Protein AF-A0A3P7NK71-F1 (afdb_monomer)

Mean predicted aligned error: 13.18 Å

Radius of gyration: 23.97 Å; Cα contacts (8 Å, |Δi|>4): 527; chains: 1; bounding box: 57×60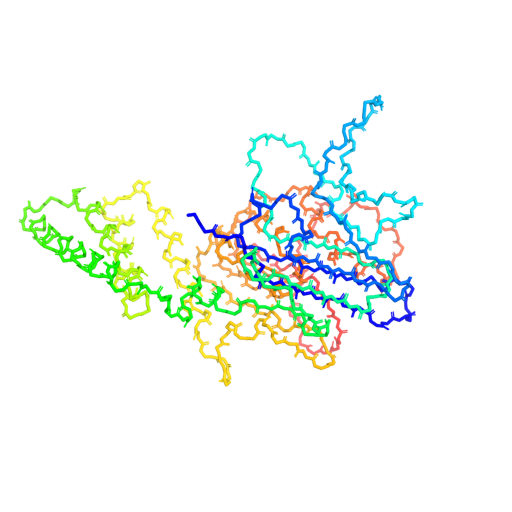×75 Å

Nearest PDB structures (foldseek):
  2omv-assembly1_A  TM=7.349E-01  e=2.962E-02  Listeria monocytogenes EGD-e
  2omy-assembly1_A  TM=7.334E-01  e=5.680E-02  Listeria monocytogenes EGD-e
  7k58-assembly1_Q  TM=9.149E-01  e=2.351E-01  Tetrahymena thermophila
  8j07-assembly1_q3  TM=9.063E-01  e=2.216E-01  Homo sapiens
  8bx8-assembly1_Q  TM=8.420E-01  e=8.647E-01  Tetrahymena thermophila

Organism: NCBI:txid637853

Solvent-accessible surface area (backbone atoms only — not comparable to full-atom values): 22372 Å² total; per-residue (Å²): 132,86,79,56,33,50,42,34,38,45,57,51,75,54,85,60,76,88,74,83,69,56,73,24,36,40,37,43,29,37,79,47,40,88,75,64,71,35,60,51,70,33,40,42,41,32,31,71,87,69,51,67,59,63,46,60,49,72,66,86,74,83,77,94,72,82,95,75,96,74,67,69,78,58,54,64,61,101,54,102,58,84,60,56,52,43,63,80,78,56,74,78,79,85,83,65,93,80,74,80,64,66,39,44,47,59,29,40,48,64,76,60,76,64,46,38,32,40,17,50,27,82,92,46,70,75,42,79,44,55,66,92,78,30,45,71,38,58,65,65,53,27,35,73,44,61,71,39,85,68,90,67,59,65,74,58,46,56,52,46,50,57,50,32,55,51,25,54,52,50,47,56,52,35,56,75,71,66,44,59,75,70,41,45,60,42,52,50,52,34,42,50,38,42,52,74,76,38,52,72,87,41,38,68,60,41,43,50,51,32,49,44,36,23,74,75,40,36,59,93,49,20,68,61,31,50,52,51,44,45,50,51,50,51,28,52,56,38,54,36,78,45,91,96,44,37,40,53,57,43,32,75,39,73,47,101,89,54,80,53,59,6,59,47,82,54,56,64,59,63,42,65,73,60,72,87,46,59,88,48,19,72,42,34,24,32,40,36,40,28,43,24,47,31,42,61,71,75,84,53,71,53,30,78,48,53,70,42,66,38,58,34,63,36,65,63,78,59,86,57,84,78,59,50,64,76,41,45,78,62,48,59,76,59,63,80,78,59,98,67,83,86,74,67,81,79,73,71,78,79,72,89,66,78,79,76,92,79,86,83,84,80,98,72,95,71,86,65,74,57,60,70,82,131

pLDDT: mean 70.55, std 25.57, range [23.16, 98.5]

Sequence (374 aa):
MSDVCVLGLVFDINHDESDGSSDSFLTVTFNSALKIANINDFLILTLKNGQRWTPTAVAVLISLTSNNFKFSRMAQLTTGVNPILQDEDLSWPDTKMGSRCDISYKFKIIGEIAECAVRPSISEPYRVVNLSEGYVNFDEIYHFYHIKRKPIAESRREIIEKFMDNCEKLLKELEFERKKETMKWPLYMYTLTLLELKPVEMHEEILHNLELLAKEIDAQRCGMYEDMARNLQINEKLRQKFGNGLLIDTLFKKTDDGPPVGELNLENMGLKSIEHLKYLSSFIVRLNLSGNRFTDVQHFKSFRRLTHLVLDRNPLSRFSFFHIGIFYGIITSLLLHLPFTLLPLQQLEQNWFLCRDYDNCEKHFYLILIFRSL

Structure (mmCIF, N/CA/C/O backbone):
data_AF-A0A3P7NK71-F1
#
_entry.id   AF-A0A3P7NK71-F1
#
loop_
_atom_site.group_PDB
_atom_site.id
_atom_site.type_symbol
_atom_site.label_atom_id
_atom_site.label_alt_id
_atom_site.label_comp_id
_atom_site.label_asym_id
_atom_site.label_entity_id
_atom_site.label_seq_id
_atom_site.pdbx_PDB_ins_code
_atom_site.Cartn_x
_atom_site.Cartn_y
_atom_site.Cartn_z
_atom_site.occupancy
_atom_site.B_iso_or_equiv
_atom_site.auth_seq_id
_atom_site.auth_comp_id
_atom_site.auth_asym_id
_atom_site.auth_atom_id
_atom_site.pdbx_PDB_model_num
ATOM 1 N N . MET A 1 1 ? 14.402 9.594 12.204 1.00 41.81 1 MET A N 1
ATOM 2 C CA . MET A 1 1 ? 13.640 9.966 10.989 1.00 41.81 1 MET A CA 1
ATOM 3 C C . MET A 1 1 ? 13.967 8.941 9.917 1.00 41.81 1 MET A C 1
ATOM 5 O O . MET A 1 1 ? 15.136 8.609 9.805 1.00 41.81 1 MET A O 1
ATOM 9 N N . SER A 1 2 ? 12.981 8.401 9.195 1.00 58.97 2 SER A N 1
ATOM 10 C CA . SER A 1 2 ? 13.245 7.477 8.081 1.00 58.97 2 SER A CA 1
ATOM 11 C C . SER A 1 2 ? 13.976 8.195 6.945 1.00 58.97 2 SER A C 1
ATOM 13 O O . SER A 1 2 ? 13.588 9.319 6.593 1.00 58.97 2 SER A O 1
ATOM 15 N N . ASP A 1 3 ? 15.022 7.553 6.424 1.00 77.62 3 ASP A N 1
ATOM 16 C CA . ASP A 1 3 ? 15.737 7.984 5.222 1.00 77.62 3 ASP A CA 1
ATOM 17 C C . ASP A 1 3 ? 14.809 7.898 3.997 1.00 77.62 3 ASP A C 1
ATOM 19 O O . ASP A 1 3 ? 13.817 7.153 3.995 1.00 77.62 3 ASP A O 1
ATOM 23 N N . VAL A 1 4 ? 15.082 8.713 2.982 1.00 82.19 4 VAL A N 1
ATOM 24 C CA . VAL A 1 4 ? 14.360 8.643 1.710 1.00 82.19 4 VAL A CA 1
ATOM 25 C C . VAL A 1 4 ? 14.903 7.465 0.917 1.00 82.19 4 VAL A C 1
ATOM 27 O O . VAL A 1 4 ? 16.111 7.351 0.728 1.00 82.19 4 VAL A O 1
ATOM 30 N N . CYS A 1 5 ? 14.001 6.621 0.422 1.00 88.00 5 CYS A N 1
ATOM 31 C CA . CYS A 1 5 ? 14.356 5.449 -0.363 1.00 88.00 5 CYS A CA 1
ATOM 32 C C . CYS A 1 5 ? 13.647 5.458 -1.715 1.00 88.00 5 CYS A C 1
ATOM 34 O O . CYS A 1 5 ? 12.448 5.754 -1.789 1.00 88.00 5 CYS A O 1
ATOM 36 N N . VAL A 1 6 ? 14.370 5.060 -2.763 1.00 87.31 6 VAL A N 1
ATOM 37 C CA . VAL A 1 6 ? 13.779 4.662 -4.043 1.00 87.31 6 VAL A CA 1
ATOM 38 C C . VAL A 1 6 ? 13.140 3.291 -3.855 1.00 87.31 6 VAL A C 1
ATOM 40 O O . VAL A 1 6 ? 13.806 2.319 -3.493 1.00 87.31 6 VAL A O 1
ATOM 43 N N . LEU A 1 7 ? 11.837 3.220 -4.101 1.00 89.62 7 LEU A N 1
ATOM 44 C CA . LEU A 1 7 ? 11.048 1.993 -4.043 1.00 89.62 7 LEU A CA 1
ATOM 45 C C . LEU A 1 7 ? 10.939 1.319 -5.406 1.00 89.62 7 LEU A C 1
ATOM 47 O O . LEU A 1 7 ? 10.902 0.093 -5.477 1.00 89.62 7 LEU A O 1
ATOM 51 N N . GLY A 1 8 ? 10.901 2.112 -6.478 1.00 88.31 8 GLY A N 1
ATOM 52 C CA . GLY A 1 8 ? 10.742 1.603 -7.832 1.00 88.31 8 GLY A CA 1
ATOM 53 C C . GLY A 1 8 ? 11.324 2.523 -8.895 1.00 88.31 8 GLY A C 1
ATOM 54 O O . GLY A 1 8 ? 11.146 3.738 -8.818 1.00 88.31 8 GLY A O 1
ATOM 55 N N . LEU A 1 9 ? 11.969 1.929 -9.898 1.00 86.31 9 LEU A N 1
ATOM 56 C CA . LEU A 1 9 ? 12.257 2.522 -11.202 1.00 86.31 9 LEU A CA 1
ATOM 57 C C . LEU A 1 9 ? 11.692 1.605 -12.277 1.00 86.31 9 LEU A C 1
ATOM 59 O O . LEU A 1 9 ? 12.112 0.452 -12.383 1.00 86.31 9 LEU A O 1
ATOM 63 N N . VAL A 1 10 ? 10.760 2.112 -13.076 1.00 83.81 10 VAL A N 1
ATOM 64 C CA . VAL A 1 10 ? 10.142 1.341 -14.154 1.00 83.81 10 VAL A CA 1
ATOM 65 C C . VAL A 1 10 ? 10.314 2.068 -15.473 1.00 83.81 10 VAL A C 1
ATOM 67 O O . VAL A 1 10 ? 9.935 3.231 -15.596 1.00 83.81 10 VAL A O 1
ATOM 70 N N . PHE A 1 11 ? 10.881 1.357 -16.442 1.00 80.44 11 PHE A N 1
ATOM 71 C CA . PHE A 1 11 ? 11.036 1.817 -17.812 1.00 80.44 11 PHE A CA 1
ATOM 72 C C . PHE A 1 11 ? 9.950 1.185 -18.682 1.00 80.44 11 PHE A C 1
ATOM 74 O O . PHE A 1 11 ? 9.840 -0.043 -18.731 1.00 80.44 11 PHE A O 1
ATOM 81 N N . ASP A 1 12 ? 9.180 2.032 -19.356 1.00 74.50 12 ASP A N 1
ATOM 82 C CA . ASP A 1 12 ? 8.270 1.658 -20.436 1.00 74.50 12 ASP A CA 1
ATOM 83 C C . ASP A 1 12 ? 8.920 2.136 -21.739 1.00 74.50 12 ASP A C 1
ATOM 85 O O . ASP A 1 12 ? 8.752 3.287 -22.146 1.00 74.50 12 ASP A O 1
ATOM 89 N N . ILE A 1 13 ? 9.769 1.285 -22.319 1.00 70.56 13 ILE A N 1
ATOM 90 C CA . ILE A 1 13 ? 10.514 1.578 -23.549 1.00 70.56 13 ILE A CA 1
ATOM 91 C C . ILE A 1 13 ? 9.737 0.955 -24.701 1.00 70.56 13 ILE A C 1
ATOM 93 O O . ILE A 1 13 ? 9.629 -0.266 -24.783 1.00 70.56 13 ILE A O 1
ATOM 97 N N . ASN A 1 14 ? 9.184 1.789 -25.576 1.00 63.38 14 ASN A N 1
ATOM 98 C CA . ASN A 1 14 ? 8.560 1.314 -26.803 1.00 63.38 14 ASN A CA 1
ATOM 99 C C . ASN A 1 14 ? 9.641 1.177 -27.882 1.00 63.38 14 ASN A C 1
ATOM 101 O O . ASN A 1 14 ? 10.360 2.136 -28.156 1.00 63.38 14 ASN A O 1
ATOM 105 N N . HIS A 1 15 ? 9.756 -0.012 -28.476 1.00 50.03 15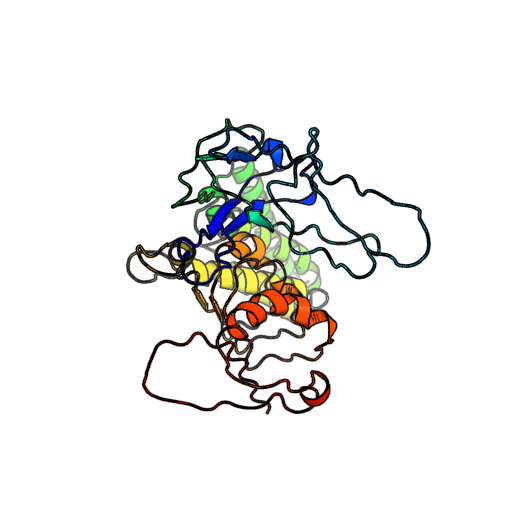 HIS A N 1
ATOM 106 C CA . HIS A 1 15 ? 10.733 -0.310 -29.531 1.00 50.03 15 HIS A CA 1
ATOM 107 C C . HIS A 1 15 ? 10.159 -0.201 -30.956 1.00 50.03 15 HIS A C 1
ATOM 109 O O . HIS A 1 15 ? 10.899 -0.387 -31.918 1.00 50.03 15 HIS A O 1
ATOM 115 N N . ASP A 1 16 ? 8.863 0.092 -31.106 1.00 45.38 16 ASP A N 1
ATOM 116 C CA . ASP A 1 16 ? 8.196 0.127 -32.411 1.00 45.38 16 ASP A CA 1
ATOM 117 C C . ASP A 1 16 ? 8.337 1.494 -33.099 1.00 45.38 16 ASP A C 1
ATOM 119 O O . ASP A 1 16 ? 7.584 2.431 -32.843 1.00 45.38 16 ASP A O 1
ATOM 123 N N . GLU A 1 17 ? 9.290 1.591 -34.030 1.00 42.66 17 GLU A N 1
ATOM 124 C CA . GLU A 1 17 ? 9.483 2.750 -34.920 1.00 42.66 17 GLU A CA 1
ATOM 125 C C . GLU A 1 17 ? 8.398 2.872 -36.011 1.00 42.66 17 GLU A C 1
ATOM 127 O O . GLU A 1 17 ? 8.384 3.837 -36.777 1.00 42.66 17 GLU A O 1
ATOM 132 N N . SER A 1 18 ? 7.490 1.897 -36.108 1.00 43.69 18 SER A N 1
ATOM 133 C CA . SER A 1 18 ? 6.575 1.731 -37.242 1.00 43.69 18 SER A CA 1
ATOM 134 C C . SER A 1 18 ? 5.443 2.765 -37.319 1.00 43.69 18 SER A C 1
ATOM 136 O O . SER A 1 18 ? 4.900 2.949 -38.407 1.00 43.69 18 SER A O 1
ATOM 138 N N . ASP A 1 19 ? 5.139 3.491 -36.232 1.00 40.59 19 ASP A N 1
ATOM 139 C CA . ASP A 1 19 ? 3.995 4.425 -36.177 1.00 40.59 19 ASP A CA 1
ATOM 140 C C . ASP A 1 19 ? 4.350 5.867 -35.748 1.00 40.59 19 ASP A C 1
ATOM 142 O O . ASP A 1 19 ? 3.497 6.668 -35.368 1.00 40.59 19 ASP A O 1
ATOM 146 N N . GLY A 1 20 ? 5.632 6.245 -35.822 1.00 41.72 20 GLY A N 1
ATOM 147 C CA . GLY A 1 20 ? 6.065 7.652 -35.787 1.00 41.72 20 GLY A CA 1
ATOM 148 C C . GLY A 1 20 ? 5.909 8.416 -34.459 1.00 41.72 20 GLY A C 1
ATOM 149 O O . GLY A 1 20 ? 6.228 9.604 -34.418 1.00 41.72 20 GLY A O 1
ATOM 150 N N . SER A 1 21 ? 5.461 7.782 -33.370 1.00 48.41 21 SER A N 1
ATOM 151 C CA . SER A 1 21 ? 5.360 8.409 -32.039 1.00 48.41 21 SER A CA 1
ATOM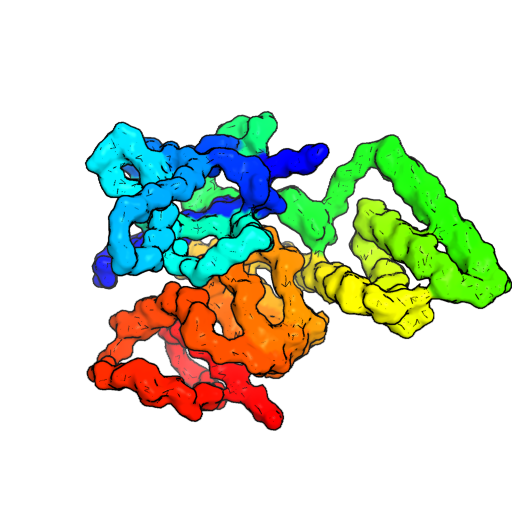 152 C C . SER A 1 21 ? 5.426 7.384 -30.894 1.00 48.41 21 SER A C 1
ATOM 154 O O . SER A 1 21 ? 4.543 7.323 -30.037 1.00 48.41 21 SER A O 1
ATOM 156 N N . SER A 1 22 ? 6.472 6.561 -30.846 1.00 57.00 22 SER A N 1
ATOM 157 C CA . SER A 1 22 ? 6.693 5.628 -29.736 1.00 57.00 22 SER A CA 1
ATOM 158 C C . SER A 1 22 ? 7.430 6.317 -28.580 1.00 57.00 22 SER A C 1
ATOM 160 O O . SER A 1 22 ? 8.649 6.215 -28.431 1.00 57.00 22 SER A O 1
ATOM 162 N N . ASP A 1 23 ? 6.692 7.053 -27.751 1.00 63.16 23 ASP A N 1
ATOM 163 C CA . ASP A 1 23 ? 7.268 7.696 -26.570 1.00 63.16 23 ASP A CA 1
ATOM 164 C C . ASP A 1 23 ? 7.744 6.649 -25.551 1.00 63.16 23 ASP A C 1
ATOM 166 O O . ASP A 1 23 ? 7.034 5.685 -25.252 1.00 63.16 23 ASP A O 1
ATOM 170 N N . SER A 1 24 ? 8.948 6.849 -25.011 1.00 72.12 24 SER A N 1
ATOM 171 C CA . SER A 1 24 ? 9.502 6.046 -23.916 1.00 72.12 24 SER A CA 1
ATOM 172 C C . SER A 1 24 ? 9.380 6.799 -22.595 1.00 72.12 24 SER A C 1
ATOM 174 O O . SER A 1 24 ? 9.575 8.014 -22.551 1.00 72.12 24 SER A O 1
ATOM 176 N N . PHE A 1 25 ? 9.098 6.093 -21.500 1.00 76.12 25 PHE A N 1
ATOM 177 C CA . PHE A 1 25 ? 8.876 6.710 -20.191 1.00 76.12 25 PHE A CA 1
ATOM 178 C C . PHE A 1 25 ? 9.681 6.061 -19.068 1.00 76.12 25 PHE A C 1
ATOM 180 O O . PHE A 1 25 ? 9.892 4.850 -19.039 1.00 76.12 25 PHE A O 1
ATOM 187 N N . LEU A 1 26 ? 10.075 6.886 -18.097 1.00 79.06 26 LEU A N 1
ATOM 188 C CA . LEU A 1 26 ? 10.634 6.466 -16.817 1.00 79.06 26 LEU A CA 1
ATOM 189 C C . LEU A 1 26 ? 9.685 6.871 -15.692 1.00 79.06 26 LEU A C 1
ATOM 191 O O . LEU A 1 26 ? 9.397 8.052 -15.512 1.00 79.06 26 LEU A O 1
ATOM 195 N N . THR A 1 27 ? 9.257 5.901 -14.891 1.00 81.31 27 THR A N 1
ATOM 196 C CA . THR A 1 27 ? 8.526 6.152 -13.649 1.00 81.31 27 THR A CA 1
ATOM 197 C C . THR A 1 27 ? 9.418 5.882 -12.439 1.00 81.31 27 THR A C 1
ATOM 199 O O . THR A 1 27 ? 10.010 4.808 -12.338 1.00 81.31 27 THR A O 1
ATOM 202 N N . VAL A 1 28 ? 9.494 6.834 -11.505 1.00 83.12 28 VAL A N 1
ATOM 203 C CA . VAL A 1 28 ? 10.282 6.736 -10.265 1.00 83.12 28 VAL A CA 1
ATOM 204 C C . VAL A 1 28 ? 9.375 6.884 -9.053 1.00 83.12 28 VAL A C 1
ATOM 206 O O . VAL A 1 28 ? 8.621 7.852 -8.978 1.00 83.12 28 VAL A O 1
ATOM 209 N N . THR A 1 29 ? 9.490 5.975 -8.082 1.00 85.81 29 THR A N 1
ATOM 210 C CA . THR A 1 29 ? 8.683 5.994 -6.853 1.00 85.81 29 THR A CA 1
ATOM 211 C C . THR A 1 29 ? 9.534 5.986 -5.601 1.00 85.81 29 THR A C 1
ATOM 213 O O . THR A 1 29 ? 10.466 5.194 -5.475 1.00 85.81 29 THR A O 1
ATOM 216 N N . PHE A 1 30 ? 9.169 6.844 -4.652 1.00 85.31 30 PHE A N 1
ATOM 217 C CA . PHE A 1 30 ? 9.859 7.044 -3.384 1.00 85.31 30 PHE A CA 1
ATOM 218 C C . PHE A 1 30 ? 8.973 6.704 -2.188 1.00 85.31 30 PHE A C 1
ATOM 220 O O . PHE A 1 30 ? 7.748 6.797 -2.244 1.00 85.31 30 PHE A O 1
ATOM 227 N N . ASN A 1 31 ? 9.592 6.392 -1.051 1.00 83.19 31 ASN A N 1
ATOM 228 C CA . ASN A 1 31 ? 8.859 6.223 0.205 1.00 83.19 31 ASN A CA 1
ATOM 229 C C . ASN A 1 31 ? 8.341 7.562 0.787 1.00 83.19 31 ASN A C 1
ATOM 231 O O . ASN A 1 31 ? 7.350 7.569 1.522 1.00 83.19 31 ASN A O 1
ATOM 235 N N . SER A 1 32 ? 8.983 8.693 0.452 1.00 74.31 32 SER A N 1
ATOM 236 C CA . SER A 1 32 ? 8.672 10.031 0.974 1.00 74.31 32 SER A CA 1
ATOM 237 C C . SER A 1 32 ? 9.165 11.161 0.051 1.00 74.31 32 SER A C 1
ATOM 239 O O . SER A 1 32 ? 10.294 11.631 0.188 1.00 74.31 32 SER A O 1
ATOM 241 N N . ALA A 1 33 ? 8.289 11.688 -0.809 1.00 62.41 33 ALA A N 1
ATOM 242 C CA . ALA A 1 33 ? 8.630 12.773 -1.740 1.00 62.41 33 ALA A CA 1
ATOM 243 C C . ALA A 1 33 ? 8.899 14.143 -1.090 1.00 62.41 33 ALA A C 1
ATOM 245 O O . ALA A 1 33 ? 9.704 14.914 -1.599 1.00 62.41 33 ALA A O 1
ATOM 246 N N . LEU A 1 34 ? 8.296 14.438 0.069 1.00 60.50 34 LEU A N 1
ATOM 247 C CA . LEU A 1 34 ? 8.448 15.729 0.771 1.00 60.50 34 LEU A CA 1
ATOM 248 C C . LEU A 1 34 ? 9.887 16.049 1.213 1.00 60.50 34 LEU A C 1
ATOM 250 O O . LEU A 1 34 ? 10.175 17.178 1.597 1.00 60.50 34 LEU A O 1
ATOM 254 N N . LYS A 1 35 ? 10.772 15.051 1.211 1.00 60.62 35 LYS A N 1
ATOM 255 C CA . LYS A 1 35 ? 12.158 15.162 1.677 1.00 60.62 35 LYS A CA 1
ATOM 256 C C . LYS A 1 35 ? 13.174 15.179 0.529 1.00 60.62 35 LYS A C 1
ATOM 258 O O . LYS A 1 35 ? 14.370 15.244 0.793 1.00 60.62 35 LYS A O 1
ATOM 263 N N . ILE A 1 36 ? 12.726 15.084 -0.725 1.00 63.34 36 ILE A N 1
ATOM 264 C CA . ILE A 1 36 ? 13.620 15.010 -1.884 1.00 63.34 36 ILE A CA 1
ATOM 265 C C . ILE A 1 36 ? 14.029 16.425 -2.281 1.00 63.34 36 ILE A C 1
ATOM 267 O O . ILE A 1 36 ? 13.238 17.176 -2.846 1.00 63.34 36 ILE A O 1
ATOM 271 N N . ALA A 1 37 ? 15.281 16.772 -1.989 1.00 61.72 37 ALA A N 1
ATOM 272 C CA . ALA A 1 37 ? 15.879 18.039 -2.396 1.00 61.72 37 ALA A CA 1
ATOM 273 C C . ALA A 1 37 ? 16.524 17.979 -3.788 1.00 61.72 37 ALA A C 1
ATOM 275 O O . ALA A 1 37 ? 16.723 19.019 -4.402 1.00 61.72 37 ALA A O 1
ATOM 276 N N . ASN A 1 38 ? 16.874 16.791 -4.289 1.00 68.38 38 ASN A N 1
ATOM 277 C CA . ASN A 1 38 ? 17.434 16.601 -5.622 1.00 68.38 38 ASN A CA 1
ATOM 278 C C . ASN A 1 38 ? 17.239 15.138 -6.051 1.00 68.38 38 ASN A C 1
ATOM 280 O O . ASN A 1 38 ? 17.664 14.223 -5.352 1.00 68.38 38 ASN A O 1
ATOM 284 N N . ILE A 1 39 ? 16.594 14.892 -7.194 1.00 71.12 39 ILE A N 1
ATOM 285 C CA . ILE A 1 39 ? 16.404 13.516 -7.684 1.00 71.12 39 ILE A CA 1
ATOM 286 C C . ILE A 1 39 ? 17.737 12.887 -8.134 1.00 71.12 39 ILE A C 1
ATOM 288 O O . ILE A 1 39 ? 17.877 11.667 -8.082 1.00 71.12 39 ILE A O 1
ATOM 292 N N . ASN A 1 40 ? 18.751 13.704 -8.462 1.00 71.31 40 ASN A N 1
ATOM 293 C CA . ASN A 1 40 ? 20.113 13.229 -8.738 1.00 71.31 40 ASN A CA 1
ATOM 294 C C . ASN A 1 40 ? 20.818 12.629 -7.549 1.00 71.31 40 ASN A C 1
ATOM 296 O O . ASN A 1 40 ? 21.838 11.993 -7.756 1.00 71.31 40 ASN A O 1
ATOM 300 N N . ASP A 1 41 ? 20.336 12.845 -6.327 1.00 77.62 41 ASP A N 1
ATOM 301 C CA . ASP A 1 41 ? 20.914 12.159 -5.175 1.00 77.62 41 ASP A CA 1
ATOM 302 C C . ASP A 1 41 ? 20.583 10.658 -5.214 1.00 77.62 41 ASP A C 1
ATOM 304 O O . ASP A 1 41 ? 21.196 9.877 -4.486 1.00 77.62 41 ASP A O 1
ATOM 308 N N . PHE A 1 42 ? 19.636 10.266 -6.079 1.00 83.75 42 PHE A N 1
ATOM 309 C CA . PHE A 1 42 ? 19.083 8.923 -6.187 1.00 83.75 42 PHE A CA 1
ATOM 310 C C . PHE A 1 42 ? 19.161 8.310 -7.585 1.00 83.75 42 PHE A C 1
ATOM 312 O O . PHE A 1 42 ? 19.046 7.092 -7.710 1.00 83.75 42 PHE A O 1
ATOM 319 N N . LEU A 1 43 ? 19.327 9.105 -8.641 1.00 82.69 43 LEU A N 1
ATOM 320 C CA . LEU A 1 43 ? 19.224 8.627 -10.016 1.00 82.69 43 LEU A CA 1
ATOM 321 C C . LEU A 1 43 ? 20.210 9.350 -10.932 1.00 82.69 43 LEU A C 1
ATOM 323 O O . LEU A 1 43 ? 20.214 10.573 -11.009 1.00 82.69 43 LEU A O 1
ATOM 327 N N . ILE A 1 44 ? 20.995 8.577 -11.677 1.00 82.94 44 ILE A N 1
ATOM 328 C CA . ILE A 1 44 ? 21.868 9.059 -12.746 1.00 82.94 44 ILE A CA 1
ATOM 329 C C . ILE A 1 44 ? 21.436 8.372 -14.039 1.00 82.94 44 ILE A C 1
ATOM 331 O O . ILE A 1 44 ? 21.335 7.147 -14.096 1.00 82.94 44 ILE A O 1
ATOM 335 N N . LEU A 1 45 ? 21.195 9.160 -15.085 1.00 79.75 45 LEU A N 1
ATOM 336 C CA . LEU A 1 45 ? 20.913 8.660 -16.431 1.00 79.75 45 LEU A CA 1
ATOM 337 C C . LEU A 1 45 ? 21.988 9.154 -17.391 1.00 79.75 45 LEU A C 1
ATOM 339 O O . LEU A 1 45 ? 22.286 10.350 -17.422 1.00 79.75 45 LEU A O 1
ATOM 343 N N . THR A 1 46 ? 22.531 8.237 -18.185 1.00 81.19 46 THR A N 1
ATOM 344 C CA . THR A 1 46 ? 23.487 8.527 -19.255 1.00 81.19 46 THR A CA 1
ATOM 345 C C . THR A 1 46 ? 22.879 8.099 -20.587 1.00 81.19 46 THR A C 1
ATOM 347 O O . THR A 1 46 ? 22.465 6.951 -20.747 1.00 81.19 46 THR A O 1
ATOM 350 N N . LEU A 1 47 ? 22.821 9.014 -21.552 1.00 74.25 47 LEU A N 1
ATOM 351 C CA . LEU A 1 47 ? 22.375 8.739 -22.919 1.00 74.25 47 LEU A CA 1
ATOM 352 C C . LEU A 1 47 ? 23.526 8.208 -23.786 1.00 74.25 47 LEU A C 1
ATOM 354 O O . LEU A 1 47 ? 24.698 8.454 -23.495 1.00 74.25 47 LEU A O 1
ATOM 358 N N . LYS A 1 48 ? 23.206 7.551 -24.909 1.00 76.81 48 LYS A N 1
ATOM 359 C CA . LYS A 1 48 ? 24.223 7.070 -25.871 1.00 76.81 48 LYS A CA 1
ATOM 360 C C . LYS A 1 48 ? 25.084 8.182 -26.476 1.00 76.81 48 LYS A C 1
ATOM 362 O O . LYS A 1 48 ? 26.220 7.931 -26.861 1.00 76.81 48 LYS A O 1
ATOM 367 N N . ASN A 1 49 ? 24.582 9.415 -26.517 1.00 72.62 49 ASN A N 1
ATOM 368 C CA . ASN A 1 49 ? 25.342 10.588 -26.960 1.00 72.62 49 ASN A CA 1
ATOM 369 C C . ASN A 1 49 ? 26.310 11.141 -25.883 1.00 72.62 49 ASN A C 1
ATOM 371 O O . ASN A 1 49 ? 26.917 12.190 -26.090 1.00 72.62 49 ASN A O 1
ATOM 375 N N . GLY A 1 50 ? 26.434 10.472 -24.730 1.00 68.12 50 GLY A N 1
ATOM 376 C CA . GLY A 1 50 ? 27.317 10.853 -23.625 1.00 68.12 50 GLY A CA 1
ATOM 377 C C . GLY A 1 50 ? 26.746 11.918 -22.683 1.00 68.12 50 GLY A C 1
ATOM 378 O O . GLY A 1 50 ? 27.385 12.247 -21.682 1.00 68.12 50 GLY A O 1
ATOM 379 N N . GLN A 1 51 ? 25.550 12.450 -22.956 1.00 66.56 51 GLN A N 1
ATOM 380 C CA . GLN A 1 51 ? 24.897 13.397 -22.056 1.00 66.56 51 GLN A CA 1
ATOM 381 C C . GLN A 1 51 ? 24.451 12.694 -20.774 1.00 66.56 51 GLN A C 1
ATOM 383 O O . GLN A 1 51 ? 23.850 11.619 -20.808 1.00 66.56 51 GLN A O 1
ATOM 388 N N . ARG A 1 52 ? 24.727 13.335 -19.636 1.00 67.81 52 ARG A N 1
ATOM 389 C CA . ARG A 1 52 ? 24.223 12.920 -18.328 1.00 67.81 52 ARG A CA 1
ATOM 390 C C . ARG A 1 52 ? 23.109 13.846 -17.884 1.00 67.81 52 ARG A C 1
ATOM 392 O O . ARG A 1 52 ? 23.219 15.065 -18.009 1.00 67.81 52 ARG A O 1
ATOM 399 N N . TRP A 1 53 ? 22.049 13.263 -17.351 1.00 67.19 53 TRP A N 1
ATOM 400 C CA . TRP A 1 53 ? 20.949 14.022 -16.779 1.00 67.19 53 TRP A CA 1
ATOM 401 C C . TRP A 1 53 ? 21.313 14.487 -15.365 1.00 67.19 53 TRP A C 1
ATOM 403 O O . TRP A 1 53 ? 21.691 13.670 -14.529 1.00 67.19 53 TRP A O 1
ATOM 413 N N . THR A 1 54 ? 21.198 15.798 -15.113 1.00 50.12 54 THR A N 1
ATOM 414 C CA . THR A 1 54 ? 21.352 16.415 -13.782 1.00 50.12 54 THR A CA 1
ATOM 415 C C . THR A 1 54 ? 20.157 17.315 -13.428 1.00 50.12 54 THR A C 1
ATOM 417 O O . THR A 1 54 ? 20.261 18.538 -13.434 1.00 50.12 54 THR A O 1
ATOM 420 N N . PRO A 1 55 ? 18.988 16.754 -13.108 1.00 49.53 55 PRO A N 1
ATOM 421 C CA . PRO A 1 55 ? 17.827 17.466 -12.575 1.00 49.53 55 PRO A CA 1
ATOM 422 C C . PRO A 1 55 ? 18.090 17.999 -11.168 1.00 49.53 55 PRO A C 1
ATOM 424 O O . PRO A 1 55 ? 17.901 17.288 -10.189 1.00 49.53 55 PRO A O 1
ATOM 427 N N . THR A 1 56 ? 18.497 19.251 -11.016 1.00 43.91 56 THR A N 1
ATOM 428 C CA . THR A 1 56 ? 18.301 19.939 -9.733 1.00 43.91 56 THR A CA 1
ATOM 429 C C . THR A 1 56 ? 16.809 19.929 -9.393 1.00 43.91 56 THR A C 1
ATOM 431 O O . THR A 1 56 ? 15.974 19.999 -10.302 1.00 43.91 56 THR A O 1
ATOM 434 N N . ALA A 1 57 ? 16.433 19.792 -8.112 1.00 38.56 57 ALA A N 1
ATOM 435 C CA . ALA A 1 57 ? 15.017 19.896 -7.775 1.00 38.56 57 ALA A CA 1
ATOM 436 C C . ALA A 1 57 ? 14.463 21.205 -8.324 1.00 38.56 57 ALA A C 1
ATOM 438 O O . ALA A 1 57 ? 15.060 22.270 -8.179 1.00 38.56 57 ALA A O 1
ATOM 439 N N . VAL A 1 58 ? 13.324 21.057 -8.986 1.00 38.84 58 VAL A N 1
ATOM 440 C CA . VAL A 1 58 ? 12.474 22.088 -9.561 1.00 38.84 58 VAL A CA 1
ATOM 441 C C . VAL A 1 58 ? 12.593 23.415 -8.800 1.00 38.84 58 VAL A C 1
ATOM 443 O O . VAL A 1 58 ? 11.987 23.595 -7.744 1.00 38.84 58 VAL A O 1
ATOM 446 N N . ALA A 1 59 ? 13.325 24.374 -9.369 1.00 30.67 59 ALA A N 1
ATOM 447 C CA . ALA A 1 59 ? 13.122 25.776 -9.046 1.00 30.67 59 ALA A CA 1
ATOM 448 C C . ALA A 1 59 ? 11.795 26.197 -9.688 1.00 30.67 59 ALA A C 1
ATOM 450 O O . ALA A 1 59 ? 11.611 26.083 -10.902 1.00 30.67 59 ALA A O 1
ATOM 451 N N . VAL A 1 60 ? 10.847 26.664 -8.876 1.00 32.06 60 VAL A N 1
ATOM 452 C CA . VAL A 1 60 ? 9.663 27.365 -9.378 1.00 32.06 60 VAL A CA 1
ATOM 453 C C . VAL A 1 60 ? 10.157 28.657 -10.029 1.00 32.06 60 VAL A C 1
ATOM 455 O O . VAL A 1 60 ? 10.538 29.597 -9.336 1.00 32.06 60 VAL A O 1
ATOM 458 N N . LEU A 1 61 ? 10.199 28.699 -11.359 1.00 28.05 61 LEU A N 1
ATOM 459 C CA . LEU A 1 61 ? 10.539 29.910 -12.098 1.00 28.05 61 LEU A CA 1
ATOM 460 C C . LEU A 1 61 ? 9.280 30.782 -12.189 1.00 28.05 61 LEU A C 1
ATOM 462 O O . LEU A 1 61 ? 8.357 30.485 -12.945 1.00 28.05 61 LEU A O 1
ATOM 466 N N . ILE A 1 62 ? 9.222 31.845 -11.386 1.00 26.14 62 ILE A N 1
ATOM 467 C CA . ILE A 1 62 ? 8.187 32.878 -11.498 1.00 26.14 62 ILE A CA 1
ATOM 468 C C . ILE A 1 62 ? 8.600 33.805 -12.648 1.00 26.14 62 ILE A C 1
ATOM 470 O O . ILE A 1 62 ? 9.443 34.682 -12.478 1.00 26.14 62 ILE A O 1
ATOM 474 N N . SER A 1 63 ? 8.027 33.603 -13.833 1.00 24.61 63 SER A N 1
ATOM 475 C CA . SER A 1 63 ? 8.123 34.563 -14.936 1.00 24.61 63 SER A CA 1
ATOM 476 C C . SER A 1 63 ? 7.033 35.627 -14.758 1.00 24.61 63 SER A C 1
ATOM 478 O O . SER A 1 63 ? 5.849 35.375 -14.977 1.00 24.61 63 SER A O 1
ATOM 480 N N . LEU A 1 64 ? 7.424 36.822 -14.307 1.00 26.98 64 LEU A N 1
ATOM 481 C CA . LEU A 1 64 ? 6.561 38.006 -14.270 1.00 26.98 64 LEU A CA 1
ATOM 482 C C . LEU A 1 64 ? 6.564 38.690 -15.642 1.00 26.98 64 LEU A C 1
ATOM 484 O O . LEU A 1 64 ? 7.235 39.700 -15.823 1.00 26.98 64 LEU A O 1
ATOM 488 N N . THR A 1 65 ? 5.790 38.177 -16.597 1.00 24.41 65 THR A N 1
ATOM 489 C CA . THR A 1 65 ? 5.372 38.972 -17.764 1.00 24.41 65 THR A CA 1
ATOM 490 C C . THR A 1 65 ? 3.922 38.660 -18.136 1.00 24.41 65 THR A C 1
ATOM 492 O O . THR A 1 65 ? 3.634 37.650 -18.765 1.00 24.41 65 THR A O 1
ATOM 495 N N . SER A 1 66 ? 3.030 39.552 -17.689 1.00 26.61 66 SER A N 1
ATOM 496 C CA . SER A 1 66 ? 1.679 39.864 -18.192 1.00 26.61 66 SER A CA 1
ATOM 497 C C . SER A 1 66 ? 0.741 38.715 -18.617 1.00 26.61 66 SER A C 1
ATOM 499 O O . SER A 1 66 ? 0.853 38.169 -19.708 1.00 26.61 66 SER A O 1
ATOM 501 N N . ASN A 1 67 ? -0.287 38.504 -17.784 1.00 29.33 67 ASN A N 1
ATOM 502 C CA . ASN A 1 67 ? -1.645 38.037 -18.106 1.00 29.33 67 ASN A CA 1
ATOM 503 C C . ASN A 1 67 ? -1.779 36.799 -19.008 1.00 29.33 67 ASN A C 1
ATOM 505 O O . ASN A 1 67 ? -2.256 36.890 -20.134 1.00 29.33 67 ASN A O 1
ATOM 509 N N . ASN A 1 68 ? -1.412 35.638 -18.460 1.00 26.33 68 ASN A N 1
ATOM 510 C CA . ASN A 1 68 ? -2.150 34.366 -18.516 1.00 26.33 68 ASN A CA 1
ATOM 511 C C . ASN A 1 68 ? -1.291 33.315 -17.799 1.00 26.33 68 ASN A C 1
ATOM 513 O O . ASN A 1 68 ? -0.226 32.936 -18.282 1.00 26.33 68 ASN A O 1
ATOM 517 N N . PHE A 1 69 ? -1.712 32.890 -16.607 1.00 23.53 69 PHE A N 1
ATOM 518 C CA . PHE A 1 69 ? -0.921 32.008 -15.749 1.00 23.53 69 PHE A CA 1
ATOM 519 C C . PHE A 1 69 ? -0.760 30.617 -16.384 1.00 23.53 69 PHE A C 1
ATOM 521 O O . PHE A 1 69 ? -1.716 29.850 -16.478 1.00 23.53 69 PHE A O 1
ATOM 528 N N . LYS A 1 70 ? 0.464 30.282 -16.805 1.00 24.83 70 LYS A N 1
ATOM 529 C CA . LYS A 1 70 ? 0.907 28.915 -17.112 1.00 24.83 70 LYS A CA 1
ATOM 530 C C . LYS A 1 70 ? 2.079 28.576 -16.195 1.00 24.83 70 LYS A C 1
ATOM 532 O O . LYS A 1 70 ? 3.101 29.255 -16.223 1.00 24.83 70 LYS A O 1
ATOM 537 N N . PHE A 1 71 ? 1.928 27.531 -15.386 1.00 28.92 71 PHE A N 1
ATOM 538 C CA . PHE A 1 71 ? 2.992 26.999 -14.538 1.00 28.92 71 PHE A CA 1
ATOM 539 C C . PHE A 1 71 ? 3.712 25.874 -15.286 1.00 28.92 71 PHE A C 1
ATOM 541 O O . PHE A 1 71 ? 3.170 24.784 -15.416 1.00 28.92 71 PHE A O 1
ATOM 548 N N . SER A 1 72 ? 4.933 26.112 -15.767 1.00 30.77 72 SER A N 1
ATOM 549 C CA . SER A 1 72 ? 5.779 25.061 -16.346 1.00 30.77 72 SER A CA 1
ATOM 550 C C . SER A 1 72 ? 6.926 24.711 -15.398 1.00 30.77 72 SER A C 1
ATOM 552 O O . SER A 1 72 ? 7.762 25.567 -15.102 1.00 30.77 72 SER A O 1
ATOM 554 N N . ARG A 1 73 ? 6.994 23.457 -14.934 1.00 39.88 73 ARG A N 1
ATOM 555 C CA . ARG A 1 73 ? 8.180 22.915 -14.251 1.00 39.88 73 ARG A CA 1
ATOM 556 C C . ARG A 1 73 ? 9.163 22.434 -15.316 1.00 39.88 73 ARG A C 1
ATOM 558 O O . ARG A 1 73 ? 8.863 21.494 -16.037 1.00 39.88 73 ARG A O 1
ATOM 565 N N . MET A 1 74 ? 10.321 23.081 -15.426 1.00 34.03 74 MET A N 1
ATOM 566 C CA . MET A 1 74 ? 11.398 22.643 -16.318 1.00 34.03 74 MET A CA 1
ATOM 567 C C . MET A 1 74 ? 12.579 22.116 -15.503 1.00 34.03 74 MET A C 1
ATOM 569 O O . MET A 1 74 ? 12.993 22.750 -14.533 1.00 34.03 74 MET A O 1
ATOM 573 N N . ALA A 1 75 ? 13.149 20.985 -15.923 1.00 38.03 75 ALA A N 1
ATOM 574 C CA . ALA A 1 75 ? 14.503 20.604 -15.538 1.00 38.03 75 ALA A CA 1
ATOM 575 C C . ALA A 1 75 ? 15.480 21.544 -16.267 1.00 38.03 75 ALA A C 1
ATOM 577 O O . ALA A 1 75 ? 15.508 21.566 -17.497 1.00 38.03 75 ALA A O 1
ATOM 578 N N . GLN A 1 76 ? 16.242 22.362 -15.537 1.00 33.25 76 GLN A N 1
ATOM 579 C CA . GLN A 1 76 ? 17.275 23.203 -16.146 1.00 33.25 76 GLN A CA 1
ATOM 580 C C . GLN A 1 76 ? 18.509 22.356 -16.480 1.00 33.25 76 GLN A C 1
ATOM 582 O O . GLN A 1 76 ? 19.093 21.730 -15.600 1.00 33.25 76 GLN A O 1
ATOM 587 N N . LEU A 1 77 ? 18.931 22.380 -17.745 1.00 31.58 77 LEU A N 1
ATOM 588 C CA . LEU A 1 77 ? 20.295 22.034 -18.139 1.00 31.58 77 LEU A CA 1
ATOM 589 C C . LEU A 1 77 ? 21.161 23.296 -18.038 1.00 31.58 77 LEU A C 1
ATOM 591 O O . LEU A 1 77 ? 20.755 24.376 -18.463 1.00 31.58 77 LEU A O 1
ATOM 595 N N . THR A 1 78 ? 22.371 23.164 -17.499 1.00 32.44 78 THR A N 1
ATOM 596 C CA . THR A 1 78 ? 23.388 24.232 -17.467 1.00 32.44 78 THR A CA 1
ATOM 597 C C . THR A 1 78 ? 24.017 24.504 -18.840 1.00 32.44 78 THR A C 1
ATOM 599 O O . THR A 1 78 ? 24.847 25.400 -18.974 1.00 32.44 78 THR A O 1
ATOM 602 N N . THR A 1 79 ? 23.608 23.777 -19.880 1.00 33.09 79 THR A N 1
ATOM 603 C CA . THR A 1 79 ? 24.035 23.960 -21.269 1.00 33.09 79 THR A CA 1
ATOM 604 C C . THR A 1 79 ? 22.795 23.930 -22.168 1.00 33.09 79 THR A C 1
ATOM 606 O O . THR A 1 79 ? 21.924 23.087 -21.987 1.00 33.09 79 THR A O 1
ATOM 609 N N . GLY A 1 80 ? 22.662 24.897 -23.084 1.00 30.77 80 GLY A N 1
ATOM 610 C CA . GLY A 1 80 ? 21.429 25.228 -23.823 1.00 30.77 80 GLY A CA 1
ATOM 611 C C . GLY A 1 80 ? 20.913 24.193 -24.836 1.00 30.77 80 GLY A C 1
ATOM 612 O O . GLY A 1 80 ? 20.696 24.534 -25.994 1.00 30.77 80 GLY A O 1
ATOM 613 N N . VAL A 1 81 ? 20.696 22.948 -24.416 1.00 37.78 81 VAL A N 1
ATOM 614 C CA . VAL A 1 81 ? 20.081 21.865 -25.197 1.00 37.78 81 VAL A CA 1
ATOM 615 C C . VAL A 1 81 ? 18.736 21.497 -24.555 1.00 37.78 81 VAL A C 1
ATOM 617 O O . VAL A 1 81 ? 18.582 21.613 -23.341 1.00 37.78 81 VAL A O 1
ATOM 620 N N . ASN A 1 82 ? 17.749 21.095 -25.366 1.00 42.75 82 ASN A N 1
ATOM 621 C CA . ASN A 1 82 ? 16.414 20.676 -24.911 1.00 42.75 82 ASN A CA 1
ATOM 622 C C . ASN A 1 82 ? 16.484 19.663 -23.743 1.00 42.75 82 ASN A C 1
ATOM 624 O O . ASN A 1 82 ? 17.366 18.801 -23.744 1.00 42.75 82 ASN A O 1
ATOM 628 N N . PRO A 1 83 ? 15.566 19.733 -22.758 1.00 49.16 83 PRO A N 1
ATOM 629 C CA . PRO A 1 83 ? 15.599 18.869 -21.580 1.00 49.16 83 PRO A CA 1
ATOM 630 C C . PRO A 1 83 ? 15.481 17.385 -21.959 1.00 49.16 83 PRO A C 1
ATOM 632 O O . PRO A 1 83 ? 14.585 17.006 -22.703 1.00 49.16 83 PRO A O 1
ATOM 635 N N . ILE A 1 84 ? 16.382 16.560 -21.411 1.00 53.12 84 ILE A N 1
ATOM 636 C CA . ILE A 1 84 ? 16.506 15.102 -21.646 1.00 53.12 84 ILE A CA 1
ATOM 637 C C . ILE A 1 84 ? 15.258 14.327 -21.188 1.00 53.12 84 ILE A C 1
ATOM 639 O O . ILE A 1 84 ? 14.894 13.304 -21.768 1.00 53.12 84 ILE A O 1
ATOM 643 N N . LEU A 1 85 ? 14.612 14.829 -20.134 1.00 49.47 85 LEU A N 1
ATOM 644 C CA . LEU A 1 85 ? 13.367 14.317 -19.584 1.00 49.47 85 LEU A CA 1
ATOM 645 C C . LEU A 1 85 ? 12.358 15.465 -19.475 1.00 49.47 85 LEU A C 1
ATOM 647 O O . LEU A 1 85 ? 12.690 16.513 -18.911 1.00 49.47 85 LEU A O 1
ATOM 651 N N . GLN A 1 86 ? 11.139 15.267 -19.977 1.00 55.56 86 GLN A N 1
ATOM 652 C CA . GLN A 1 86 ? 10.022 16.202 -19.786 1.00 55.56 86 GLN A CA 1
ATOM 653 C C . GLN A 1 86 ? 8.986 15.594 -18.835 1.00 55.56 86 GLN A C 1
ATOM 655 O O . GLN A 1 86 ? 8.605 14.434 -18.986 1.00 55.56 86 GLN A O 1
ATOM 660 N N . ASP A 1 87 ? 8.556 16.369 -17.838 1.00 53.53 87 ASP A N 1
ATOM 661 C CA . ASP A 1 87 ? 7.385 16.030 -17.023 1.00 53.53 87 ASP A CA 1
ATOM 662 C C . ASP A 1 87 ? 6.131 16.311 -17.864 1.00 53.53 87 ASP A C 1
ATOM 664 O O . ASP A 1 87 ? 5.973 17.420 -18.380 1.00 53.53 87 ASP A O 1
ATOM 668 N N . GLU A 1 88 ? 5.271 15.311 -18.056 1.00 48.44 88 GLU A N 1
ATOM 669 C CA . GLU A 1 88 ? 4.083 15.448 -18.911 1.00 48.44 88 GLU A CA 1
ATOM 670 C C . GLU A 1 88 ? 2.954 16.266 -18.251 1.00 48.44 88 GLU A C 1
ATOM 672 O O . GLU A 1 88 ? 2.090 16.792 -18.952 1.00 48.44 88 GLU A O 1
ATOM 677 N N . ASP A 1 89 ? 2.972 16.464 -16.927 1.00 46.03 89 ASP A N 1
ATOM 678 C CA . ASP A 1 89 ? 1.921 17.197 -16.207 1.00 46.03 89 ASP A CA 1
ATOM 679 C C . ASP A 1 89 ? 2.225 18.711 -16.099 1.00 46.03 89 ASP A C 1
ATOM 681 O O . ASP A 1 89 ? 2.450 19.263 -15.018 1.00 46.03 89 ASP A O 1
ATOM 685 N N . LEU A 1 90 ? 2.177 19.431 -17.228 1.00 39.19 90 LEU A N 1
ATOM 686 C CA . LEU A 1 90 ? 2.331 20.901 -17.286 1.00 39.19 90 LEU A CA 1
ATOM 687 C C . LEU A 1 90 ? 1.064 21.696 -16.896 1.00 39.19 90 LEU A C 1
ATOM 689 O O . LEU A 1 90 ? 1.034 22.920 -17.039 1.00 39.19 90 LEU A O 1
ATOM 693 N N . SER A 1 91 ? 0.004 21.043 -16.409 1.00 33.34 91 SER A N 1
ATOM 694 C CA . SER A 1 91 ? -1.218 21.728 -15.970 1.00 33.34 91 SER A CA 1
ATOM 695 C C . SER A 1 91 ? -1.602 21.349 -14.541 1.00 33.34 91 SER A C 1
ATOM 697 O O . SER A 1 91 ? -1.895 20.198 -14.225 1.00 33.34 91 SER A O 1
ATOM 699 N N . TRP A 1 92 ? -1.617 22.350 -13.662 1.00 34.38 92 TRP A N 1
ATOM 700 C CA . TRP A 1 92 ? -2.262 22.270 -12.356 1.00 34.38 92 TRP A CA 1
ATOM 701 C C . TRP A 1 92 ? -3.227 23.452 -12.195 1.00 34.38 92 TRP A C 1
ATOM 703 O O . TRP A 1 92 ? -2.863 24.570 -12.565 1.00 34.38 92 TRP A O 1
ATOM 713 N N . PRO A 1 93 ? -4.429 23.238 -11.627 1.00 31.36 93 PRO A N 1
ATOM 714 C CA . PRO A 1 93 ? -5.229 24.313 -11.056 1.00 31.36 93 PRO A CA 1
ATOM 715 C C . PRO A 1 93 ? -4.574 24.831 -9.764 1.00 31.36 93 PRO A C 1
ATOM 717 O O . PRO A 1 93 ? -3.928 24.074 -9.038 1.00 31.36 93 PRO A O 1
ATOM 720 N N . ASP A 1 94 ? -4.748 26.128 -9.512 1.00 28.52 94 ASP A N 1
ATOM 721 C CA . ASP A 1 94 ? -4.184 26.934 -8.424 1.00 28.52 94 ASP A CA 1
ATOM 722 C C . ASP A 1 94 ? -3.856 26.172 -7.128 1.00 28.52 94 ASP A C 1
ATOM 724 O O . ASP A 1 94 ? -4.727 25.699 -6.391 1.00 28.52 94 ASP A O 1
ATOM 728 N N . THR A 1 95 ? -2.566 26.101 -6.797 1.00 34.97 95 THR A N 1
ATOM 729 C CA . THR A 1 95 ? -2.090 25.545 -5.530 1.00 34.97 95 THR A CA 1
ATOM 730 C C . THR A 1 95 ? -2.459 26.465 -4.368 1.00 34.97 95 THR A C 1
ATOM 732 O O . THR A 1 95 ? -1.761 27.440 -4.089 1.00 34.97 95 THR A O 1
ATOM 735 N N . LYS A 1 96 ? -3.501 26.109 -3.610 1.00 28.44 96 LYS A N 1
ATOM 736 C CA . LYS A 1 96 ? -3.535 26.446 -2.182 1.00 28.44 96 LYS A CA 1
ATOM 737 C C . LYS A 1 96 ? -2.470 25.615 -1.458 1.00 28.44 96 LYS A C 1
ATOM 739 O O . LYS A 1 96 ? -2.365 24.408 -1.662 1.00 28.44 96 LYS A O 1
ATOM 744 N N . MET A 1 97 ? -1.684 26.292 -0.622 1.00 29.62 97 MET A N 1
ATOM 745 C CA . MET A 1 97 ? -0.728 25.733 0.341 1.00 29.62 97 MET A CA 1
ATOM 746 C C . MET A 1 97 ? -1.337 24.512 1.058 1.00 29.62 97 MET A C 1
ATOM 748 O O . MET A 1 97 ? -2.325 24.652 1.775 1.00 29.62 97 MET A O 1
ATOM 752 N N . GLY A 1 98 ? -0.775 23.321 0.829 1.00 31.20 98 GLY A N 1
ATOM 753 C CA . GLY A 1 98 ? -1.256 22.057 1.410 1.00 31.20 98 GLY A CA 1
ATOM 754 C C . GLY A 1 98 ? -1.214 20.834 0.484 1.00 31.20 98 GLY A C 1
ATOM 755 O O . GLY A 1 98 ? -1.624 19.752 0.901 1.00 31.20 98 GLY A O 1
ATOM 756 N N . SER A 1 99 ? -0.737 20.963 -0.759 1.00 39.34 99 SER A N 1
ATOM 757 C CA . SER A 1 99 ? -0.703 19.853 -1.718 1.00 39.34 99 SER A CA 1
ATOM 758 C C . SER A 1 99 ? 0.255 18.734 -1.280 1.00 39.34 99 SER A C 1
ATOM 760 O O . SER A 1 99 ? 1.456 18.937 -1.108 1.00 39.34 99 SER A O 1
ATOM 762 N N . ARG A 1 100 ? -0.293 17.523 -1.103 1.00 46.66 100 ARG A N 1
ATOM 763 C CA . ARG A 1 100 ? 0.473 16.279 -0.940 1.00 46.66 100 ARG A CA 1
ATOM 764 C C . ARG A 1 100 ? 1.427 16.136 -2.133 1.00 46.66 100 ARG A C 1
ATOM 766 O O . ARG A 1 100 ? 0.974 16.167 -3.273 1.00 46.66 100 ARG A O 1
ATOM 773 N N . CYS A 1 101 ? 2.731 16.001 -1.888 1.00 55.19 101 CYS A N 1
ATOM 774 C CA . CYS A 1 101 ? 3.680 15.691 -2.956 1.00 55.19 101 CYS A CA 1
ATOM 775 C C . CYS A 1 101 ? 3.426 14.271 -3.474 1.00 55.19 101 CYS A C 1
ATOM 777 O O . CYS A 1 101 ? 3.365 13.333 -2.674 1.00 55.19 101 CYS A O 1
ATOM 779 N N . ASP A 1 102 ? 3.308 14.123 -4.795 1.00 63.28 102 ASP A N 1
ATOM 780 C CA . ASP A 1 102 ? 3.259 12.815 -5.443 1.00 63.28 102 ASP A CA 1
ATOM 781 C C . ASP A 1 102 ? 4.517 12.030 -5.084 1.00 63.28 102 ASP A C 1
ATOM 783 O O . ASP A 1 102 ? 5.630 12.531 -5.199 1.00 63.28 102 ASP A O 1
ATOM 787 N N . ILE A 1 103 ? 4.344 10.791 -4.635 1.00 73.94 103 ILE A N 1
ATOM 788 C CA . ILE A 1 103 ? 5.480 9.913 -4.346 1.00 73.94 103 ILE A CA 1
ATOM 789 C C . ILE A 1 103 ? 5.998 9.184 -5.589 1.00 73.94 103 ILE A C 1
ATOM 791 O O . ILE A 1 103 ? 7.050 8.556 -5.515 1.00 73.94 103 ILE A O 1
ATOM 795 N N . SER A 1 104 ? 5.256 9.267 -6.698 1.00 74.19 104 SER A N 1
ATOM 796 C CA . SER A 1 104 ? 5.571 8.654 -7.983 1.00 74.19 104 SER A CA 1
ATOM 797 C C . SER A 1 104 ? 5.574 9.708 -9.087 1.00 74.19 104 SER A C 1
ATOM 799 O O . SER A 1 104 ? 4.601 10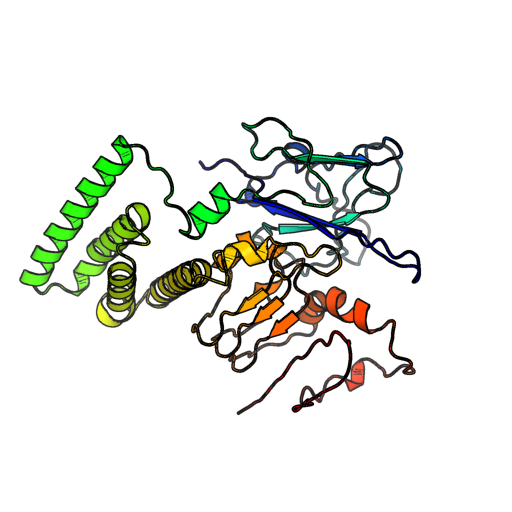.449 -9.249 1.00 74.19 104 SER A O 1
ATOM 801 N N . TYR A 1 105 ? 6.659 9.751 -9.852 1.00 75.81 105 TYR A N 1
ATOM 802 C CA . TYR A 1 105 ? 6.906 10.717 -10.920 1.00 75.81 105 TYR A CA 1
ATOM 803 C C . TYR A 1 105 ? 7.086 9.987 -12.247 1.00 75.81 105 TYR A C 1
ATOM 805 O O . TYR A 1 105 ? 7.751 8.955 -12.271 1.00 75.81 105 TYR A O 1
ATOM 813 N N . LYS A 1 106 ? 6.526 10.524 -13.336 1.00 74.19 106 LYS A N 1
ATOM 814 C CA . LYS A 1 106 ? 6.665 9.989 -14.698 1.00 74.19 106 LYS A CA 1
ATOM 815 C C . LYS A 1 106 ? 7.398 11.006 -15.564 1.00 74.19 106 LYS A C 1
ATOM 817 O O . LYS A 1 106 ? 7.026 12.172 -15.593 1.00 74.19 106 LYS A O 1
ATOM 822 N N . PHE A 1 107 ? 8.417 10.548 -16.274 1.00 74.25 107 PHE A N 1
ATOM 823 C CA . PHE A 1 107 ? 9.260 11.368 -17.129 1.00 74.25 107 PHE A CA 1
ATOM 824 C C . PHE A 1 107 ? 9.265 10.808 -18.547 1.00 74.25 107 PHE A C 1
ATOM 826 O O . PHE A 1 107 ? 9.528 9.620 -18.736 1.00 74.25 107 PHE A O 1
ATOM 833 N N . LYS A 1 108 ? 9.005 11.659 -19.540 1.00 69.75 108 LYS A N 1
ATOM 834 C CA . LYS A 1 108 ? 9.157 11.327 -20.960 1.00 69.75 108 LYS A CA 1
ATOM 835 C C . LYS A 1 108 ? 10.628 11.337 -21.344 1.00 69.75 108 LYS A C 1
ATOM 837 O O . LYS A 1 108 ? 11.291 12.352 -21.148 1.00 69.75 108 LYS A O 1
ATOM 842 N N . ILE A 1 109 ? 11.116 10.235 -21.900 1.00 71.38 109 ILE A N 1
ATOM 843 C CA . ILE A 1 109 ? 12.500 10.048 -22.330 1.00 71.38 109 ILE A CA 1
ATOM 844 C C . ILE A 1 109 ? 12.673 10.558 -23.756 1.00 71.38 109 ILE A C 1
ATOM 846 O O . ILE A 1 109 ? 12.033 10.065 -24.681 1.00 71.38 109 ILE A O 1
ATOM 850 N N . ILE A 1 110 ? 13.563 11.538 -23.928 1.00 70.56 110 ILE A N 1
ATOM 851 C CA . ILE A 1 110 ? 13.922 12.084 -25.238 1.00 70.56 110 ILE A CA 1
ATOM 852 C C . ILE A 1 110 ? 15.313 11.556 -25.608 1.00 70.56 110 ILE A C 1
ATOM 854 O O . ILE A 1 110 ? 16.334 12.099 -25.187 1.00 70.56 110 ILE A O 1
ATOM 858 N N . GLY A 1 111 ? 15.338 10.471 -26.387 1.00 68.56 111 GLY A N 1
ATOM 859 C CA . GLY A 1 111 ? 16.552 9.814 -26.882 1.00 68.56 111 GLY A CA 1
ATOM 860 C C . GLY A 1 111 ? 16.807 8.427 -26.285 1.00 68.56 111 GLY A C 1
ATOM 861 O O . GLY A 1 111 ? 16.007 7.896 -25.520 1.00 68.56 111 GLY A O 1
ATOM 862 N N . GLU A 1 112 ? 17.943 7.826 -26.646 1.00 75.38 112 GLU A N 1
ATOM 863 C CA . GLU A 1 112 ? 18.298 6.468 -26.219 1.00 75.38 112 GLU A CA 1
ATOM 864 C C . GLU A 1 112 ? 19.156 6.462 -24.949 1.00 75.38 112 GLU A C 1
ATOM 866 O O . GLU A 1 112 ? 20.265 7.014 -24.914 1.00 75.38 112 GLU A O 1
ATOM 871 N N . ILE A 1 113 ? 18.661 5.783 -23.911 1.00 78.81 113 ILE A N 1
ATOM 872 C CA . ILE A 1 113 ? 19.386 5.576 -22.655 1.00 78.81 113 ILE A CA 1
ATOM 873 C C . ILE A 1 113 ? 20.485 4.533 -22.881 1.00 78.81 113 ILE A C 1
ATOM 875 O O . ILE A 1 113 ? 20.220 3.428 -23.348 1.00 78.81 113 ILE A O 1
ATOM 879 N N . ALA A 1 114 ? 21.723 4.886 -22.536 1.00 81.75 114 ALA A N 1
ATOM 880 C CA . ALA A 1 114 ? 22.847 3.954 -22.518 1.00 81.75 114 ALA A CA 1
ATOM 881 C C . ALA A 1 114 ? 22.960 3.243 -21.168 1.00 81.75 114 ALA A C 1
ATOM 883 O O . ALA A 1 114 ? 23.180 2.039 -21.117 1.00 81.75 114 ALA A O 1
ATOM 884 N N . GLU A 1 115 ? 22.811 3.993 -20.076 1.00 87.12 115 GLU A N 1
ATOM 885 C CA . GLU A 1 115 ? 22.982 3.480 -18.721 1.00 87.12 115 GLU A CA 1
ATOM 886 C C . GLU A 1 115 ? 22.085 4.238 -17.738 1.00 87.12 115 GLU A C 1
ATOM 888 O O . GLU A 1 115 ? 21.919 5.458 -17.829 1.00 87.12 115 GLU A O 1
ATOM 893 N N . CYS A 1 116 ? 21.542 3.513 -16.763 1.00 87.19 116 CYS A N 1
ATOM 894 C CA . CYS A 1 116 ? 20.894 4.082 -15.590 1.00 87.19 116 CYS A CA 1
ATOM 895 C C . CYS A 1 116 ? 21.579 3.556 -14.332 1.00 87.19 116 CYS A C 1
ATOM 897 O O . CYS A 1 116 ? 21.761 2.349 -14.192 1.00 87.19 116 CYS A O 1
ATOM 899 N N . ALA A 1 117 ? 21.910 4.446 -13.398 1.00 89.81 117 ALA A N 1
ATOM 900 C CA . ALA A 1 117 ? 22.352 4.075 -12.064 1.00 89.81 117 ALA A CA 1
ATOM 901 C C . ALA A 1 117 ? 21.400 4.632 -11.004 1.00 89.81 117 ALA A C 1
ATOM 903 O O . ALA A 1 117 ? 21.031 5.805 -11.035 1.00 89.81 117 ALA A O 1
ATOM 904 N N . VAL A 1 118 ? 21.032 3.790 -10.041 1.00 90.81 118 VAL A N 1
ATOM 905 C CA . VAL A 1 118 ? 20.163 4.138 -8.915 1.00 90.81 118 VAL A CA 1
ATOM 906 C C . VAL A 1 118 ? 20.927 4.082 -7.606 1.00 90.81 118 VAL A C 1
ATOM 908 O O . VAL A 1 118 ? 21.725 3.174 -7.378 1.00 90.81 118 VAL A O 1
ATOM 911 N N . ARG A 1 119 ? 20.627 5.022 -6.720 1.00 90.38 119 ARG A N 1
ATOM 912 C CA . ARG A 1 119 ? 20.985 4.986 -5.309 1.00 90.38 119 ARG A CA 1
ATOM 913 C C . ARG A 1 119 ? 19.731 4.619 -4.511 1.00 90.38 119 ARG A C 1
ATOM 915 O O . ARG A 1 119 ? 18.783 5.404 -4.501 1.00 90.38 119 ARG A O 1
ATOM 922 N N . PRO A 1 120 ? 19.665 3.440 -3.874 1.00 89.94 120 PRO A N 1
ATOM 923 C CA . PRO A 1 120 ? 18.469 3.026 -3.138 1.00 89.94 120 PRO A CA 1
ATOM 924 C C . PRO A 1 120 ? 18.107 3.968 -1.989 1.00 89.94 120 PRO A C 1
ATOM 926 O O . PRO A 1 120 ? 16.927 4.242 -1.789 1.00 89.94 120 PRO A O 1
ATOM 929 N N . SER A 1 121 ? 19.115 4.483 -1.285 1.00 89.12 121 SER A N 1
ATOM 930 C CA . SER A 1 121 ? 19.019 5.485 -0.221 1.00 89.12 121 SER A CA 1
ATOM 931 C C . SER A 1 121 ? 20.271 6.371 -0.221 1.00 89.12 121 SER A C 1
ATOM 933 O O . SER A 1 121 ? 21.277 6.019 -0.840 1.00 89.12 121 SER A O 1
ATOM 935 N N . ILE A 1 122 ? 20.254 7.511 0.481 1.00 85.06 122 ILE A N 1
ATOM 936 C CA . ILE A 1 122 ? 21.426 8.409 0.552 1.00 85.06 122 ILE A CA 1
ATOM 937 C C . ILE A 1 122 ? 22.613 7.706 1.224 1.00 85.06 122 ILE A C 1
ATOM 939 O O . ILE A 1 122 ? 23.771 7.999 0.921 1.00 85.06 122 ILE A O 1
ATOM 943 N N . SER A 1 123 ? 22.341 6.758 2.120 1.00 87.12 123 SER A N 1
ATOM 944 C CA . SER A 1 123 ? 23.383 5.989 2.801 1.00 87.12 123 SER A CA 1
ATOM 945 C C . SER A 1 123 ? 24.030 4.898 1.935 1.00 87.12 123 SER A C 1
ATOM 947 O O . SER A 1 123 ? 25.130 4.445 2.244 1.00 87.12 123 SER A O 1
ATOM 949 N N . GLU A 1 124 ? 23.399 4.509 0.826 1.00 89.12 124 GLU A N 1
ATOM 950 C CA . GLU A 1 124 ? 23.854 3.412 -0.036 1.00 89.12 124 GLU A CA 1
ATOM 951 C C . GLU A 1 124 ? 24.625 3.911 -1.269 1.00 89.12 124 GLU A C 1
ATOM 953 O O . GLU A 1 124 ? 24.455 5.056 -1.679 1.00 89.12 124 GLU A O 1
ATOM 958 N N . PRO A 1 125 ? 25.504 3.104 -1.888 1.00 91.75 125 PRO A N 1
ATOM 959 C CA . PRO A 1 125 ? 26.169 3.488 -3.131 1.00 91.75 125 PRO A CA 1
ATOM 960 C C . PRO A 1 125 ? 25.227 3.400 -4.344 1.00 91.75 125 PRO A C 1
ATOM 962 O O . PRO A 1 125 ? 24.185 2.744 -4.309 1.00 91.75 125 PRO A O 1
ATOM 965 N N . TYR A 1 126 ? 25.625 4.037 -5.449 1.00 91.38 126 TYR A N 1
ATOM 966 C CA . TYR A 1 126 ? 24.971 3.835 -6.741 1.00 91.38 126 TYR A CA 1
ATOM 967 C C . TYR A 1 126 ? 25.197 2.417 -7.258 1.00 91.38 126 TYR A C 1
ATOM 969 O O . TYR A 1 126 ? 26.289 1.863 -7.129 1.00 91.38 126 TYR A O 1
ATOM 977 N N . ARG A 1 127 ? 24.182 1.873 -7.924 1.00 93.44 127 ARG A N 1
ATOM 978 C CA . ARG A 1 127 ? 24.261 0.628 -8.686 1.00 93.44 127 ARG A CA 1
ATOM 979 C C . ARG A 1 127 ? 23.638 0.803 -10.061 1.00 93.44 127 ARG A C 1
ATOM 981 O O . ARG A 1 127 ? 22.597 1.444 -10.186 1.00 93.44 127 ARG A O 1
ATOM 988 N N . VAL A 1 128 ? 24.273 0.227 -11.076 1.00 92.06 128 VAL A N 1
ATOM 989 C CA . VAL A 1 128 ? 23.737 0.208 -12.441 1.00 92.06 128 VAL A CA 1
ATOM 990 C C . VAL A 1 128 ? 22.512 -0.702 -12.488 1.00 92.06 128 VAL A C 1
ATOM 992 O O . VAL A 1 128 ? 22.494 -1.771 -11.877 1.00 92.06 128 VAL A O 1
ATOM 995 N N . VAL A 1 129 ? 21.478 -0.244 -13.182 1.00 90.38 129 VAL A N 1
ATOM 996 C CA . VAL A 1 129 ? 20.186 -0.909 -13.323 1.00 90.38 129 VAL A CA 1
ATOM 997 C C . VAL A 1 129 ? 20.060 -1.441 -14.742 1.00 90.38 129 VAL A C 1
ATOM 999 O O . VAL A 1 129 ? 20.308 -0.716 -15.706 1.00 90.38 129 VAL A O 1
ATOM 1002 N N . ASN A 1 130 ? 19.627 -2.693 -14.875 1.00 88.12 130 ASN A N 1
ATOM 1003 C CA . ASN A 1 130 ? 19.207 -3.218 -16.165 1.00 88.12 130 ASN A CA 1
ATOM 1004 C C . ASN A 1 130 ? 17.916 -2.502 -16.592 1.00 88.12 130 ASN A C 1
ATOM 1006 O O . ASN A 1 130 ? 16.893 -2.627 -15.926 1.00 88.12 130 ASN A O 1
ATOM 1010 N N . LEU A 1 131 ? 17.951 -1.753 -17.696 1.00 83.62 131 LEU A N 1
ATOM 1011 C CA . LEU A 1 131 ? 16.802 -0.981 -18.184 1.00 83.62 131 LEU A CA 1
ATOM 1012 C C . LEU A 1 131 ? 15.592 -1.870 -18.505 1.00 83.62 131 LEU A C 1
ATOM 1014 O O . LEU A 1 131 ? 14.455 -1.454 -18.279 1.00 83.62 131 LEU A O 1
ATOM 1018 N N . SER A 1 132 ? 15.824 -3.101 -18.981 1.00 80.25 132 SER A N 1
ATOM 1019 C CA . SER A 1 132 ? 14.739 -4.033 -19.304 1.00 80.25 132 SER A CA 1
ATOM 1020 C C . SER A 1 132 ? 14.046 -4.571 -18.056 1.00 80.25 132 SER A C 1
ATOM 1022 O O . SER A 1 132 ? 12.861 -4.877 -18.115 1.00 80.25 132 SER A O 1
ATOM 1024 N N . GLU A 1 133 ? 14.717 -4.609 -16.905 1.00 81.94 133 GLU A N 1
ATOM 1025 C CA . GLU A 1 133 ? 14.148 -5.068 -15.630 1.00 81.94 133 GLU A CA 1
ATOM 1026 C C . GLU A 1 133 ? 13.641 -3.894 -14.783 1.00 81.94 133 GLU A C 1
ATOM 1028 O O . GLU A 1 133 ? 12.558 -3.956 -14.201 1.00 81.94 133 GLU A O 1
ATOM 1033 N N . GLY A 1 134 ? 14.357 -2.771 -14.798 1.00 88.12 134 GLY A N 1
ATOM 1034 C CA . GLY A 1 134 ? 14.160 -1.667 -13.871 1.00 88.12 134 GLY A CA 1
ATOM 1035 C C . GLY A 1 134 ? 14.715 -1.988 -12.483 1.00 88.12 134 GLY A C 1
ATOM 1036 O O . GLY A 1 134 ? 15.600 -2.823 -12.312 1.00 88.12 134 GLY A O 1
ATOM 1037 N N . TYR A 1 135 ? 14.206 -1.294 -11.470 1.00 91.56 135 TYR A N 1
ATOM 1038 C CA . TYR A 1 135 ? 14.624 -1.471 -10.084 1.00 91.56 135 TYR A CA 1
ATOM 1039 C C . TYR A 1 135 ? 13.410 -1.543 -9.162 1.00 91.56 135 TYR A C 1
ATOM 1041 O O . TYR A 1 135 ? 12.490 -0.740 -9.291 1.00 91.56 135 TYR A O 1
ATOM 1049 N N . VAL A 1 136 ? 13.426 -2.466 -8.199 1.00 92.12 136 VAL A N 1
ATOM 1050 C CA . VAL A 1 136 ? 12.404 -2.577 -7.154 1.00 92.12 136 VAL A CA 1
ATOM 1051 C C . VAL A 1 136 ? 13.082 -2.830 -5.814 1.00 92.12 136 VAL A C 1
ATOM 1053 O O . VAL A 1 136 ? 13.896 -3.745 -5.680 1.00 92.12 136 VAL A O 1
ATOM 1056 N N . ASN A 1 137 ? 12.732 -2.040 -4.801 1.00 93.31 137 ASN A N 1
ATOM 1057 C CA . ASN A 1 137 ? 13.131 -2.310 -3.425 1.00 93.31 137 ASN A CA 1
ATOM 1058 C C . ASN A 1 137 ? 12.119 -3.261 -2.773 1.00 93.31 137 ASN A C 1
ATOM 1060 O O . ASN A 1 137 ? 11.207 -2.831 -2.060 1.00 93.31 137 ASN A O 1
ATOM 1064 N N . PHE A 1 138 ? 12.263 -4.558 -3.060 1.00 92.75 138 PHE A N 1
ATOM 1065 C CA . PHE A 1 138 ? 11.342 -5.583 -2.572 1.00 92.75 138 PHE A CA 1
ATOM 1066 C C . PHE A 1 138 ? 11.223 -5.591 -1.051 1.00 92.75 138 PHE A C 1
ATOM 1068 O O . PHE A 1 138 ? 10.116 -5.721 -0.546 1.00 92.75 138 PHE A O 1
ATOM 1075 N N . ASP A 1 139 ? 12.318 -5.419 -0.310 1.00 91.69 139 ASP A N 1
ATOM 1076 C CA . ASP A 1 139 ? 12.270 -5.504 1.149 1.00 91.69 139 ASP A CA 1
ATOM 1077 C C . ASP A 1 139 ? 11.455 -4.360 1.763 1.00 91.69 139 ASP A C 1
ATOM 1079 O O . ASP A 1 139 ? 10.569 -4.623 2.573 1.00 91.69 139 ASP A O 1
ATOM 1083 N N . GLU A 1 140 ? 11.658 -3.107 1.342 1.00 91.00 140 GLU A N 1
ATOM 1084 C CA . GLU A 1 140 ? 10.848 -1.979 1.834 1.00 91.00 140 GLU A CA 1
ATOM 1085 C C . GLU A 1 140 ? 9.356 -2.152 1.506 1.00 91.00 140 GLU A C 1
ATOM 1087 O O . GLU A 1 140 ? 8.500 -1.979 2.380 1.00 91.00 140 GLU A O 1
ATOM 1092 N N . ILE A 1 141 ? 9.034 -2.555 0.272 1.00 94.31 141 ILE A N 1
ATOM 1093 C CA . ILE A 1 141 ? 7.647 -2.801 -0.147 1.00 94.31 141 ILE A CA 1
ATOM 1094 C C . ILE A 1 141 ? 7.044 -3.962 0.658 1.00 94.31 141 ILE A C 1
ATOM 1096 O O . ILE A 1 141 ? 5.926 -3.858 1.165 1.00 94.31 141 ILE A O 1
ATOM 1100 N N . TYR A 1 142 ? 7.778 -5.063 0.827 1.00 95.62 142 TYR A N 1
ATOM 1101 C CA . TYR A 1 142 ? 7.264 -6.280 1.462 1.00 95.62 142 TYR A CA 1
ATOM 1102 C C . TYR A 1 142 ? 7.097 -6.087 2.965 1.00 95.62 142 TYR A C 1
ATOM 1104 O O . TYR A 1 142 ? 6.162 -6.643 3.541 1.00 95.62 142 TYR A O 1
ATOM 1112 N N . HIS A 1 143 ? 7.940 -5.272 3.600 1.00 93.44 143 HIS A N 1
ATOM 1113 C CA . HIS A 1 143 ? 7.735 -4.852 4.981 1.00 93.44 143 HIS A CA 1
ATOM 1114 C C . HIS A 1 143 ? 6.499 -3.957 5.124 1.00 93.44 143 HIS A C 1
ATOM 1116 O O . HIS A 1 143 ? 5.715 -4.166 6.047 1.00 93.44 143 HIS A O 1
ATOM 1122 N N . PHE A 1 144 ? 6.287 -2.996 4.216 1.00 93.12 144 PHE A N 1
ATOM 1123 C CA . PHE A 1 144 ? 5.133 -2.092 4.282 1.00 93.12 144 PHE A CA 1
ATOM 1124 C C . PHE A 1 144 ? 3.792 -2.831 4.148 1.00 93.12 144 PHE A C 1
ATOM 1126 O O . PHE A 1 144 ? 2.867 -2.589 4.923 1.00 93.12 144 PHE A O 1
ATOM 1133 N N . TYR A 1 145 ? 3.690 -3.767 3.201 1.00 95.88 145 TYR A N 1
ATOM 1134 C CA . TYR A 1 145 ? 2.467 -4.547 2.969 1.00 95.88 145 TYR A CA 1
ATOM 1135 C C . TYR A 1 145 ? 2.362 -5.806 3.847 1.00 95.88 145 TYR A C 1
ATOM 1137 O O . TYR A 1 145 ? 1.508 -6.658 3.610 1.00 95.88 145 TYR A O 1
ATOM 1145 N N . HIS A 1 146 ? 3.210 -5.944 4.875 1.00 95.31 146 HIS A N 1
ATOM 1146 C CA . HIS A 1 146 ? 3.252 -7.113 5.764 1.00 95.31 146 HIS A CA 1
ATOM 1147 C C . HIS A 1 146 ? 3.337 -8.447 5.001 1.00 95.31 146 HIS A C 1
ATOM 1149 O O . HIS A 1 146 ? 2.699 -9.425 5.381 1.00 95.31 146 HIS A O 1
ATOM 1155 N N . ILE A 1 147 ? 4.085 -8.476 3.898 1.00 95.31 147 ILE A N 1
ATOM 1156 C CA . ILE A 1 147 ? 4.441 -9.699 3.168 1.00 95.31 147 ILE A CA 1
ATOM 1157 C C . ILE A 1 147 ? 5.595 -10.399 3.890 1.00 95.31 147 ILE A C 1
ATOM 1159 O O . ILE A 1 147 ? 5.577 -11.611 4.082 1.00 95.31 147 ILE A O 1
ATOM 1163 N N . LYS A 1 148 ? 6.580 -9.608 4.335 1.00 92.25 148 LYS A N 1
ATOM 1164 C CA . LYS A 1 148 ? 7.669 -10.023 5.224 1.00 92.25 148 LYS A CA 1
ATOM 1165 C C . LYS A 1 148 ? 7.564 -9.261 6.540 1.00 92.25 148 LYS A C 1
ATOM 1167 O O . LYS A 1 148 ? 7.174 -8.093 6.564 1.00 92.25 148 LYS A O 1
ATOM 1172 N N . ARG A 1 149 ? 7.958 -9.903 7.641 1.00 87.62 149 ARG A N 1
ATOM 1173 C CA . ARG A 1 149 ? 8.028 -9.245 8.948 1.00 87.62 149 ARG A CA 1
ATOM 1174 C C . ARG A 1 149 ? 9.178 -8.245 8.955 1.00 87.62 149 ARG A C 1
ATOM 1176 O O . ARG A 1 149 ? 10.317 -8.616 8.685 1.00 87.62 149 ARG A O 1
ATOM 1183 N N . LYS A 1 150 ? 8.883 -6.992 9.302 1.00 87.62 150 LYS A N 1
ATOM 1184 C CA . LYS A 1 150 ? 9.914 -5.968 9.465 1.00 87.62 150 LYS A CA 1
ATOM 1185 C C . LYS A 1 150 ? 10.834 -6.342 10.634 1.00 87.62 150 LYS A C 1
ATOM 1187 O O . LYS A 1 150 ? 10.325 -6.647 11.716 1.00 87.62 150 LYS A O 1
ATOM 1192 N N . PRO A 1 151 ? 12.165 -6.312 10.464 1.00 89.00 151 PRO A N 1
ATOM 1193 C CA . PRO A 1 151 ? 13.071 -6.543 11.576 1.00 89.00 151 PRO A CA 1
ATOM 1194 C C . PRO A 1 151 ? 12.927 -5.418 12.606 1.00 89.00 151 PRO A C 1
ATOM 1196 O O . PRO A 1 151 ? 12.930 -4.231 12.277 1.00 89.00 151 PRO A O 1
ATOM 1199 N N . ILE A 1 152 ? 12.803 -5.807 13.872 1.00 90.12 152 ILE A N 1
ATOM 1200 C CA . ILE A 1 152 ? 12.733 -4.901 15.019 1.00 90.12 152 ILE A CA 1
ATOM 1201 C C . ILE A 1 152 ? 13.897 -5.266 15.934 1.00 90.12 152 ILE A C 1
ATOM 1203 O O . ILE A 1 152 ? 14.084 -6.444 16.237 1.00 90.12 152 ILE A O 1
ATOM 1207 N N . ALA A 1 153 ? 14.676 -4.264 16.348 1.00 94.06 153 ALA A N 1
ATOM 1208 C CA . ALA A 1 153 ? 15.758 -4.449 17.310 1.00 94.06 153 ALA A CA 1
ATOM 1209 C C . ALA A 1 153 ? 15.222 -5.060 18.612 1.00 94.06 153 ALA A C 1
ATOM 1211 O O . ALA A 1 153 ? 14.156 -4.655 19.075 1.00 94.06 153 ALA A O 1
ATOM 1212 N N . GLU A 1 154 ? 15.967 -5.989 19.213 1.00 95.62 154 GLU A N 1
ATOM 1213 C CA . GLU A 1 154 ? 15.486 -6.759 20.370 1.00 95.62 154 GLU A CA 1
ATOM 1214 C C . GLU A 1 154 ? 15.057 -5.859 21.533 1.00 95.62 154 GLU A C 1
ATOM 1216 O O . GLU A 1 154 ? 13.944 -5.976 22.031 1.00 95.62 154 GLU A O 1
ATOM 1221 N N . SER A 1 155 ? 15.859 -4.841 21.854 1.00 95.75 155 SER A N 1
ATOM 1222 C CA . SER A 1 155 ? 15.525 -3.858 22.892 1.00 95.75 155 SER A CA 1
ATOM 1223 C C . SER A 1 155 ? 14.210 -3.119 22.625 1.00 95.75 155 SER A C 1
ATOM 1225 O O . SER A 1 155 ? 13.466 -2.804 23.550 1.00 95.75 155 SER A O 1
ATOM 1227 N N . ARG A 1 156 ? 13.887 -2.844 21.355 1.00 95.38 156 ARG A N 1
ATOM 1228 C CA . ARG A 1 156 ? 12.610 -2.228 20.975 1.00 95.38 156 ARG A CA 1
ATOM 1229 C C . ARG A 1 156 ? 11.468 -3.235 21.080 1.00 95.38 156 ARG A C 1
ATOM 1231 O O . ARG A 1 156 ? 10.388 -2.845 21.510 1.00 95.38 156 ARG A O 1
ATOM 1238 N N . ARG A 1 157 ? 11.696 -4.501 20.713 1.00 96.06 157 ARG A N 1
ATOM 1239 C CA . ARG A 1 157 ? 10.704 -5.573 20.861 1.00 96.06 157 ARG A CA 1
ATOM 1240 C C . ARG A 1 157 ? 10.305 -5.747 22.325 1.00 96.06 157 ARG A C 1
ATOM 1242 O O . ARG A 1 157 ? 9.118 -5.658 22.609 1.00 96.06 157 ARG A O 1
ATOM 1249 N N . GLU A 1 158 ? 11.271 -5.880 23.231 1.00 96.94 158 GLU A N 1
ATOM 1250 C CA . GLU A 1 158 ? 11.029 -6.047 24.673 1.00 96.94 158 GLU A CA 1
ATOM 1251 C C . GLU A 1 158 ? 10.174 -4.909 25.257 1.00 96.94 158 GLU A C 1
ATOM 1253 O O . GLU A 1 158 ? 9.260 -5.136 26.050 1.00 96.94 158 GLU A O 1
ATOM 1258 N N . ILE A 1 159 ? 10.432 -3.664 24.835 1.00 97.25 159 ILE A N 1
ATOM 1259 C CA . ILE A 1 159 ? 9.645 -2.497 25.260 1.00 97.25 159 ILE A CA 1
ATOM 1260 C C . ILE A 1 159 ? 8.199 -2.598 24.764 1.00 97.25 159 ILE A C 1
ATOM 1262 O O . ILE A 1 159 ? 7.272 -2.323 25.527 1.00 97.25 159 ILE A O 1
ATOM 1266 N N . ILE A 1 160 ? 8.001 -2.969 23.495 1.00 96.69 160 ILE A N 1
ATOM 1267 C CA . ILE A 1 160 ? 6.664 -3.085 22.901 1.00 96.69 160 ILE A CA 1
ATOM 1268 C C . ILE A 1 160 ? 5.896 -4.244 23.545 1.00 96.69 160 ILE A C 1
ATOM 1270 O O . ILE A 1 160 ? 4.723 -4.072 23.855 1.00 96.69 160 ILE A O 1
ATOM 1274 N N . GLU A 1 161 ? 6.543 -5.380 23.806 1.00 97.19 161 GLU A N 1
ATOM 1275 C CA . GLU A 1 161 ? 5.933 -6.536 24.477 1.00 97.19 161 GLU A CA 1
ATOM 1276 C C . GLU A 1 161 ? 5.511 -6.195 25.909 1.00 97.19 161 GLU A C 1
ATOM 1278 O O . GLU A 1 161 ? 4.358 -6.399 26.277 1.00 97.19 161 GLU A O 1
ATOM 1283 N N . LYS A 1 162 ? 6.378 -5.543 26.692 1.00 97.44 162 LYS A N 1
ATOM 1284 C CA . LYS A 1 162 ? 6.008 -5.074 28.035 1.00 97.44 162 LYS A CA 1
ATOM 1285 C C . LYS A 1 162 ? 4.844 -4.078 28.004 1.00 97.44 162 LYS A C 1
ATOM 1287 O O . LYS A 1 162 ? 4.006 -4.064 28.905 1.00 97.44 162 LYS A O 1
ATOM 1292 N N . PHE A 1 163 ? 4.806 -3.203 27.001 1.00 97.31 163 PHE A N 1
ATOM 1293 C CA . PHE A 1 163 ? 3.710 -2.254 26.831 1.00 97.31 163 PHE A CA 1
ATOM 1294 C C . PHE A 1 163 ? 2.404 -2.960 26.430 1.00 97.31 163 PHE A C 1
ATOM 1296 O O . PHE A 1 163 ? 1.357 -2.646 26.993 1.00 97.31 163 PHE A O 1
ATOM 1303 N N . MET A 1 164 ? 2.478 -3.957 25.547 1.00 97.12 164 MET A N 1
ATOM 1304 C CA . MET A 1 164 ? 1.363 -4.823 25.160 1.00 97.12 164 MET A CA 1
ATOM 1305 C C . MET A 1 164 ? 0.769 -5.553 26.375 1.00 97.12 164 MET A C 1
ATOM 1307 O O . MET A 1 164 ? -0.441 -5.474 26.585 1.00 97.12 164 MET A O 1
ATOM 1311 N N . ASP A 1 165 ? 1.605 -6.150 27.233 1.00 97.44 165 ASP A N 1
ATOM 1312 C CA . ASP A 1 165 ? 1.175 -6.818 28.474 1.00 97.44 165 ASP A CA 1
ATOM 1313 C C . ASP A 1 165 ? 0.447 -5.860 29.429 1.00 97.44 165 ASP A C 1
ATOM 1315 O O . ASP A 1 165 ? -0.533 -6.221 30.085 1.00 97.44 165 ASP A O 1
ATOM 1319 N N . ASN A 1 166 ? 0.930 -4.617 29.533 1.00 97.38 166 ASN A N 1
ATOM 1320 C CA . ASN A 1 166 ? 0.286 -3.595 30.355 1.00 97.38 166 ASN A CA 1
ATOM 1321 C C . ASN A 1 166 ? -1.081 -3.195 29.787 1.00 97.38 166 ASN A C 1
ATOM 1323 O O . ASN A 1 166 ? -2.028 -3.028 30.556 1.00 97.38 166 ASN A O 1
ATOM 1327 N N . CYS A 1 167 ? -1.202 -3.055 28.461 1.00 97.44 167 CYS A N 1
ATOM 1328 C CA . CYS A 1 167 ? -2.487 -2.793 27.818 1.00 97.44 167 CYS A CA 1
ATOM 1329 C C . CYS A 1 167 ? -3.473 -3.944 28.047 1.00 97.44 167 CYS A C 1
ATOM 1331 O O . CYS A 1 167 ? -4.625 -3.682 28.377 1.00 97.44 167 CYS A O 1
ATOM 1333 N N . GLU A 1 168 ? -3.026 -5.198 27.942 1.00 96.12 168 GLU A N 1
ATOM 1334 C CA . GLU A 1 168 ? -3.875 -6.372 28.169 1.00 96.12 168 GLU A CA 1
ATOM 1335 C C . GLU A 1 168 ? -4.400 -6.431 29.614 1.00 96.12 168 GLU A C 1
ATOM 1337 O O . GLU A 1 168 ? -5.592 -6.649 29.839 1.00 96.12 168 GLU A O 1
ATOM 1342 N N . LYS A 1 169 ? -3.537 -6.182 30.610 1.00 96.75 169 LYS A N 1
ATOM 1343 C CA . LYS A 1 169 ? -3.945 -6.117 32.026 1.00 96.75 169 LYS A CA 1
ATOM 1344 C C . LYS A 1 169 ? -4.965 -5.010 32.271 1.00 96.75 169 LYS A C 1
ATOM 1346 O O . LYS A 1 169 ? -5.997 -5.261 32.887 1.00 96.75 169 LYS A O 1
ATOM 1351 N N . LEU A 1 170 ? -4.707 -3.814 31.741 1.00 96.25 170 LEU A N 1
ATOM 1352 C CA . LEU A 1 170 ? -5.614 -2.679 31.885 1.00 96.25 170 LEU A CA 1
ATOM 1353 C C . LEU A 1 170 ? -6.970 -2.947 31.218 1.00 96.25 170 LEU A C 1
ATOM 1355 O O . LEU A 1 170 ? -8.003 -2.591 31.773 1.00 96.25 170 LEU A O 1
ATOM 1359 N N . LEU A 1 171 ? -6.994 -3.599 30.054 1.00 95.88 171 LEU A N 1
ATOM 1360 C CA . LEU A 1 171 ? -8.243 -3.978 29.390 1.00 95.88 171 LEU A CA 1
ATOM 1361 C C . LEU A 1 171 ? -9.083 -4.924 30.255 1.00 95.88 171 LEU A C 1
ATOM 1363 O O . LEU A 1 171 ? -10.276 -4.676 30.421 1.00 95.88 171 LEU A O 1
ATOM 1367 N N . LYS A 1 172 ? -8.456 -5.935 30.871 1.00 94.88 172 LYS A N 1
ATOM 1368 C CA . LYS A 1 172 ? -9.129 -6.863 31.798 1.00 94.88 172 LYS A CA 1
ATOM 1369 C C . LYS A 1 172 ? -9.710 -6.143 33.019 1.00 94.88 172 LYS A C 1
ATOM 1371 O O . LYS A 1 172 ? -10.836 -6.426 33.423 1.00 94.88 172 LYS A O 1
ATOM 1376 N N . GLU A 1 173 ? -8.972 -5.194 33.594 1.00 94.81 173 GLU A N 1
ATOM 1377 C CA . GLU A 1 173 ? -9.453 -4.374 34.717 1.00 94.81 173 GLU A CA 1
ATOM 1378 C C . GLU A 1 173 ? -10.655 -3.505 34.314 1.00 94.81 173 GLU A C 1
ATOM 1380 O O . GLU A 1 173 ? -11.680 -3.500 34.996 1.00 94.81 173 GLU A O 1
ATOM 1385 N N . LEU A 1 174 ? -10.574 -2.816 33.172 1.00 92.88 174 LEU A N 1
ATOM 1386 C CA . LEU A 1 174 ? -11.655 -1.955 32.681 1.00 92.88 174 LEU A CA 1
ATOM 1387 C C . LEU A 1 174 ? -12.916 -2.740 32.301 1.00 92.88 174 LEU A C 1
ATOM 1389 O O . LEU A 1 174 ? -14.030 -2.229 32.451 1.00 92.88 174 LEU A O 1
ATOM 1393 N N . GLU A 1 175 ? -12.753 -3.972 31.819 1.00 91.62 175 GLU A N 1
ATOM 1394 C CA . GLU A 1 175 ? -13.860 -4.880 31.517 1.00 91.62 175 GLU A CA 1
ATOM 1395 C C . GLU A 1 175 ? -14.595 -5.287 32.789 1.00 91.62 175 GLU A C 1
ATOM 1397 O O . GLU A 1 175 ? -15.823 -5.178 32.857 1.00 91.62 175 GLU A O 1
ATOM 1402 N N . PHE A 1 176 ? -13.845 -5.648 33.832 1.00 91.00 176 PHE A N 1
ATOM 1403 C CA . PHE A 1 176 ? -14.404 -5.945 35.146 1.00 91.00 176 PHE A CA 1
ATOM 1404 C C . PHE A 1 176 ? -15.161 -4.745 35.739 1.00 91.00 176 PHE A C 1
ATOM 1406 O O . PHE A 1 176 ? -16.268 -4.898 36.258 1.00 91.00 176 PHE A O 1
ATOM 1413 N N . GLU A 1 177 ? -14.611 -3.536 35.604 1.00 91.00 177 GLU A N 1
ATOM 1414 C CA . GLU A 1 177 ? -15.239 -2.295 36.072 1.00 91.00 177 GLU A CA 1
ATOM 1415 C C . GLU A 1 177 ? -16.415 -1.815 35.201 1.00 91.00 177 GLU A C 1
ATOM 1417 O O . GLU A 1 177 ? -17.090 -0.851 35.567 1.00 91.00 177 GLU A O 1
ATOM 1422 N N . ARG A 1 178 ? -16.683 -2.474 34.063 1.00 87.31 178 ARG A N 1
ATOM 1423 C CA . ARG A 1 178 ? -17.725 -2.113 33.082 1.00 87.31 178 ARG A CA 1
ATOM 1424 C C . ARG A 1 178 ? -17.587 -0.690 32.522 1.00 87.31 178 ARG A C 1
ATOM 1426 O O . ARG A 1 178 ? -18.585 -0.077 32.144 1.00 87.31 178 ARG A O 1
ATOM 1433 N N . LYS A 1 179 ? -16.359 -0.173 32.427 1.00 86.69 179 LYS A N 1
ATOM 1434 C CA . LYS A 1 179 ? -16.052 1.170 31.896 1.00 86.69 179 LYS A CA 1
ATOM 1435 C C . LYS A 1 179 ? -15.692 1.101 30.415 1.00 86.69 179 LYS A C 1
ATOM 1437 O O . LYS A 1 179 ? -14.558 1.348 30.012 1.00 86.69 179 LYS A O 1
ATOM 1442 N N . LYS A 1 180 ? -16.650 0.706 29.579 1.00 82.50 180 LYS A N 1
ATOM 1443 C CA . LYS A 1 180 ? -16.398 0.430 28.154 1.00 82.50 180 LYS A CA 1
ATOM 1444 C C . LYS A 1 180 ? -15.891 1.661 27.391 1.00 82.50 180 LYS A C 1
ATOM 1446 O O . LYS A 1 180 ? -15.024 1.551 26.531 1.00 82.50 180 LYS A O 1
ATOM 1451 N N . GLU A 1 181 ? -16.368 2.848 27.743 1.00 81.94 181 GLU A N 1
ATOM 1452 C CA . GLU A 1 181 ? -15.974 4.119 27.134 1.00 81.94 181 GLU A CA 1
ATOM 1453 C C . GLU A 1 181 ? -14.502 4.500 27.379 1.00 81.94 181 GLU A C 1
ATOM 1455 O O . GLU A 1 181 ? -13.909 5.232 26.581 1.00 81.94 181 GLU A O 1
ATOM 1460 N N . THR A 1 182 ? -13.873 3.990 28.445 1.00 90.62 182 THR A N 1
ATOM 1461 C CA . THR A 1 182 ? -12.457 4.264 28.750 1.00 90.62 182 THR A CA 1
ATOM 1462 C C . THR A 1 182 ? -11.504 3.284 28.059 1.00 90.62 182 THR A C 1
ATOM 1464 O O . THR A 1 182 ? -10.313 3.579 27.933 1.00 90.62 182 THR A O 1
ATOM 1467 N N . MET A 1 183 ? -12.019 2.169 27.523 1.00 93.38 183 MET A N 1
ATOM 1468 C CA . MET A 1 183 ? -11.233 1.137 26.831 1.00 93.38 183 MET A CA 1
ATOM 1469 C C . MET A 1 183 ? -10.641 1.593 25.499 1.00 93.38 183 MET A C 1
ATOM 1471 O O . MET A 1 183 ? -9.729 0.941 24.993 1.00 93.38 183 MET A O 1
ATOM 1475 N N . LYS A 1 184 ? -11.113 2.710 24.932 1.00 94.94 184 LYS A N 1
ATOM 1476 C CA . LYS A 1 184 ? -10.683 3.196 23.614 1.00 94.94 184 LYS A CA 1
ATOM 1477 C C . LYS A 1 184 ? -9.165 3.205 23.448 1.00 94.94 184 LYS A C 1
ATOM 1479 O O . LYS A 1 184 ? -8.645 2.643 22.488 1.00 94.94 184 LYS A O 1
ATOM 1484 N N . TRP A 1 185 ? -8.458 3.902 24.338 1.00 95.31 185 TRP A N 1
ATOM 1485 C CA . TRP A 1 185 ? -7.014 4.075 24.192 1.00 95.31 185 TRP A CA 1
ATOM 1486 C C . TRP A 1 185 ? -6.246 2.792 24.506 1.00 95.31 185 TRP A C 1
ATOM 1488 O O . TRP A 1 185 ? -5.402 2.437 23.690 1.00 95.31 185 TRP A O 1
ATOM 1498 N N . PRO A 1 186 ? -6.542 2.057 25.595 1.00 97.06 186 PRO A N 1
ATOM 1499 C CA . PRO A 1 186 ? -5.909 0.764 25.839 1.00 97.06 186 PRO A CA 1
ATOM 1500 C C . PRO A 1 186 ? -6.089 -0.225 24.682 1.00 97.06 186 PRO A C 1
ATOM 1502 O O . PRO A 1 186 ? -5.100 -0.798 24.232 1.00 97.06 186 PRO A O 1
ATOM 1505 N N . LEU A 1 187 ? -7.305 -0.362 24.138 1.00 97.81 187 LEU A N 1
ATOM 1506 C CA . LEU A 1 187 ? -7.588 -1.293 23.041 1.00 97.81 187 LEU A CA 1
ATOM 1507 C C . LEU A 1 187 ? -6.912 -0.860 21.743 1.00 97.81 187 LEU A C 1
ATOM 1509 O O . LEU A 1 187 ? -6.312 -1.679 21.048 1.00 97.81 187 LEU A O 1
ATOM 1513 N N . TYR A 1 188 ? -6.957 0.434 21.422 1.00 97.88 188 TYR A N 1
ATOM 1514 C CA . TYR A 1 188 ? -6.269 0.954 20.246 1.00 97.88 188 TYR A CA 1
ATOM 1515 C C . TYR A 1 188 ? -4.754 0.760 20.347 1.00 97.88 188 TYR A C 1
ATOM 1517 O O . TYR A 1 188 ? -4.133 0.273 19.407 1.00 97.88 188 TYR A O 1
ATOM 1525 N N . MET A 1 189 ? -4.156 1.072 21.497 1.00 98.00 189 MET A N 1
ATOM 1526 C CA . MET A 1 189 ? -2.721 0.896 21.711 1.00 98.00 189 MET A CA 1
ATOM 1527 C C . MET A 1 189 ? -2.316 -0.579 21.671 1.00 98.00 189 MET A C 1
ATOM 1529 O O . MET A 1 189 ? -1.329 -0.906 21.018 1.00 98.00 189 MET A O 1
ATOM 1533 N N . TYR A 1 190 ? -3.110 -1.471 22.267 1.00 98.31 190 TYR A N 1
ATOM 1534 C CA . TYR A 1 190 ? -2.924 -2.917 22.153 1.00 98.31 190 TYR A CA 1
ATOM 1535 C C . TYR A 1 190 ? -2.964 -3.381 20.687 1.00 98.31 190 TYR A C 1
ATOM 1537 O O . TYR A 1 190 ? -2.060 -4.064 20.208 1.00 98.31 190 TYR A O 1
ATOM 1545 N N . THR A 1 191 ? -3.941 -2.901 19.919 1.00 98.25 191 THR A N 1
ATOM 1546 C CA . THR A 1 191 ? -4.060 -3.185 18.480 1.00 98.25 191 THR A CA 1
ATOM 1547 C C . THR A 1 191 ? -2.821 -2.728 17.704 1.00 98.25 191 THR A C 1
ATOM 1549 O O . THR A 1 191 ? -2.305 -3.464 16.863 1.00 98.25 191 THR A O 1
ATOM 1552 N N . LEU A 1 192 ? -2.285 -1.542 18.015 1.00 97.75 192 LEU A N 1
ATOM 1553 C CA . LEU A 1 192 ? -1.042 -1.048 17.415 1.00 97.75 192 LEU A CA 1
ATOM 1554 C C . LEU A 1 192 ? 0.176 -1.897 17.803 1.00 97.75 192 LEU A C 1
ATOM 1556 O O . LEU A 1 192 ? 1.048 -2.114 16.963 1.00 97.75 192 LEU A O 1
ATOM 1560 N N . THR A 1 193 ? 0.244 -2.408 19.037 1.00 97.50 193 THR A N 1
ATOM 1561 C CA . THR A 1 193 ? 1.330 -3.319 19.432 1.00 97.50 193 THR A CA 1
ATOM 1562 C C . THR A 1 193 ? 1.277 -4.644 18.683 1.00 97.50 193 THR A C 1
ATOM 1564 O O . THR A 1 193 ? 2.318 -5.113 18.221 1.00 97.50 193 THR A O 1
ATOM 1567 N N . LEU A 1 194 ? 0.080 -5.209 18.481 1.00 96.69 194 LEU A N 1
ATOM 1568 C CA . LEU A 1 194 ? -0.100 -6.422 17.682 1.00 96.69 194 LEU A CA 1
ATOM 1569 C C . LEU A 1 194 ? 0.343 -6.191 16.235 1.00 96.69 194 LEU A C 1
ATOM 1571 O O . LEU A 1 194 ? 1.042 -7.024 15.665 1.00 96.69 194 LEU A O 1
ATOM 1575 N N . LEU A 1 195 ? 0.000 -5.038 15.661 1.00 95.50 195 LEU A N 1
ATOM 1576 C CA . LEU A 1 195 ? 0.408 -4.666 14.308 1.00 95.50 195 LEU A CA 1
ATOM 1577 C C . LEU A 1 195 ? 1.915 -4.484 14.143 1.00 95.50 195 LEU A C 1
ATOM 1579 O O . LEU A 1 195 ? 2.463 -4.876 13.117 1.00 95.50 195 LEU A O 1
ATOM 1583 N N . GLU A 1 196 ? 2.590 -3.898 15.128 1.00 94.12 196 GLU A N 1
ATOM 1584 C CA . GLU A 1 196 ? 4.042 -3.723 15.071 1.00 94.12 196 GLU A CA 1
ATOM 1585 C C . GLU A 1 196 ? 4.763 -5.067 15.267 1.00 94.12 196 GLU A C 1
ATOM 1587 O O . GLU A 1 196 ? 5.756 -5.346 14.597 1.00 94.12 196 GLU A O 1
ATOM 1592 N N . LEU A 1 197 ? 4.274 -5.926 16.168 1.00 93.88 197 LEU A N 1
ATOM 1593 C CA . LEU A 1 197 ? 4.959 -7.168 16.520 1.00 93.88 197 LEU A CA 1
ATOM 1594 C C . LEU A 1 197 ? 4.610 -8.340 15.603 1.00 93.88 197 LEU A C 1
ATOM 1596 O O . LEU A 1 197 ? 5.526 -9.052 15.184 1.00 93.88 197 LEU A O 1
ATOM 1600 N N . LYS A 1 198 ? 3.322 -8.589 15.359 1.00 93.44 198 LYS A N 1
ATOM 1601 C CA . LYS A 1 198 ? 2.776 -9.827 14.771 1.00 93.44 198 LYS A CA 1
ATOM 1602 C C . LYS A 1 198 ? 1.550 -9.547 13.872 1.00 93.44 198 LYS A C 1
ATOM 1604 O O . LYS A 1 198 ? 0.469 -10.091 14.111 1.00 93.44 198 LYS A O 1
ATOM 1609 N N . PRO A 1 199 ? 1.675 -8.694 12.836 1.00 94.12 199 PRO A N 1
ATOM 1610 C CA . PRO A 1 199 ? 0.530 -8.239 12.040 1.00 94.12 199 PRO A CA 1
ATOM 1611 C C . PRO A 1 199 ? -0.139 -9.336 11.203 1.00 94.12 199 PRO A C 1
ATOM 1613 O O . PRO A 1 199 ? -1.266 -9.145 10.745 1.00 94.12 199 PRO A O 1
ATOM 1616 N N . VAL A 1 200 ? 0.568 -10.439 10.939 1.00 94.31 200 VAL A N 1
ATOM 1617 C CA . VAL A 1 200 ? 0.060 -11.558 10.134 1.00 94.31 200 VAL A CA 1
ATOM 1618 C C . VAL A 1 200 ? -0.531 -12.632 11.040 1.00 94.31 200 VAL A C 1
ATOM 1620 O O . VAL A 1 200 ? -1.627 -13.109 10.777 1.00 94.31 200 VAL A O 1
ATOM 1623 N N . GLU A 1 201 ? 0.162 -12.987 12.121 1.00 95.19 201 GLU A N 1
ATOM 1624 C CA . GLU A 1 201 ? -0.277 -14.030 13.049 1.00 95.19 201 GLU A CA 1
ATOM 1625 C C . GLU A 1 201 ? -1.512 -13.605 13.850 1.00 95.19 201 GLU A C 1
ATOM 1627 O O . GLU A 1 201 ? -2.379 -14.428 14.122 1.00 95.19 201 GLU A O 1
ATOM 1632 N N . MET A 1 202 ? -1.611 -12.317 14.187 1.00 96.75 202 MET A N 1
ATOM 1633 C CA . MET A 1 202 ? -2.704 -11.751 14.987 1.00 96.75 202 MET A CA 1
ATOM 1634 C C . MET A 1 202 ? -3.740 -11.024 14.119 1.00 96.75 202 MET A C 1
ATOM 1636 O O . MET A 1 202 ? -4.472 -10.173 14.615 1.00 96.75 202 MET A O 1
ATOM 1640 N N . HIS A 1 203 ? -3.781 -11.313 12.813 1.00 96.00 203 HIS A N 1
ATOM 1641 C CA . HIS A 1 203 ? -4.584 -10.570 11.837 1.00 96.00 203 HIS A CA 1
ATOM 1642 C C . HIS A 1 203 ? -6.069 -10.490 12.216 1.00 96.00 203 HIS A C 1
ATOM 1644 O O . HIS A 1 203 ? -6.626 -9.395 12.269 1.00 96.00 203 HIS A O 1
ATOM 1650 N N . GLU A 1 204 ? -6.679 -11.629 12.546 1.00 97.69 204 GLU A N 1
ATOM 1651 C CA . GLU A 1 204 ? -8.093 -11.706 12.931 1.00 97.69 204 GLU A CA 1
ATOM 1652 C C . GLU A 1 204 ? -8.389 -10.911 14.205 1.00 97.69 204 GLU A C 1
ATOM 1654 O O . GLU A 1 204 ? -9.369 -10.175 14.271 1.00 97.69 204 GLU A O 1
ATOM 1659 N N . GLU A 1 205 ? -7.509 -10.996 15.204 1.00 98.19 205 GLU A N 1
ATOM 1660 C CA . GLU A 1 205 ? -7.669 -10.254 16.455 1.00 98.19 205 GLU A CA 1
ATOM 1661 C C . GLU A 1 205 ? -7.527 -8.744 16.239 1.00 98.19 205 GLU A C 1
ATOM 1663 O O . GLU A 1 205 ? -8.295 -7.952 16.783 1.00 98.19 205 GLU A O 1
ATOM 1668 N N . ILE A 1 206 ? -6.591 -8.327 15.385 1.00 98.50 206 ILE A N 1
ATOM 1669 C CA . ILE A 1 206 ? -6.440 -6.923 14.999 1.00 98.50 206 ILE A CA 1
ATOM 1670 C C . ILE A 1 206 ? -7.713 -6.421 14.309 1.00 98.50 206 ILE A C 1
ATOM 1672 O O . ILE A 1 206 ? -8.209 -5.349 14.660 1.00 98.50 206 ILE A O 1
ATOM 1676 N N . LEU A 1 207 ? -8.253 -7.172 13.342 1.00 98.19 207 LEU A N 1
ATOM 1677 C CA . LEU A 1 207 ? -9.490 -6.796 12.653 1.00 98.19 207 LEU A CA 1
ATOM 1678 C C . LEU A 1 207 ? -10.673 -6.725 13.622 1.00 98.19 207 LEU A C 1
ATOM 1680 O O . LEU A 1 207 ? -11.430 -5.754 13.577 1.00 98.19 207 LEU A O 1
ATOM 1684 N N . HIS A 1 208 ? -10.784 -7.693 14.531 1.00 98.25 208 HIS A N 1
ATOM 1685 C CA . HIS A 1 208 ? -11.804 -7.704 15.572 1.00 98.25 208 HIS A CA 1
ATOM 1686 C C . HIS A 1 208 ? -11.712 -6.468 16.477 1.00 98.25 208 HIS A C 1
ATOM 1688 O O . HIS A 1 208 ? -12.709 -5.779 16.694 1.00 98.25 208 HIS A O 1
ATOM 1694 N N . ASN A 1 209 ? -10.511 -6.123 16.946 1.00 98.06 209 ASN A N 1
ATOM 1695 C CA . ASN A 1 209 ? -10.306 -4.951 17.795 1.00 98.06 209 ASN A CA 1
ATOM 1696 C C . ASN A 1 209 ? -10.659 -3.648 17.065 1.00 98.06 209 ASN A C 1
ATOM 1698 O O . ASN A 1 209 ? -11.297 -2.769 17.646 1.00 98.06 209 ASN A O 1
ATOM 1702 N N . LEU A 1 210 ? -10.284 -3.516 15.786 1.00 98.38 210 LEU A N 1
ATOM 1703 C CA . LEU A 1 210 ? -10.647 -2.358 14.961 1.00 98.38 210 LEU A CA 1
ATOM 1704 C C . LEU A 1 210 ? -12.162 -2.260 14.749 1.00 98.38 210 LEU A C 1
ATOM 1706 O O . LEU A 1 210 ? -12.715 -1.161 14.793 1.00 98.38 210 LEU A O 1
ATOM 1710 N N . GLU A 1 211 ? -12.843 -3.387 14.554 1.00 97.56 211 GLU A N 1
ATOM 1711 C CA . GLU A 1 211 ? -14.299 -3.432 14.434 1.00 97.56 211 GLU A CA 1
ATOM 1712 C C . GLU A 1 211 ? -14.989 -3.023 15.741 1.00 97.56 211 GLU A C 1
ATOM 1714 O O . GLU A 1 211 ? -15.896 -2.187 15.719 1.00 97.56 211 GLU A O 1
ATOM 1719 N N . LEU A 1 212 ? -14.523 -3.542 16.880 1.00 96.44 212 LEU A N 1
ATOM 1720 C CA . LEU A 1 212 ? -15.041 -3.194 18.201 1.00 96.44 212 LEU A CA 1
ATOM 1721 C C . LEU A 1 212 ? -14.840 -1.700 18.504 1.00 96.44 212 LEU A C 1
ATOM 1723 O O . LEU A 1 212 ? -15.761 -1.020 18.970 1.00 96.44 212 LEU A O 1
ATOM 1727 N N . LEU A 1 213 ? -13.663 -1.161 18.168 1.00 97.38 213 LEU A N 1
ATOM 1728 C CA . LEU A 1 213 ? -13.372 0.272 18.238 1.00 97.38 213 LEU A CA 1
ATOM 1729 C C . LEU A 1 213 ? -14.329 1.086 17.364 1.00 97.38 213 LEU A C 1
ATOM 1731 O O . LEU A 1 213 ? -14.896 2.068 17.839 1.00 97.38 213 LEU A O 1
ATOM 1735 N N . ALA A 1 214 ? -14.550 0.669 16.118 1.00 96.69 214 ALA A N 1
ATOM 1736 C CA . ALA A 1 214 ? -15.392 1.395 15.176 1.00 96.69 214 ALA A CA 1
ATOM 1737 C C . ALA A 1 214 ? -16.875 1.399 15.562 1.00 96.69 214 ALA A C 1
ATOM 1739 O O . ALA A 1 214 ? -17.542 2.424 15.413 1.00 96.69 214 ALA A O 1
ATOM 1740 N N . LYS A 1 215 ? -17.397 0.257 16.021 1.00 95.62 215 LYS A N 1
ATOM 1741 C CA . LYS A 1 215 ? -18.837 0.052 16.215 1.00 95.62 215 LYS A CA 1
ATOM 1742 C C . LYS A 1 215 ? -19.310 0.343 17.631 1.00 95.62 215 LYS A C 1
ATOM 1744 O O . LYS A 1 215 ? -20.434 0.808 17.799 1.00 95.62 215 LYS A O 1
ATOM 1749 N N . GLU A 1 216 ? -18.486 0.061 18.637 1.00 94.00 216 GLU A N 1
ATOM 1750 C CA . GLU A 1 216 ? -18.975 -0.039 20.015 1.00 94.00 216 GLU A CA 1
ATOM 1751 C C . GLU A 1 216 ? -18.243 0.849 21.022 1.00 94.00 216 GLU A C 1
ATOM 1753 O O . GLU A 1 216 ? -18.842 1.209 22.034 1.00 94.00 216 GLU A O 1
ATOM 1758 N N . ILE A 1 217 ? -16.970 1.185 20.787 1.00 94.69 217 ILE A N 1
ATOM 1759 C CA . ILE A 1 217 ? -16.139 1.890 21.781 1.00 94.69 217 ILE A CA 1
ATOM 1760 C C . ILE A 1 217 ? -15.850 3.344 21.382 1.00 94.69 217 ILE A C 1
ATOM 1762 O O . ILE A 1 217 ? -15.931 4.235 22.225 1.00 94.69 217 ILE A O 1
ATOM 1766 N N . ASP A 1 218 ? -15.522 3.617 20.116 1.00 95.38 218 ASP A N 1
ATOM 1767 C CA . ASP A 1 218 ? -15.155 4.956 19.636 1.00 95.38 218 ASP A CA 1
ATOM 1768 C C . ASP A 1 218 ? -15.736 5.265 18.253 1.00 95.38 218 ASP A C 1
ATOM 1770 O O . ASP A 1 218 ? -15.029 5.505 17.268 1.00 95.38 218 ASP A O 1
ATOM 1774 N N . ALA A 1 219 ? -17.066 5.344 18.203 1.00 92.94 219 ALA A N 1
ATOM 1775 C CA . ALA A 1 219 ? -17.810 5.677 16.991 1.00 92.94 219 ALA A CA 1
ATOM 1776 C C . ALA A 1 219 ? -17.379 7.014 16.352 1.00 92.94 219 ALA A C 1
ATOM 1778 O O . ALA A 1 219 ? -17.524 7.194 15.146 1.00 92.94 219 ALA A O 1
ATOM 1779 N N . GLN A 1 220 ? -16.799 7.946 17.122 1.00 94.81 220 GLN A N 1
ATOM 1780 C CA . GLN A 1 220 ? -16.303 9.223 16.592 1.00 94.81 220 GLN A CA 1
ATOM 1781 C C . GLN A 1 220 ? -15.154 9.056 15.587 1.00 94.81 220 GLN A C 1
ATOM 1783 O O . GLN A 1 220 ? -14.971 9.922 14.733 1.00 94.81 220 GLN A O 1
ATOM 1788 N N . ARG A 1 221 ? -14.367 7.974 15.683 1.00 95.69 221 ARG A N 1
ATOM 1789 C CA . ARG A 1 221 ? -13.239 7.684 14.778 1.00 95.69 221 ARG A CA 1
ATOM 1790 C C . ARG A 1 221 ? -13.465 6.421 13.953 1.00 95.69 221 ARG A C 1
ATOM 1792 O O . ARG A 1 221 ? -12.506 5.891 13.398 1.00 95.69 221 ARG A O 1
ATOM 1799 N N . CYS A 1 222 ? -14.712 5.964 13.821 1.00 95.44 222 CYS A N 1
ATOM 1800 C CA . CYS A 1 222 ? -15.048 4.738 13.096 1.00 95.44 222 CYS A CA 1
ATOM 1801 C C . CYS A 1 222 ? -14.419 4.684 11.697 1.00 95.44 222 CYS A C 1
ATOM 1803 O O . CYS A 1 222 ? -13.824 3.673 11.347 1.00 95.44 222 CYS A O 1
ATOM 1805 N N . GLY A 1 223 ? -14.431 5.796 10.951 1.00 94.19 223 GLY A N 1
ATOM 1806 C CA . GLY A 1 223 ? -13.814 5.875 9.626 1.00 94.19 223 GLY A CA 1
ATOM 1807 C C . GLY A 1 223 ? -12.318 5.546 9.622 1.00 94.19 223 GLY A C 1
ATOM 1808 O O . GLY A 1 223 ? -11.868 4.810 8.754 1.00 94.19 223 GLY A O 1
ATOM 1809 N N . MET A 1 224 ? -11.560 6.004 10.626 1.00 95.69 224 MET A N 1
ATOM 1810 C CA . MET A 1 224 ? -10.127 5.704 10.746 1.00 95.69 224 MET A CA 1
ATOM 1811 C C . MET A 1 224 ? -9.886 4.206 10.974 1.00 95.69 224 MET A C 1
ATOM 1813 O O . MET A 1 224 ? -9.008 3.623 10.343 1.00 95.69 224 MET A O 1
ATOM 1817 N N . TYR A 1 225 ? -10.660 3.584 11.869 1.00 97.50 225 TYR A N 1
ATOM 1818 C CA . TYR A 1 225 ? -10.541 2.154 12.167 1.00 97.50 225 TYR A CA 1
ATOM 1819 C C . TYR A 1 225 ? -10.989 1.285 10.989 1.00 97.50 225 TYR A C 1
ATOM 1821 O O . TYR A 1 225 ? -10.318 0.310 10.658 1.00 97.50 225 TYR A O 1
ATOM 1829 N N . GLU A 1 226 ? -12.084 1.667 10.324 1.00 96.25 226 GLU A N 1
ATOM 1830 C CA . GLU A 1 226 ? -12.548 1.028 9.093 1.00 96.25 226 GLU A CA 1
ATOM 1831 C C . GLU A 1 226 ? -11.465 1.084 8.014 1.00 96.25 226 GLU A C 1
ATOM 1833 O O . GLU A 1 226 ? -11.105 0.044 7.473 1.00 96.25 226 GLU A O 1
ATOM 1838 N N . ASP A 1 227 ? -10.902 2.260 7.730 1.00 94.62 227 ASP A N 1
ATOM 1839 C CA . ASP A 1 227 ? -9.862 2.420 6.707 1.00 94.62 227 ASP A CA 1
ATOM 1840 C C . ASP A 1 227 ? -8.614 1.591 7.044 1.00 94.62 227 ASP A C 1
ATOM 1842 O O . ASP A 1 227 ? -8.032 0.937 6.177 1.00 94.62 227 ASP A O 1
ATOM 1846 N N . MET A 1 228 ? -8.232 1.546 8.321 1.00 96.69 228 MET A N 1
ATOM 1847 C CA . MET A 1 228 ? -7.130 0.716 8.796 1.00 96.69 228 MET A CA 1
ATOM 1848 C C . MET A 1 228 ? -7.399 -0.779 8.580 1.00 96.69 228 MET A C 1
ATOM 1850 O O . MET A 1 228 ? -6.535 -1.483 8.059 1.00 96.69 228 MET A O 1
ATOM 1854 N N . ALA A 1 229 ? -8.603 -1.256 8.900 1.00 97.38 229 ALA A N 1
ATOM 1855 C CA . ALA A 1 229 ? -9.010 -2.638 8.655 1.00 97.38 229 ALA A CA 1
ATOM 1856 C C . ALA A 1 229 ? -8.988 -2.976 7.155 1.00 97.38 229 ALA A C 1
ATOM 1858 O O . ALA A 1 229 ? -8.466 -4.015 6.755 1.00 97.38 229 ALA A O 1
ATOM 1859 N N . ARG A 1 230 ? -9.471 -2.067 6.300 1.00 96.69 230 ARG A N 1
ATOM 1860 C CA . ARG A 1 230 ? -9.456 -2.234 4.837 1.00 96.69 230 ARG A CA 1
ATOM 1861 C C . ARG A 1 230 ? -8.033 -2.315 4.281 1.00 96.69 230 ARG A C 1
ATOM 1863 O O . ARG A 1 230 ? -7.757 -3.155 3.429 1.00 96.69 230 ARG A O 1
ATOM 1870 N N . ASN A 1 231 ? -7.108 -1.511 4.803 1.00 96.19 231 ASN A N 1
ATOM 1871 C CA . ASN A 1 231 ? -5.691 -1.581 4.433 1.00 96.19 231 ASN A CA 1
ATOM 1872 C C . ASN A 1 231 ? -5.064 -2.932 4.810 1.00 96.19 231 ASN A C 1
ATOM 1874 O O . ASN A 1 231 ? -4.278 -3.493 4.045 1.00 96.19 231 ASN A O 1
ATOM 1878 N N . LEU A 1 232 ? -5.438 -3.491 5.962 1.00 96.69 232 LEU A N 1
ATOM 1879 C CA . LEU A 1 232 ? -4.981 -4.817 6.379 1.00 96.69 232 LEU A CA 1
ATOM 1880 C C . LEU A 1 232 ? -5.551 -5.928 5.493 1.00 96.69 232 LEU A C 1
ATOM 1882 O O . LEU A 1 232 ? -4.819 -6.859 5.161 1.00 96.69 232 LEU A O 1
ATOM 1886 N N . GLN A 1 233 ? -6.799 -5.800 5.048 1.00 96.38 233 GLN A N 1
ATOM 1887 C CA . GLN A 1 233 ? -7.400 -6.716 4.075 1.00 96.38 233 GLN A CA 1
ATOM 1888 C C . GLN A 1 233 ? -6.719 -6.627 2.702 1.00 96.38 233 GLN A C 1
ATOM 1890 O O . GLN A 1 233 ? -6.524 -7.645 2.044 1.00 96.38 233 GLN A O 1
ATOM 1895 N N . ILE A 1 234 ? -6.286 -5.436 2.268 1.00 97.50 234 ILE A N 1
ATOM 1896 C CA . ILE A 1 234 ? -5.441 -5.296 1.068 1.00 97.50 234 ILE A CA 1
ATOM 1897 C C . ILE A 1 234 ? -4.127 -6.065 1.256 1.00 97.50 234 ILE A C 1
ATOM 1899 O O . ILE A 1 234 ? -3.734 -6.821 0.371 1.00 97.50 234 ILE A O 1
ATOM 1903 N N . ASN A 1 235 ? -3.462 -5.923 2.408 1.00 97.06 235 ASN A N 1
ATOM 1904 C CA . ASN A 1 235 ? -2.229 -6.664 2.701 1.00 97.06 235 ASN A CA 1
ATOM 1905 C C . ASN A 1 235 ? -2.455 -8.180 2.650 1.00 97.06 235 ASN A C 1
ATOM 1907 O O . ASN A 1 235 ? -1.649 -8.912 2.083 1.00 97.06 235 ASN A O 1
ATOM 1911 N N . GLU A 1 236 ? -3.559 -8.654 3.224 1.00 96.38 236 GLU A N 1
ATOM 1912 C CA . GLU A 1 236 ? -3.953 -10.058 3.151 1.00 96.38 236 GLU A CA 1
ATOM 1913 C C . GLU A 1 236 ? -4.161 -10.513 1.704 1.00 96.38 236 GLU A C 1
ATOM 1915 O O . GLU A 1 236 ? -3.596 -11.528 1.297 1.00 96.38 236 GLU A O 1
ATOM 1920 N N . LYS A 1 237 ? -4.882 -9.726 0.897 1.00 96.38 237 LYS A N 1
ATOM 1921 C CA . LYS A 1 237 ? -5.094 -10.004 -0.526 1.00 96.38 237 LYS A CA 1
ATOM 1922 C C . LYS A 1 237 ? -3.772 -10.133 -1.281 1.00 96.38 237 LYS A C 1
ATOM 1924 O O . LYS A 1 237 ? -3.586 -11.089 -2.028 1.00 96.38 237 LYS A O 1
ATOM 1929 N N . LEU A 1 238 ? -2.835 -9.217 -1.043 1.00 96.62 238 LEU A N 1
ATOM 1930 C CA . LEU A 1 238 ? -1.497 -9.218 -1.644 1.00 96.62 238 LEU A CA 1
ATOM 1931 C C . LEU A 1 238 ? -0.649 -10.438 -1.235 1.00 96.62 238 LEU A C 1
ATOM 1933 O O . LEU A 1 238 ? 0.202 -10.873 -2.013 1.00 96.62 238 LEU A O 1
ATOM 1937 N N . ARG A 1 239 ? -0.902 -11.020 -0.053 1.00 95.56 239 ARG A N 1
ATOM 1938 C CA . ARG A 1 239 ? -0.280 -12.273 0.416 1.00 95.56 239 ARG A CA 1
ATOM 1939 C C . ARG A 1 239 ? -0.928 -13.542 -0.139 1.00 95.56 239 ARG A C 1
ATOM 1941 O O . ARG A 1 239 ? -0.380 -14.624 0.070 1.00 95.56 239 ARG A O 1
ATOM 1948 N N . GLN A 1 240 ? -2.087 -13.469 -0.791 1.00 94.56 240 GLN A N 1
ATOM 1949 C CA . GLN A 1 240 ? -2.735 -14.676 -1.308 1.00 94.56 240 GLN A CA 1
ATOM 1950 C C . GLN A 1 240 ? -1.841 -15.361 -2.344 1.00 94.56 240 GLN A C 1
ATOM 1952 O O . GLN A 1 240 ? -1.171 -14.703 -3.142 1.00 94.56 240 GLN A O 1
ATOM 1957 N N . LYS A 1 241 ? -1.831 -16.697 -2.333 1.00 91.88 241 LYS A N 1
ATOM 1958 C CA . LYS A 1 241 ? -1.103 -17.476 -3.337 1.00 91.88 241 LYS A CA 1
ATOM 1959 C C . LYS A 1 241 ? -1.758 -17.303 -4.703 1.00 91.88 241 LYS A C 1
ATOM 1961 O O . LYS A 1 241 ? -2.972 -17.437 -4.832 1.00 91.88 241 LYS A O 1
ATOM 1966 N N . PHE A 1 242 ? -0.937 -17.072 -5.718 1.00 83.50 242 PHE A N 1
ATOM 1967 C CA . PHE A 1 242 ? -1.346 -16.994 -7.111 1.00 83.50 242 PHE A CA 1
ATOM 1968 C C . PHE A 1 242 ? -0.354 -17.787 -7.971 1.00 83.50 242 PHE A C 1
ATOM 1970 O O . PHE A 1 242 ? 0.793 -17.381 -8.183 1.00 83.50 242 PHE A O 1
ATOM 1977 N N . GLY A 1 243 ? -0.775 -18.971 -8.423 1.00 83.75 243 GLY A N 1
ATOM 1978 C CA . GLY A 1 243 ? 0.124 -19.941 -9.049 1.00 83.75 243 GLY A CA 1
ATOM 1979 C C . GLY A 1 243 ? 1.251 -20.359 -8.096 1.00 83.75 243 GLY A C 1
ATOM 1980 O O . GLY A 1 243 ? 0.990 -20.837 -6.994 1.00 83.75 243 GLY A O 1
ATOM 1981 N N . ASN A 1 244 ? 2.502 -20.146 -8.518 1.00 83.19 244 ASN A N 1
ATOM 1982 C CA . ASN A 1 244 ? 3.704 -20.537 -7.767 1.00 83.19 244 ASN A CA 1
ATOM 1983 C C . ASN A 1 244 ? 4.245 -19.450 -6.815 1.00 83.19 244 ASN A C 1
ATOM 1985 O O . ASN A 1 244 ? 5.261 -19.679 -6.165 1.00 83.19 244 ASN A O 1
ATOM 1989 N N . GLY A 1 245 ? 3.614 -18.274 -6.749 1.00 88.38 245 GLY A N 1
ATOM 1990 C CA . GLY A 1 245 ? 4.067 -17.146 -5.926 1.00 88.38 245 GLY A CA 1
ATOM 1991 C C . GLY A 1 245 ? 2.929 -16.480 -5.161 1.00 88.38 245 GLY A C 1
ATOM 1992 O O . GLY A 1 245 ? 1.825 -17.020 -5.062 1.00 88.38 245 GLY A O 1
ATOM 1993 N N . LEU A 1 246 ? 3.204 -15.303 -4.612 1.00 93.06 246 LEU A N 1
ATOM 1994 C CA . LEU A 1 246 ? 2.206 -14.428 -4.004 1.00 93.06 246 LEU A CA 1
ATOM 1995 C C . LEU A 1 246 ? 1.590 -13.518 -5.071 1.00 93.06 246 LEU A C 1
ATOM 1997 O O . LEU A 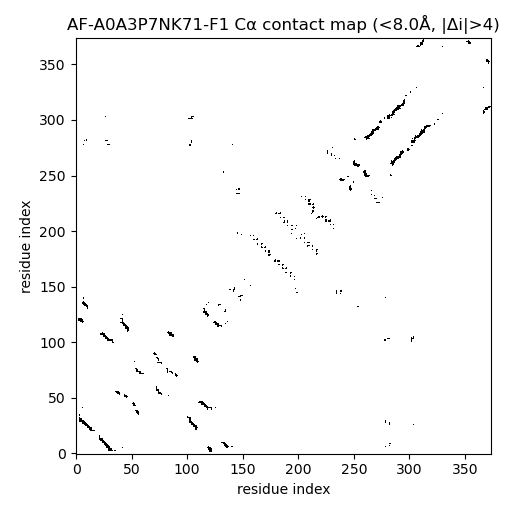1 246 ? 2.222 -13.218 -6.084 1.00 93.06 246 LEU A O 1
ATOM 2001 N N . LEU A 1 247 ? 0.373 -13.032 -4.830 1.00 93.25 247 LEU A N 1
ATOM 2002 C CA . LEU A 1 247 ? -0.285 -12.073 -5.718 1.00 93.25 247 LEU A CA 1
ATOM 2003 C C . LEU A 1 247 ? 0.571 -10.816 -5.919 1.00 93.25 247 LEU A C 1
ATOM 2005 O O . LEU A 1 247 ? 0.703 -10.339 -7.036 1.00 93.25 247 LEU A O 1
ATOM 2009 N N . ILE A 1 248 ? 1.202 -10.291 -4.864 1.00 94.38 248 ILE A N 1
ATOM 2010 C CA . ILE A 1 248 ? 2.063 -9.108 -5.002 1.00 94.38 248 ILE A CA 1
ATOM 2011 C C . ILE A 1 248 ? 3.230 -9.336 -5.975 1.00 94.38 248 ILE A C 1
ATOM 2013 O O . ILE A 1 248 ? 3.602 -8.413 -6.695 1.00 94.38 248 ILE A O 1
ATOM 2017 N N . ASP A 1 249 ? 3.767 -10.560 -6.058 1.00 92.06 249 ASP A N 1
ATOM 2018 C CA . ASP A 1 249 ? 4.891 -10.878 -6.943 1.00 92.06 249 ASP A CA 1
ATOM 2019 C C . ASP A 1 249 ? 4.499 -10.703 -8.418 1.00 92.06 249 ASP A C 1
ATOM 2021 O O . ASP A 1 249 ? 5.344 -10.379 -9.252 1.00 92.06 249 ASP A O 1
ATOM 2025 N N . THR A 1 250 ? 3.220 -10.903 -8.762 1.00 89.44 250 THR A N 1
ATOM 2026 C CA . THR A 1 250 ? 2.745 -10.768 -10.145 1.00 89.44 250 THR A CA 1
ATOM 2027 C C . THR A 1 250 ? 2.759 -9.324 -10.624 1.00 89.44 250 THR A C 1
ATOM 2029 O O . THR A 1 250 ? 2.898 -9.102 -11.822 1.00 89.44 250 THR A O 1
ATOM 2032 N N . LEU A 1 251 ? 2.701 -8.349 -9.711 1.00 90.75 251 LEU A N 1
ATOM 2033 C CA . LEU A 1 251 ? 2.735 -6.924 -10.051 1.00 90.75 251 LEU A CA 1
ATOM 2034 C C . LEU A 1 251 ? 4.086 -6.486 -10.629 1.00 90.75 251 LEU A C 1
ATOM 2036 O O . LEU A 1 251 ? 4.154 -5.504 -11.364 1.00 90.75 251 LEU A O 1
ATOM 2040 N N . PHE A 1 252 ? 5.157 -7.214 -10.312 1.00 87.50 252 PHE A N 1
ATOM 2041 C CA . PHE A 1 252 ? 6.513 -6.903 -10.769 1.00 87.50 252 PHE A CA 1
ATOM 2042 C C . PHE A 1 252 ? 6.939 -7.727 -11.987 1.00 87.50 252 PHE A C 1
ATOM 2044 O O . PHE A 1 252 ? 8.002 -7.470 -12.553 1.00 87.50 252 PHE A O 1
ATOM 2051 N N . LYS A 1 253 ? 6.140 -8.721 -12.399 1.00 79.44 253 LYS A N 1
ATOM 2052 C CA . LYS A 1 253 ? 6.478 -9.583 -13.535 1.00 79.44 253 LYS A CA 1
ATOM 2053 C C . LYS A 1 253 ? 6.370 -8.809 -14.844 1.00 79.44 253 LYS A C 1
ATOM 2055 O O . LYS A 1 253 ? 5.346 -8.194 -15.143 1.00 79.44 253 LYS A O 1
ATOM 2060 N N . LYS A 1 254 ? 7.421 -8.912 -15.651 1.00 69.25 254 LYS A N 1
ATOM 2061 C CA . LYS A 1 254 ? 7.396 -8.544 -17.066 1.00 69.25 254 LYS A CA 1
ATOM 2062 C C . LYS A 1 254 ? 7.162 -9.804 -17.896 1.00 69.25 254 LYS A C 1
ATOM 2064 O O . LYS A 1 254 ? 7.550 -10.895 -17.486 1.00 69.25 254 LYS A O 1
ATOM 2069 N N . THR A 1 255 ? 6.478 -9.653 -19.019 1.00 59.47 255 THR A N 1
ATOM 2070 C CA . THR A 1 255 ? 6.359 -10.699 -20.041 1.00 59.47 255 THR A CA 1
ATOM 2071 C C . THR A 1 255 ? 7.384 -10.432 -21.129 1.00 59.47 255 THR A C 1
ATOM 2073 O O . THR A 1 255 ? 7.553 -9.271 -21.497 1.00 59.47 255 THR A O 1
ATOM 2076 N N . ASP A 1 256 ? 8.023 -11.485 -21.643 1.00 53.44 256 ASP A N 1
ATOM 2077 C CA . ASP A 1 256 ? 9.100 -11.375 -22.639 1.00 53.44 256 ASP A CA 1
ATOM 2078 C C . ASP A 1 256 ? 8.650 -10.663 -23.934 1.00 53.44 256 ASP A C 1
AT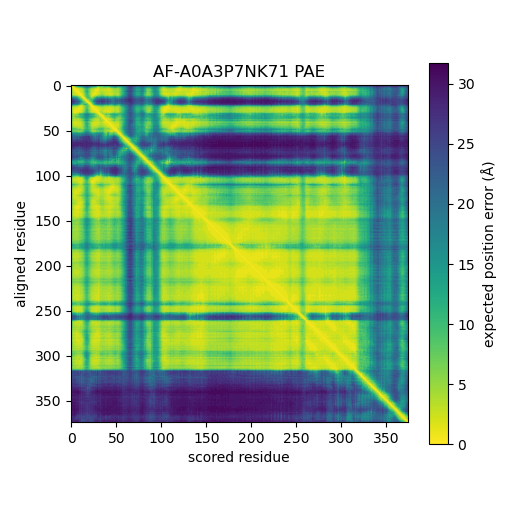OM 2080 O O . ASP A 1 256 ? 9.456 -9.974 -24.544 1.00 53.44 256 ASP A O 1
ATOM 2084 N N . ASP A 1 257 ? 7.351 -10.720 -24.276 1.00 49.78 257 ASP A N 1
ATOM 2085 C CA . ASP A 1 257 ? 6.769 -10.120 -25.493 1.00 49.78 257 ASP A CA 1
ATOM 2086 C C . ASP A 1 257 ? 5.443 -9.354 -25.242 1.00 49.78 257 ASP A C 1
ATOM 2088 O O . ASP A 1 257 ? 4.562 -9.304 -26.103 1.00 49.78 257 ASP A O 1
ATOM 2092 N N . GLY A 1 258 ? 5.220 -8.789 -24.046 1.00 49.69 258 GLY A N 1
ATOM 2093 C CA . GLY A 1 258 ? 3.929 -8.150 -23.731 1.00 49.69 258 GLY A CA 1
ATOM 2094 C C . GLY A 1 258 ? 3.959 -7.057 -22.659 1.00 49.69 258 GLY A C 1
ATOM 2095 O O . GLY A 1 258 ? 4.947 -6.926 -21.931 1.00 49.69 258 GLY A O 1
ATOM 2096 N N . PRO A 1 259 ? 2.872 -6.267 -22.532 1.00 47.66 259 PRO A N 1
ATOM 2097 C CA . PRO A 1 259 ? 2.756 -5.278 -21.472 1.00 47.66 259 PRO A CA 1
ATOM 2098 C C . PRO A 1 259 ? 2.752 -5.975 -20.099 1.00 47.66 259 PRO A C 1
ATOM 2100 O O . PRO A 1 259 ? 2.149 -7.041 -19.953 1.00 47.66 259 PRO A O 1
ATOM 2103 N N . PRO A 1 260 ? 3.390 -5.383 -19.074 1.00 55.94 260 PRO A N 1
ATOM 2104 C CA . PRO A 1 260 ? 3.469 -5.975 -17.745 1.00 55.94 260 PRO A CA 1
ATOM 2105 C C . PRO A 1 260 ? 2.084 -6.308 -17.195 1.00 55.94 260 PRO A C 1
ATOM 2107 O O . PRO A 1 260 ? 1.152 -5.503 -17.271 1.00 55.94 260 PRO A O 1
ATOM 2110 N N . VAL A 1 261 ? 1.968 -7.487 -16.584 1.00 66.75 261 VAL A N 1
ATOM 2111 C CA . VAL A 1 261 ? 0.706 -8.041 -16.063 1.00 66.75 261 VAL A CA 1
ATOM 2112 C C . VAL A 1 261 ? 0.405 -7.467 -14.678 1.00 66.75 261 VAL A C 1
ATOM 2114 O O . VAL A 1 261 ? 0.008 -8.193 -13.774 1.00 66.75 261 VAL A O 1
ATOM 2117 N N . GLY A 1 262 ? 0.644 -6.164 -14.489 1.00 83.31 262 GLY A N 1
ATOM 2118 C CA . GLY A 1 262 ? 0.452 -5.427 -13.240 1.00 83.31 262 GLY A CA 1
ATOM 2119 C C . GLY A 1 262 ? -1.019 -5.333 -12.845 1.00 83.31 262 GLY A C 1
ATOM 2120 O O . GLY A 1 262 ? -1.585 -4.245 -12.807 1.00 83.31 262 GLY A O 1
ATOM 2121 N N . GLU A 1 263 ? -1.660 -6.473 -12.634 1.00 87.38 263 GLU A N 1
ATOM 2122 C CA . GLU A 1 263 ? -3.086 -6.622 -12.447 1.00 87.38 263 GLU A CA 1
ATOM 2123 C C . GLU A 1 263 ? -3.404 -6.863 -10.981 1.00 87.38 263 GLU A C 1
ATOM 2125 O O . GLU A 1 263 ? -2.854 -7.756 -10.335 1.00 87.38 263 GLU A O 1
ATOM 2130 N N . LEU A 1 264 ? -4.320 -6.053 -10.463 1.00 93.25 264 LEU A N 1
ATOM 2131 C CA . LEU A 1 264 ? -4.779 -6.150 -9.094 1.00 93.25 264 LEU A CA 1
ATOM 2132 C C . LEU A 1 264 ? -6.307 -6.077 -9.052 1.00 93.25 264 LEU A C 1
ATOM 2134 O O . LEU A 1 264 ? -6.909 -5.094 -9.483 1.00 93.25 264 LEU A O 1
ATOM 2138 N N . ASN A 1 265 ? -6.932 -7.119 -8.503 1.00 91.81 265 ASN A N 1
ATOM 2139 C CA . ASN A 1 265 ? -8.371 -7.161 -8.256 1.00 91.81 265 ASN A CA 1
ATOM 2140 C C . ASN A 1 265 ? -8.666 -6.974 -6.760 1.00 91.81 265 ASN A C 1
ATOM 2142 O O . ASN A 1 265 ? -8.262 -7.798 -5.934 1.00 91.81 265 ASN A O 1
ATOM 2146 N N . LEU A 1 266 ? -9.387 -5.898 -6.443 1.00 95.38 266 LEU A N 1
ATOM 2147 C CA . LEU A 1 266 ? -9.831 -5.495 -5.106 1.00 95.38 266 LEU A CA 1
ATOM 2148 C C . LEU A 1 266 ? -11.351 -5.260 -5.073 1.00 95.38 266 LEU A C 1
ATOM 2150 O O . LEU A 1 266 ? -11.842 -4.323 -4.435 1.00 95.38 266 LEU A O 1
ATOM 2154 N N . GLU A 1 267 ? -12.110 -6.067 -5.812 1.00 91.31 267 GLU 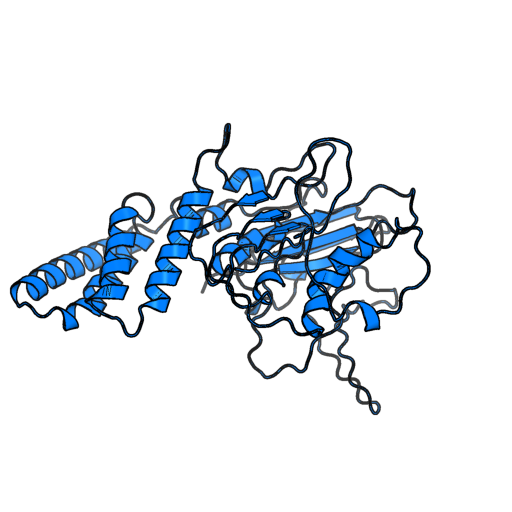A N 1
ATOM 2155 C CA . GLU A 1 267 ? -13.565 -5.952 -5.859 1.00 91.31 267 GLU A CA 1
ATOM 2156 C C . GLU A 1 267 ? -14.243 -6.247 -4.511 1.00 91.31 267 GLU A C 1
ATOM 2158 O O . GLU A 1 267 ? -13.790 -7.082 -3.730 1.00 91.31 267 GLU A O 1
ATOM 2163 N N . ASN A 1 268 ? -15.374 -5.584 -4.259 1.00 93.62 268 ASN A N 1
ATOM 2164 C CA . ASN A 1 268 ? -16.256 -5.812 -3.108 1.00 93.62 268 ASN A CA 1
ATOM 2165 C C . ASN A 1 268 ? -15.559 -5.718 -1.737 1.00 93.62 268 ASN A C 1
ATOM 2167 O O . ASN A 1 268 ? -16.004 -6.311 -0.755 1.00 93.62 268 ASN A O 1
ATOM 2171 N N . MET A 1 269 ? -14.480 -4.941 -1.646 1.00 94.88 269 MET A N 1
ATOM 2172 C CA . MET A 1 269 ? -13.712 -4.768 -0.415 1.00 94.88 269 MET A CA 1
ATOM 2173 C C . MET A 1 269 ? -14.183 -3.576 0.421 1.00 94.88 269 MET A C 1
ATOM 2175 O O . MET A 1 269 ? -13.616 -3.337 1.478 1.00 94.88 269 MET A O 1
ATOM 2179 N N . GLY A 1 270 ? -15.206 -2.824 -0.001 1.00 93.06 270 GLY A N 1
ATOM 2180 C CA . GLY A 1 270 ? -15.728 -1.665 0.734 1.00 93.06 270 GLY A CA 1
ATOM 2181 C C . GLY A 1 270 ? -14.767 -0.470 0.815 1.00 93.06 270 GLY A C 1
ATOM 2182 O O . GLY A 1 270 ? -14.910 0.360 1.714 1.00 93.06 270 GLY A O 1
ATOM 2183 N N . LEU A 1 271 ? -13.793 -0.385 -0.093 1.00 93.69 271 LEU A N 1
ATOM 2184 C CA . LEU A 1 271 ? -12.756 0.647 -0.115 1.00 93.69 271 LEU A CA 1
ATOM 2185 C C . LEU A 1 271 ? -13.341 2.029 -0.424 1.00 93.69 271 LEU A C 1
ATOM 2187 O O . LEU A 1 271 ? -14.121 2.181 -1.359 1.00 93.69 271 LEU A O 1
ATOM 2191 N N . LYS A 1 272 ? -12.933 3.045 0.338 1.00 90.62 272 LYS A N 1
ATOM 2192 C CA . LYS A 1 272 ? -13.232 4.465 0.056 1.00 90.62 272 LYS A CA 1
ATOM 2193 C C . LYS A 1 272 ? -12.026 5.202 -0.537 1.00 90.62 272 LYS A C 1
ATOM 2195 O O . LYS A 1 272 ? -12.182 6.250 -1.150 1.00 90.62 272 LYS A O 1
ATOM 2200 N N . SER A 1 273 ? -10.829 4.652 -0.334 1.00 88.31 273 SER A N 1
ATOM 2201 C CA . SER A 1 273 ? -9.543 5.192 -0.768 1.00 88.31 273 SER A CA 1
ATOM 2202 C C . SER A 1 273 ? -8.605 4.048 -1.156 1.00 88.31 273 SER A C 1
ATOM 2204 O O . SER A 1 273 ? -8.730 2.928 -0.661 1.00 88.31 273 SER A O 1
ATOM 2206 N N . ILE A 1 274 ? -7.650 4.352 -2.031 1.00 88.25 274 ILE A N 1
ATOM 2207 C CA . ILE A 1 274 ? -6.537 3.476 -2.419 1.00 88.25 274 ILE A CA 1
ATOM 2208 C C . ILE A 1 274 ? -5.174 4.064 -2.024 1.00 88.25 274 ILE A C 1
ATOM 2210 O O . ILE A 1 274 ? -4.141 3.638 -2.534 1.00 88.25 274 ILE A O 1
ATOM 2214 N N . GLU A 1 275 ? -5.131 5.042 -1.113 1.00 87.56 275 GLU A N 1
ATOM 2215 C CA . GLU A 1 275 ? -3.869 5.664 -0.679 1.00 87.56 275 GLU A CA 1
ATOM 2216 C C . GLU A 1 275 ? -2.859 4.629 -0.152 1.00 87.56 275 GLU A C 1
ATOM 2218 O O . GLU A 1 275 ? -1.653 4.787 -0.329 1.00 87.56 275 GLU A O 1
ATOM 2223 N N . HIS A 1 276 ? -3.340 3.531 0.431 1.00 92.88 276 HIS A N 1
ATOM 2224 C CA . HIS A 1 276 ? -2.497 2.430 0.898 1.00 92.88 276 HIS A CA 1
ATOM 2225 C C . HIS A 1 276 ? -1.714 1.738 -0.225 1.00 92.88 276 HIS A C 1
ATOM 2227 O O . HIS A 1 276 ? -0.624 1.229 0.008 1.00 92.88 276 HIS A O 1
ATOM 2233 N N . LEU A 1 277 ? -2.199 1.781 -1.469 1.00 93.12 277 LEU A N 1
ATOM 2234 C CA . LEU A 1 277 ? -1.524 1.229 -2.650 1.00 93.12 277 LEU A CA 1
ATOM 2235 C C . LEU A 1 277 ? -0.499 2.185 -3.271 1.00 93.12 277 LEU A C 1
ATOM 2237 O O . LEU A 1 277 ? 0.090 1.858 -4.298 1.00 93.12 277 LEU A O 1
ATOM 2241 N N . LYS A 1 278 ? -0.261 3.364 -2.683 1.00 86.56 278 LYS A N 1
ATOM 2242 C CA . LYS A 1 278 ? 0.608 4.390 -3.278 1.00 86.56 278 LYS A CA 1
ATOM 2243 C C . LYS A 1 278 ? 2.013 3.881 -3.624 1.00 86.56 278 LYS A C 1
ATOM 2245 O O . LYS A 1 278 ? 2.566 4.294 -4.633 1.00 86.56 278 LYS A O 1
ATOM 2250 N N . TYR A 1 279 ? 2.581 2.968 -2.835 1.00 90.62 279 TYR A N 1
ATOM 2251 C CA . TYR A 1 279 ? 3.911 2.405 -3.103 1.00 90.62 279 TYR A CA 1
ATOM 2252 C C . TYR A 1 279 ? 3.914 1.342 -4.209 1.00 90.62 279 TYR A C 1
ATOM 2254 O O . TYR A 1 279 ? 4.976 0.999 -4.721 1.00 90.62 279 TYR A O 1
ATOM 2262 N N . LEU A 1 280 ? 2.733 0.865 -4.611 1.00 92.75 280 LEU A N 1
ATOM 2263 C CA . LEU A 1 280 ? 2.530 -0.036 -5.743 1.00 92.75 280 LEU A CA 1
ATOM 2264 C C . LEU A 1 280 ? 2.047 0.689 -7.009 1.00 92.75 280 LEU A C 1
ATOM 2266 O O . LEU A 1 280 ? 1.907 0.053 -8.052 1.00 92.75 280 LEU A O 1
ATOM 2270 N N . SER A 1 281 ? 1.807 2.004 -6.953 1.00 86.25 281 SER A N 1
ATOM 2271 C CA . SER A 1 281 ? 1.102 2.738 -8.015 1.00 86.25 281 SER A CA 1
ATOM 2272 C C . SER A 1 281 ? 1.809 2.704 -9.373 1.00 86.25 281 SER A C 1
ATOM 2274 O O . SER A 1 281 ? 1.154 2.748 -10.410 1.00 86.25 281 SER A O 1
ATOM 2276 N N . SER A 1 282 ? 3.140 2.588 -9.389 1.00 84.44 282 SER A N 1
ATOM 2277 C CA . SER A 1 282 ? 3.922 2.442 -10.625 1.00 84.44 282 SER A CA 1
ATOM 2278 C C . SER A 1 282 ? 3.917 1.031 -11.188 1.00 84.44 282 SER A C 1
ATOM 2280 O O . SER A 1 282 ? 4.272 0.842 -12.339 1.00 84.44 282 SER A O 1
ATOM 2282 N N . PHE A 1 283 ? 3.567 0.019 -10.408 1.00 88.75 283 PHE A N 1
ATOM 2283 C CA . PHE A 1 283 ? 3.592 -1.368 -10.873 1.00 88.75 283 PHE A CA 1
ATOM 2284 C C . PHE A 1 283 ? 2.219 -1.820 -11.372 1.00 88.75 283 PHE A C 1
ATOM 2286 O O . PHE A 1 283 ? 2.128 -2.755 -12.158 1.00 88.75 283 PHE A O 1
ATOM 2293 N N . ILE A 1 284 ? 1.159 -1.120 -10.964 1.00 88.50 284 ILE A N 1
ATOM 2294 C CA . ILE A 1 284 ? -0.219 -1.442 -11.320 1.00 88.50 284 ILE A CA 1
ATOM 2295 C C . ILE A 1 284 ? -0.570 -0.835 -12.686 1.00 88.50 284 ILE A C 1
ATOM 2297 O O . ILE A 1 284 ? -0.589 0.381 -12.867 1.00 88.50 284 ILE A O 1
ATOM 2301 N N . VAL A 1 285 ? -0.879 -1.718 -13.632 1.00 83.19 285 VAL A N 1
ATOM 2302 C CA . VAL A 1 285 ? -1.293 -1.433 -15.012 1.00 83.19 285 VAL A CA 1
ATOM 2303 C C . VAL A 1 285 ? -2.798 -1.646 -15.188 1.00 83.19 285 VAL A C 1
ATOM 2305 O O . VAL A 1 285 ? -3.448 -0.902 -15.926 1.00 83.19 285 VAL A O 1
ATOM 2308 N N . ARG A 1 286 ? -3.365 -2.641 -14.494 1.00 83.00 286 ARG A N 1
ATOM 2309 C CA . ARG A 1 286 ? -4.791 -2.985 -14.514 1.00 83.00 286 ARG A CA 1
ATOM 2310 C C . ARG A 1 286 ? -5.320 -3.053 -13.084 1.00 83.00 286 ARG A C 1
ATOM 2312 O O . ARG A 1 286 ? -4.768 -3.774 -12.257 1.00 83.00 286 ARG A O 1
ATOM 2319 N N . LEU A 1 287 ? -6.383 -2.317 -12.782 1.00 86.38 287 LEU A N 1
ATOM 2320 C CA . LEU A 1 287 ? -6.944 -2.247 -11.433 1.00 86.38 287 LEU A CA 1
ATOM 2321 C C . LEU A 1 287 ? -8.461 -2.427 -11.470 1.00 86.38 287 LEU A C 1
ATOM 2323 O O . LEU A 1 287 ? -9.173 -1.611 -12.054 1.00 86.38 287 LEU A O 1
ATOM 2327 N N . ASN A 1 288 ? -8.961 -3.476 -10.820 1.00 85.81 288 ASN A N 1
ATOM 2328 C CA . ASN A 1 288 ? -10.394 -3.675 -10.619 1.00 85.81 288 ASN A CA 1
ATOM 2329 C C . ASN A 1 288 ? -10.788 -3.276 -9.193 1.00 85.81 288 ASN A C 1
ATOM 2331 O O . ASN A 1 288 ? -10.313 -3.857 -8.219 1.00 85.81 288 ASN A O 1
ATOM 2335 N N . LEU A 1 289 ? -11.671 -2.284 -9.086 1.00 87.50 289 LEU A N 1
ATOM 2336 C CA . LEU A 1 289 ? -12.213 -1.738 -7.843 1.00 87.50 289 LEU A CA 1
ATOM 2337 C C . LEU A 1 289 ? -13.746 -1.771 -7.833 1.00 87.50 289 LEU A C 1
ATOM 2339 O O . LEU A 1 289 ? -14.383 -0.964 -7.148 1.00 87.50 289 LEU A O 1
ATOM 2343 N N . SER A 1 290 ? -14.352 -2.707 -8.557 1.00 83.44 290 SER A N 1
ATOM 2344 C CA . SER A 1 290 ? -15.807 -2.838 -8.620 1.00 83.44 290 SER A CA 1
ATOM 2345 C C . SER A 1 290 ? -16.431 -3.120 -7.246 1.00 83.44 290 SER A C 1
ATOM 2347 O O . SER A 1 290 ? -15.863 -3.854 -6.445 1.00 83.44 290 SER A O 1
ATOM 2349 N N . GLY A 1 291 ? -17.620 -2.591 -6.958 1.00 83.31 291 GLY A N 1
ATOM 2350 C CA . GLY A 1 291 ? -18.354 -2.884 -5.718 1.00 83.31 291 GLY A CA 1
ATOM 2351 C C . GLY A 1 291 ? -17.741 -2.272 -4.456 1.00 83.31 291 GLY A C 1
ATOM 2352 O O . GLY A 1 291 ? -17.873 -2.827 -3.366 1.00 83.31 291 GLY A O 1
ATOM 2353 N N . ASN A 1 292 ? -17.028 -1.156 -4.592 1.00 91.81 292 ASN A N 1
ATOM 2354 C CA . ASN A 1 292 ? -16.427 -0.432 -3.474 1.00 91.81 292 ASN A CA 1
ATOM 2355 C C . ASN A 1 292 ? -17.255 0.826 -3.122 1.00 91.81 292 ASN A C 1
ATOM 2357 O O . ASN A 1 292 ? -18.452 0.907 -3.401 1.00 91.81 292 ASN A O 1
ATOM 2361 N N . ARG A 1 293 ? -16.652 1.794 -2.426 1.00 90.50 293 ARG A N 1
ATOM 2362 C CA . ARG A 1 293 ? -17.301 3.011 -1.912 1.00 90.50 293 ARG A CA 1
ATOM 2363 C C . ARG A 1 293 ? -16.614 4.295 -2.393 1.00 90.50 293 ARG A C 1
ATOM 2365 O O . ARG A 1 293 ? -16.664 5.307 -1.697 1.00 90.50 293 ARG A O 1
ATOM 2372 N N . PHE A 1 294 ? -15.969 4.269 -3.559 1.00 82.62 294 PHE A N 1
ATOM 2373 C CA . PHE A 1 294 ? -15.346 5.461 -4.140 1.00 82.62 294 PHE A CA 1
ATOM 2374 C C . PHE A 1 294 ? -16.406 6.482 -4.563 1.00 82.62 294 PHE A C 1
ATOM 2376 O O . PHE A 1 294 ? -17.394 6.133 -5.208 1.00 82.62 294 PHE A O 1
ATOM 2383 N N . THR A 1 295 ? -16.180 7.751 -4.222 1.00 80.69 295 THR A N 1
ATOM 2384 C CA . THR A 1 295 ? -17.068 8.874 -4.579 1.00 80.69 295 THR A CA 1
ATOM 2385 C C . THR A 1 295 ? -16.484 9.797 -5.648 1.00 80.69 295 THR A C 1
ATOM 2387 O O . THR A 1 295 ? -17.229 10.572 -6.252 1.00 80.69 295 THR A O 1
ATOM 2390 N N . ASP A 1 296 ? -15.174 9.706 -5.890 1.00 73.88 296 ASP A N 1
ATOM 2391 C CA . ASP A 1 296 ? -14.426 10.455 -6.900 1.00 73.88 296 ASP A CA 1
ATOM 2392 C C . ASP A 1 296 ? -13.238 9.637 -7.445 1.00 73.88 296 ASP A C 1
ATOM 2394 O O . ASP A 1 296 ? -12.873 8.596 -6.896 1.00 73.88 296 ASP A O 1
ATOM 2398 N N . VAL A 1 297 ? -12.626 10.138 -8.523 1.00 73.50 297 VAL A N 1
ATOM 2399 C CA . VAL A 1 297 ? -11.511 9.489 -9.237 1.00 73.50 297 VAL A CA 1
ATOM 2400 C C . VAL A 1 297 ? -10.154 10.186 -9.046 1.00 73.50 297 VAL A C 1
ATOM 2402 O O . VAL A 1 297 ? -9.169 9.801 -9.670 1.00 73.50 297 VAL A O 1
ATOM 2405 N N . GLN A 1 298 ? -10.053 11.206 -8.186 1.00 72.44 298 GLN A N 1
ATOM 2406 C CA . GLN A 1 298 ? -8.794 11.948 -7.981 1.00 72.44 298 GLN A CA 1
ATOM 2407 C C . GLN A 1 298 ? -7.695 11.072 -7.362 1.00 72.44 298 GLN A C 1
ATOM 2409 O O . GLN A 1 298 ? -6.503 11.291 -7.582 1.00 72.44 298 GLN A O 1
ATOM 2414 N N . HIS A 1 299 ? -8.104 10.031 -6.640 1.00 69.50 299 HIS A N 1
ATOM 2415 C CA . HIS A 1 299 ? -7.242 9.060 -5.975 1.00 69.50 299 HIS A CA 1
ATOM 2416 C C . HIS A 1 299 ? -6.279 8.317 -6.920 1.00 69.50 299 HIS A C 1
ATOM 2418 O O . HIS A 1 299 ? -5.266 7.794 -6.459 1.00 69.50 299 HIS A O 1
ATOM 2424 N N . PHE A 1 300 ? -6.557 8.289 -8.229 1.00 75.19 300 PHE A N 1
ATOM 2425 C CA . PHE A 1 300 ? -5.790 7.517 -9.212 1.00 75.19 300 PHE A CA 1
ATOM 2426 C C . PHE A 1 300 ? -4.660 8.304 -9.890 1.00 75.19 300 PHE A C 1
ATOM 2428 O O . PHE A 1 300 ? -3.884 7.720 -10.641 1.00 75.19 300 PHE A O 1
ATOM 2435 N N . LYS A 1 301 ? -4.499 9.605 -9.604 1.00 71.88 301 LYS A N 1
ATOM 2436 C CA . LYS A 1 301 ? -3.481 10.456 -10.255 1.00 71.88 301 LYS A CA 1
ATOM 2437 C C . LYS A 1 301 ? -2.040 9.939 -10.093 1.00 71.88 301 LYS A C 1
ATOM 2439 O O . LYS A 1 301 ? -1.215 10.113 -10.985 1.00 71.88 301 LYS A O 1
ATOM 2444 N N . SER A 1 302 ? -1.733 9.281 -8.975 1.00 71.94 302 SER A N 1
ATOM 2445 C CA . SER A 1 302 ? -0.402 8.723 -8.697 1.00 71.94 302 SER A CA 1
ATOM 2446 C C . SER A 1 302 ? -0.102 7.412 -9.439 1.00 71.94 302 SER A C 1
ATOM 2448 O O . SER A 1 302 ? 1.034 6.931 -9.391 1.00 71.94 302 SER A O 1
ATOM 2450 N N . PHE A 1 303 ? -1.082 6.822 -10.131 1.00 77.50 303 PHE A N 1
ATOM 2451 C CA . PHE A 1 303 ? -0.955 5.552 -10.849 1.00 77.50 303 PHE A CA 1
ATOM 2452 C C . PHE A 1 303 ? -0.513 5.798 -12.287 1.00 77.50 303 PHE A C 1
ATOM 2454 O O . PHE A 1 303 ? -1.261 5.629 -13.245 1.00 77.50 303 PHE A O 1
ATOM 2461 N N . ARG A 1 304 ? 0.745 6.219 -12.428 1.00 75.50 304 ARG A N 1
ATOM 2462 C CA . ARG A 1 304 ? 1.330 6.715 -13.683 1.00 75.50 304 ARG A CA 1
ATOM 2463 C C . ARG A 1 304 ? 1.353 5.701 -14.839 1.00 75.50 304 ARG A C 1
ATOM 2465 O O . ARG A 1 304 ? 1.577 6.107 -15.976 1.00 75.50 304 ARG A O 1
ATOM 2472 N N . ARG A 1 305 ? 1.137 4.412 -14.548 1.00 77.62 305 ARG A N 1
ATOM 2473 C CA . ARG A 1 305 ? 1.165 3.292 -15.507 1.00 77.62 305 ARG A CA 1
ATOM 2474 C C . ARG A 1 305 ? -0.190 2.593 -15.682 1.00 77.62 305 ARG A C 1
ATOM 2476 O O . ARG A 1 305 ? -0.278 1.599 -16.398 1.00 77.62 305 ARG A O 1
ATOM 2483 N N . LEU A 1 306 ? -1.246 3.107 -15.049 1.00 78.56 306 LEU A N 1
ATOM 2484 C CA . LEU A 1 306 ? -2.587 2.536 -15.132 1.00 78.56 306 LEU A CA 1
ATOM 2485 C C . LEU A 1 306 ? -3.180 2.754 -16.526 1.00 78.56 306 LEU A C 1
ATOM 2487 O O . LEU A 1 306 ? -3.364 3.886 -16.962 1.00 78.56 306 LEU A O 1
ATOM 2491 N N . THR A 1 307 ? -3.502 1.658 -17.207 1.00 76.81 307 THR A N 1
ATOM 2492 C CA . THR A 1 307 ? -4.133 1.661 -18.538 1.00 76.81 307 THR A CA 1
ATOM 2493 C C . THR A 1 307 ? -5.567 1.144 -18.493 1.00 76.81 307 THR A C 1
ATOM 2495 O O . THR A 1 307 ? -6.377 1.521 -19.333 1.00 76.81 307 THR A O 1
ATOM 2498 N N . HIS A 1 308 ? -5.901 0.304 -17.504 1.00 75.56 308 HIS A N 1
ATOM 2499 C CA . HIS A 1 308 ? -7.246 -0.244 -17.324 1.00 75.56 308 HIS A CA 1
ATOM 2500 C C . HIS A 1 308 ? -7.702 -0.064 -15.875 1.00 75.56 308 HIS A C 1
ATOM 2502 O O . HIS A 1 308 ? -7.037 -0.525 -14.947 1.00 75.56 308 HIS A O 1
ATOM 2508 N N . LEU A 1 309 ? -8.858 0.569 -15.686 1.00 79.88 309 LEU A N 1
ATOM 2509 C CA . LEU A 1 309 ? -9.459 0.820 -14.380 1.00 79.88 309 LEU A CA 1
ATOM 2510 C C . LEU A 1 309 ? -10.947 0.470 -14.426 1.00 79.88 309 LEU A C 1
ATOM 2512 O O . LEU A 1 309 ? -11.680 1.041 -15.227 1.00 79.88 309 LEU A O 1
ATOM 2516 N N . VAL A 1 310 ? -11.387 -0.430 -13.547 1.00 79.75 310 VAL A N 1
ATOM 2517 C CA . VAL A 1 310 ? -12.799 -0.818 -13.415 1.00 79.75 310 VAL A CA 1
ATOM 2518 C C . VAL A 1 310 ? -13.347 -0.284 -12.094 1.00 79.75 310 VAL A C 1
ATOM 2520 O O . VAL A 1 310 ? -12.781 -0.556 -11.034 1.00 79.75 310 VAL A O 1
ATOM 2523 N N . LEU A 1 311 ? -14.438 0.483 -12.150 1.00 77.56 311 LEU A N 1
ATOM 2524 C CA . LEU A 1 311 ? -15.046 1.167 -10.996 1.00 77.56 311 LEU A CA 1
ATOM 2525 C C . LEU A 1 311 ? -16.547 0.886 -10.845 1.00 77.56 311 LEU A C 1
ATOM 2527 O O . LEU A 1 311 ? -17.233 1.586 -10.099 1.00 77.56 311 LEU A O 1
ATOM 2531 N N . ASP A 1 312 ? -17.072 -0.133 -11.518 1.00 77.25 312 ASP A N 1
ATOM 2532 C CA . ASP A 1 312 ? -18.488 -0.494 -11.492 1.00 77.25 312 ASP A CA 1
ATOM 2533 C C . ASP A 1 312 ? -19.014 -0.625 -10.056 1.00 77.25 312 ASP A C 1
ATOM 2535 O O . ASP A 1 312 ? -18.292 -1.032 -9.148 1.00 77.25 312 ASP A O 1
ATOM 2539 N N . ARG A 1 313 ? -20.294 -0.322 -9.820 1.00 78.00 313 ARG A N 1
ATOM 2540 C CA . ARG A 1 313 ? -20.917 -0.448 -8.485 1.00 78.00 313 ARG A CA 1
ATOM 2541 C C . ARG A 1 313 ? -20.178 0.353 -7.388 1.00 78.00 313 ARG A C 1
ATOM 2543 O O . ARG A 1 313 ? -19.992 -0.144 -6.282 1.00 78.00 313 ARG A O 1
ATOM 2550 N N . ASN A 1 314 ? -19.777 1.590 -7.692 1.00 79.38 314 ASN A N 1
ATOM 2551 C CA . ASN A 1 314 ? -19.281 2.580 -6.727 1.00 79.38 314 ASN A CA 1
ATOM 2552 C C . ASN A 1 314 ? -20.187 3.830 -6.703 1.00 79.38 314 ASN A C 1
ATOM 2554 O O . ASN A 1 314 ? -20.709 4.212 -7.752 1.00 79.38 314 ASN A O 1
ATOM 2558 N N . PRO A 1 315 ? -20.357 4.508 -5.551 1.00 81.62 315 PRO A N 1
ATOM 2559 C CA . PRO A 1 315 ? -21.186 5.709 -5.406 1.00 81.62 315 PRO A CA 1
ATOM 2560 C C . PRO A 1 315 ? -20.493 6.988 -5.925 1.00 81.62 315 PRO A C 1
ATOM 2562 O O . PRO A 1 315 ? -20.368 7.986 -5.209 1.00 81.62 315 PRO A O 1
ATOM 2565 N N . LEU A 1 316 ? -20.029 6.976 -7.176 1.00 74.69 316 LEU A N 1
ATOM 2566 C CA . LEU A 1 316 ? -19.364 8.117 -7.806 1.00 74.69 316 LEU A CA 1
ATOM 2567 C C . LEU A 1 316 ? -20.363 9.268 -7.985 1.00 74.69 316 LEU A C 1
ATOM 2569 O O . LEU A 1 316 ? -21.342 9.144 -8.715 1.00 74.69 316 LEU A O 1
ATOM 2573 N N . SER A 1 317 ? -20.126 10.391 -7.307 1.00 56.72 317 SER A N 1
ATOM 2574 C CA . SER A 1 317 ? -21.072 11.520 -7.258 1.00 56.72 317 SER A CA 1
ATOM 2575 C C . SER A 1 317 ? -20.550 12.789 -7.936 1.00 56.72 317 SER A C 1
ATOM 2577 O O . SER A 1 317 ? -21.275 13.779 -8.034 1.00 56.72 317 SER A O 1
ATOM 2579 N N . ARG A 1 318 ? -19.301 12.785 -8.424 1.00 47.97 318 ARG A N 1
ATOM 2580 C CA . ARG A 1 318 ? -18.674 13.936 -9.087 1.00 47.97 318 ARG A CA 1
ATOM 2581 C C . ARG A 1 318 ? -17.761 13.507 -10.234 1.00 47.97 318 ARG A C 1
ATOM 2583 O O . ARG A 1 318 ? -16.661 13.016 -10.003 1.00 47.97 318 ARG A O 1
ATOM 2590 N N . PHE A 1 319 ? -18.179 13.809 -11.460 1.00 46.56 319 PHE A N 1
ATOM 2591 C CA . PHE A 1 319 ? -17.279 13.973 -12.600 1.00 46.56 319 PHE A CA 1
ATOM 2592 C C . PHE A 1 319 ? -17.213 15.468 -12.910 1.00 46.56 319 PHE A C 1
ATOM 2594 O O . PHE A 1 319 ? -18.219 16.065 -13.280 1.00 46.56 319 PHE A O 1
ATOM 2601 N N . SER A 1 320 ? -16.056 16.106 -12.717 1.00 38.25 320 SER A N 1
ATOM 2602 C CA . SER A 1 320 ? -15.826 17.434 -13.302 1.00 38.25 320 SER A CA 1
ATOM 2603 C C . SER A 1 320 ? -14.980 17.274 -14.560 1.00 38.25 320 SER A C 1
ATOM 2605 O O . SER A 1 320 ? -14.068 16.450 -14.579 1.00 38.25 320 SER A O 1
ATOM 2607 N N . PHE A 1 321 ? -15.249 18.077 -15.588 1.00 37.31 321 PHE A N 1
ATOM 2608 C CA . PHE A 1 321 ? -14.545 18.072 -16.879 1.00 37.31 321 PHE A CA 1
ATOM 2609 C C . PHE A 1 321 ? -13.005 18.153 -16.737 1.00 37.31 321 PHE A C 1
ATOM 2611 O O . PHE A 1 321 ? -12.265 17.619 -17.554 1.00 37.31 321 PHE A O 1
ATOM 2618 N N . PHE A 1 322 ? -12.504 18.722 -15.634 1.00 38.66 322 PHE A N 1
ATOM 2619 C CA . PHE A 1 322 ? -11.075 18.773 -15.290 1.00 38.66 322 PHE A CA 1
ATOM 2620 C C . PHE A 1 322 ? -10.441 17.406 -14.962 1.00 38.66 322 PHE A C 1
ATOM 2622 O O . PHE A 1 322 ? -9.222 17.271 -15.013 1.00 38.66 322 PHE A O 1
ATOM 2629 N N . HIS A 1 323 ? -11.236 16.377 -14.652 1.00 42.28 323 HIS A N 1
ATOM 2630 C CA . HIS A 1 323 ? -10.754 15.017 -14.367 1.00 42.28 323 HIS A CA 1
ATOM 2631 C C . HIS A 1 323 ? -10.369 14.253 -15.645 1.00 42.28 323 HIS A C 1
ATOM 2633 O O . HIS A 1 323 ? -9.681 13.240 -15.560 1.00 42.28 323 HIS A O 1
ATOM 2639 N N . ILE A 1 324 ? -10.755 14.758 -16.825 1.00 41.66 324 ILE A N 1
ATOM 2640 C CA . ILE A 1 324 ? -10.422 14.178 -18.135 1.00 41.66 324 ILE A CA 1
ATOM 2641 C C . ILE A 1 324 ? -8.908 14.244 -18.400 1.00 41.66 324 ILE A C 1
ATOM 2643 O O . ILE A 1 324 ? -8.387 13.405 -19.121 1.00 41.66 324 ILE A O 1
ATOM 2647 N N . GLY A 1 325 ? -8.166 15.156 -17.757 1.00 39.44 325 GLY A N 1
ATOM 2648 C CA . GLY A 1 325 ? -6.700 15.220 -17.853 1.00 39.44 325 GLY A CA 1
ATOM 2649 C C . GLY A 1 325 ? -5.987 13.944 -17.381 1.00 39.44 325 GLY A C 1
ATOM 2650 O O . GLY A 1 325 ? -5.022 13.529 -18.011 1.00 39.44 325 GLY A O 1
ATOM 2651 N N . ILE A 1 326 ? -6.515 13.261 -16.352 1.00 42.16 326 ILE A N 1
ATOM 2652 C CA . ILE A 1 326 ? -6.007 11.946 -15.900 1.00 42.16 326 ILE A CA 1
ATOM 2653 C C . ILE A 1 326 ? -6.190 10.892 -17.006 1.00 42.16 326 ILE A C 1
ATOM 2655 O O . ILE A 1 326 ? -5.382 9.980 -17.147 1.00 42.16 326 ILE A O 1
ATOM 2659 N N . PHE A 1 327 ? -7.230 11.053 -17.825 1.00 44.53 327 PHE A N 1
ATOM 2660 C CA . PHE A 1 327 ? -7.552 10.168 -18.936 1.00 44.53 327 PHE A CA 1
ATOM 2661 C C . PHE A 1 327 ? -6.952 10.620 -20.272 1.00 44.53 327 PHE A C 1
ATOM 2663 O O . PHE A 1 327 ? -6.970 9.825 -21.199 1.00 44.53 327 PHE A O 1
ATOM 2670 N N . TYR A 1 328 ? -6.381 11.824 -20.417 1.00 39.44 328 TYR A N 1
ATOM 2671 C CA . TYR A 1 328 ? -5.849 12.283 -21.711 1.00 39.44 328 TYR A CA 1
ATOM 2672 C C . TYR A 1 328 ? -4.694 11.400 -22.205 1.00 39.44 328 TYR A C 1
ATOM 2674 O O . TYR A 1 328 ? -4.664 11.081 -23.386 1.00 39.44 328 TYR A O 1
ATOM 2682 N N . GLY A 1 329 ? -3.825 10.907 -21.312 1.00 39.78 329 GLY A N 1
ATOM 2683 C CA . GLY A 1 329 ? -2.800 9.909 -21.663 1.00 39.78 329 GLY A CA 1
ATOM 2684 C C . GLY A 1 329 ? -3.352 8.504 -21.955 1.00 39.78 329 GLY A C 1
ATOM 2685 O O . GLY A 1 329 ? -2.701 7.719 -22.635 1.00 39.78 329 GLY A O 1
ATOM 2686 N N . ILE A 1 330 ? -4.562 8.193 -21.474 1.00 41.09 330 ILE A N 1
ATOM 2687 C CA . ILE A 1 330 ? -5.282 6.931 -21.733 1.00 41.09 330 ILE A CA 1
ATOM 2688 C C . ILE A 1 330 ? -6.087 7.026 -23.050 1.00 41.09 330 ILE A C 1
ATOM 2690 O O . ILE A 1 330 ? -6.237 6.041 -23.765 1.00 41.09 330 ILE A O 1
ATOM 2694 N N . ILE A 1 331 ? -6.575 8.222 -23.399 1.00 38.12 331 ILE A N 1
ATOM 2695 C CA . ILE A 1 331 ? -7.424 8.512 -24.564 1.00 38.12 331 ILE A CA 1
ATOM 2696 C C . ILE A 1 331 ? -6.590 8.741 -25.838 1.00 38.12 331 ILE A C 1
ATOM 2698 O O . ILE A 1 331 ? -7.018 8.340 -26.920 1.00 38.12 331 ILE A O 1
ATOM 2702 N N . THR A 1 332 ? -5.393 9.336 -25.753 1.00 35.41 332 THR A N 1
ATOM 2703 C CA . THR A 1 332 ? -4.566 9.619 -26.946 1.00 35.41 332 THR A CA 1
ATOM 2704 C C . THR A 1 332 ? -4.035 8.365 -27.641 1.00 35.41 332 THR A C 1
ATOM 2706 O O . THR A 1 332 ? -3.901 8.387 -28.860 1.00 35.41 332 THR A O 1
ATOM 2709 N N . SER A 1 333 ? -3.836 7.250 -26.927 1.00 34.62 333 SER A N 1
ATOM 2710 C CA . SER A 1 333 ? -3.481 5.960 -27.554 1.00 34.62 333 SER A CA 1
ATOM 2711 C C . SER A 1 333 ? -4.644 5.291 -28.306 1.00 34.62 333 SER A C 1
ATOM 2713 O O . SER A 1 333 ? -4.407 4.395 -29.107 1.00 34.62 333 SER A O 1
ATOM 2715 N N . LEU A 1 334 ? -5.898 5.719 -28.097 1.00 32.72 334 LEU A N 1
ATOM 2716 C CA . LEU A 1 334 ? -7.075 5.169 -28.792 1.00 32.72 334 LEU A CA 1
ATOM 2717 C C . LEU A 1 334 ? -7.506 5.993 -30.019 1.00 32.72 334 LEU A C 1
ATOM 2719 O O . LEU A 1 334 ? -8.155 5.465 -30.920 1.00 32.72 334 LEU A O 1
ATOM 2723 N N . LEU A 1 335 ? -7.156 7.282 -30.073 1.00 33.50 335 LEU A N 1
ATOM 2724 C CA . LEU A 1 335 ? -7.574 8.189 -31.152 1.00 33.50 335 LEU A CA 1
ATOM 2725 C C . LEU A 1 335 ? -6.767 8.042 -32.453 1.00 33.50 335 LEU A C 1
ATOM 2727 O O . LEU A 1 335 ? -7.190 8.575 -33.475 1.00 33.50 335 LEU A O 1
ATOM 2731 N N . LEU A 1 336 ? -5.652 7.306 -32.449 1.00 32.50 336 LEU A N 1
ATOM 2732 C CA . LEU A 1 336 ? -4.807 7.108 -33.637 1.00 32.50 336 LEU A CA 1
ATOM 2733 C C . LEU A 1 336 ? -5.271 5.969 -34.568 1.00 32.50 336 LEU A C 1
ATOM 2735 O O . LEU A 1 336 ? -4.733 5.827 -35.663 1.00 32.50 336 LEU A O 1
ATOM 2739 N N . HIS A 1 337 ? -6.302 5.196 -34.200 1.00 32.31 337 HIS A N 1
ATOM 2740 C CA . HIS A 1 337 ? -6.772 4.054 -35.007 1.00 32.31 337 HIS A CA 1
ATOM 2741 C C . HIS A 1 337 ? -8.269 4.059 -35.356 1.00 32.31 337 HIS A C 1
ATOM 2743 O O . HIS A 1 337 ? -8.789 3.063 -35.857 1.00 32.31 337 HIS A O 1
ATOM 2749 N N . LEU A 1 338 ? -8.981 5.173 -35.154 1.00 28.86 338 LEU A N 1
ATOM 2750 C CA . LEU A 1 338 ? -10.378 5.305 -35.586 1.00 28.86 338 LEU A CA 1
ATOM 2751 C C . LEU A 1 338 ? -10.478 6.175 -36.848 1.00 28.86 338 LEU A C 1
ATOM 2753 O O . LEU A 1 338 ? -10.133 7.357 -36.795 1.00 28.86 338 LEU A O 1
ATOM 2757 N N . PRO A 1 339 ? -11.009 5.661 -37.974 1.00 28.75 339 PRO A N 1
ATOM 2758 C CA . PRO A 1 339 ? -11.305 6.476 -39.138 1.00 28.75 339 PRO A CA 1
ATOM 2759 C C . PRO A 1 339 ? -12.665 7.142 -38.912 1.00 28.75 339 PRO A C 1
ATOM 2761 O O . PRO A 1 339 ? -13.662 6.736 -39.499 1.00 28.75 339 PRO A O 1
ATOM 2764 N N . PHE A 1 340 ? -12.748 8.136 -38.027 1.00 33.09 340 PHE A N 1
ATOM 2765 C CA . PHE A 1 340 ? -13.978 8.910 -37.876 1.00 33.09 340 PHE A CA 1
ATOM 2766 C C . PHE A 1 340 ? -13.699 10.406 -37.877 1.00 33.09 340 PHE A C 1
ATOM 2768 O O . PHE A 1 340 ? -13.030 10.976 -37.020 1.00 33.09 340 PHE A O 1
ATOM 2775 N N . THR A 1 341 ? -14.258 11.022 -38.910 1.00 30.88 341 THR A N 1
ATOM 2776 C CA . THR A 1 341 ? -14.441 12.449 -39.116 1.00 30.88 341 THR A CA 1
ATOM 2777 C C . THR A 1 341 ? -14.979 13.128 -37.856 1.00 30.88 341 THR A C 1
ATOM 2779 O O . THR A 1 341 ? -16.065 12.789 -37.391 1.00 30.88 341 THR A O 1
ATOM 2782 N N . LEU A 1 342 ? -14.203 14.093 -37.353 1.00 31.06 342 LEU A N 1
ATOM 2783 C CA . LEU A 1 342 ? -14.569 15.233 -36.499 1.00 31.06 342 LEU A CA 1
ATOM 2784 C C . LEU A 1 342 ? -16.031 15.259 -36.018 1.00 31.06 342 LEU A C 1
ATOM 2786 O O . LEU A 1 342 ? -16.883 15.915 -36.618 1.00 31.06 342 LEU A O 1
ATOM 2790 N N . LEU A 1 343 ? -16.298 14.623 -34.879 1.00 31.31 343 LEU A N 1
ATOM 2791 C CA . LEU A 1 343 ? -17.440 14.984 -34.043 1.00 31.31 343 LEU A CA 1
ATOM 2792 C C . LEU A 1 343 ? -16.979 16.044 -33.028 1.00 31.31 343 LEU A C 1
ATOM 2794 O O . LEU A 1 343 ? -15.970 15.834 -32.349 1.00 31.31 343 LEU A O 1
ATOM 2798 N N . PRO A 1 344 ? -17.667 17.195 -32.915 1.00 30.39 344 PRO A N 1
ATOM 2799 C CA . PRO A 1 344 ? -17.304 18.222 -31.950 1.00 30.39 344 PRO A CA 1
ATOM 2800 C C . PRO A 1 344 ? -17.476 17.702 -30.519 1.00 30.39 344 PRO A C 1
ATOM 2802 O O . PRO A 1 344 ? -18.532 17.181 -30.161 1.00 30.39 344 PRO A O 1
ATOM 2805 N N . LEU A 1 345 ? -16.459 17.929 -29.683 1.00 35.44 345 LEU A N 1
ATOM 2806 C CA . LEU A 1 345 ? -16.384 17.581 -28.253 1.00 35.44 345 LEU A CA 1
ATOM 2807 C C . LEU A 1 345 ? -17.605 18.003 -27.403 1.00 35.44 345 LEU A C 1
ATOM 2809 O O . LEU A 1 345 ? -17.765 17.509 -26.294 1.00 35.44 345 LEU A O 1
ATOM 2813 N N . GLN A 1 346 ? -18.480 18.872 -27.915 1.00 30.89 346 GLN A N 1
ATOM 2814 C CA . GLN A 1 346 ? -19.696 19.343 -27.243 1.00 30.89 346 GLN A CA 1
ATOM 2815 C C . GLN A 1 346 ? -20.876 18.353 -27.274 1.00 30.89 346 GLN A C 1
ATOM 2817 O O . GLN A 1 346 ? -21.789 18.492 -26.471 1.00 30.89 346 GLN A O 1
ATOM 2822 N N . GLN A 1 347 ? -20.889 17.335 -28.145 1.00 29.50 347 GLN A N 1
ATOM 2823 C CA . GLN A 1 347 ? -21.986 16.342 -28.180 1.00 29.50 347 GLN A CA 1
ATOM 2824 C C . GLN A 1 347 ? -21.736 15.085 -27.326 1.00 29.50 347 GLN A C 1
ATOM 2826 O O . GLN A 1 347 ? -22.641 14.273 -27.146 1.00 29.50 347 GLN A O 1
ATOM 2831 N N . LEU A 1 348 ? -20.54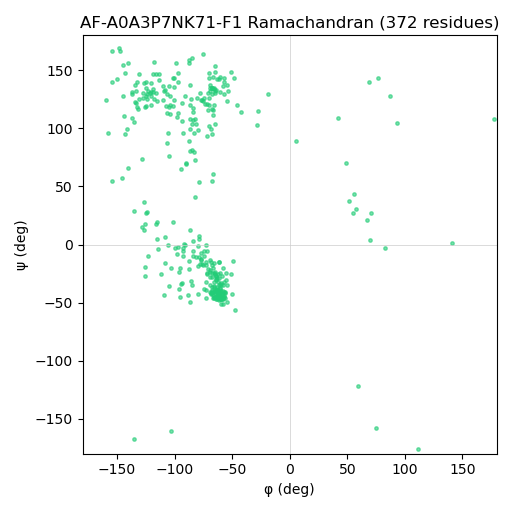3 14.944 -26.739 1.00 35.25 348 LEU A N 1
ATOM 2832 C CA . LEU A 1 348 ? -20.194 13.863 -25.802 1.00 35.25 348 LEU A CA 1
ATOM 2833 C C . LEU A 1 348 ? -20.722 14.095 -24.370 1.00 35.25 348 LEU A C 1
ATOM 2835 O O . LEU A 1 348 ? -20.531 13.246 -23.501 1.00 35.25 348 LEU A O 1
ATOM 2839 N N . GLU A 1 349 ? -21.402 15.220 -24.127 1.00 30.53 349 GLU A N 1
ATOM 2840 C CA . GLU A 1 349 ? -21.876 15.654 -22.806 1.00 30.53 349 GLU A CA 1
ATOM 2841 C C . GLU A 1 349 ? -23.099 14.890 -22.267 1.00 30.53 349 GLU A C 1
ATOM 2843 O O . GLU A 1 349 ? -23.440 15.077 -21.101 1.00 30.53 349 GLU A O 1
ATOM 2848 N N . GLN A 1 350 ? -23.776 14.040 -23.054 1.00 27.06 350 GLN A N 1
ATOM 2849 C CA . GLN A 1 350 ? -25.115 13.562 -22.661 1.00 27.06 350 GLN A CA 1
ATOM 2850 C C . GLN A 1 350 ? -25.343 12.053 -22.535 1.00 27.06 350 GLN A C 1
ATOM 2852 O O . GLN A 1 350 ? -26.367 11.684 -21.975 1.00 27.06 350 GLN A O 1
ATOM 2857 N N . ASN A 1 351 ? -24.441 11.160 -22.950 1.00 24.59 351 ASN A N 1
ATOM 2858 C CA . ASN A 1 351 ? -24.709 9.716 -22.852 1.00 24.59 351 ASN A CA 1
ATOM 2859 C C . ASN A 1 351 ? -23.458 8.918 -22.484 1.00 24.59 351 ASN A C 1
ATOM 2861 O O . ASN A 1 351 ? -22.687 8.532 -23.356 1.00 24.59 351 ASN A O 1
ATOM 2865 N N . TRP A 1 352 ? -23.266 8.638 -21.194 1.00 33.44 352 TRP A N 1
ATOM 2866 C CA . TRP A 1 352 ? -22.321 7.614 -20.738 1.00 33.44 352 TRP A CA 1
ATOM 2867 C C . TRP A 1 352 ? -23.122 6.387 -20.283 1.00 33.44 352 TRP A C 1
ATOM 2869 O O . TRP A 1 352 ? -23.334 6.167 -19.096 1.00 33.44 352 TRP A O 1
ATOM 2879 N N . PHE A 1 353 ? -23.611 5.619 -21.260 1.00 27.08 353 PHE A N 1
ATOM 2880 C CA . PHE A 1 353 ? -24.146 4.265 -21.091 1.00 27.08 353 PHE A CA 1
ATOM 2881 C C . PHE A 1 353 ? -23.765 3.389 -22.297 1.00 27.08 353 PHE A C 1
ATOM 2883 O O . PHE A 1 353 ? -23.778 3.876 -23.424 1.00 27.08 353 PHE A O 1
ATOM 2890 N N . LEU A 1 354 ? -23.562 2.088 -22.011 1.00 25.48 354 LEU A N 1
ATOM 2891 C CA . LEU A 1 354 ? -23.279 0.921 -22.881 1.00 25.48 354 LEU A CA 1
ATOM 2892 C C . LEU A 1 354 ? -21.787 0.672 -23.204 1.00 25.48 354 LEU A C 1
ATOM 2894 O O . LEU A 1 354 ? -21.078 1.561 -23.641 1.00 25.48 354 LEU A O 1
ATOM 2898 N N . CYS A 1 355 ? -21.256 -0.540 -22.984 1.00 23.69 355 CYS A N 1
ATOM 2899 C CA . CYS A 1 355 ? -21.712 -1.740 -23.693 1.00 23.69 355 CYS A CA 1
ATOM 2900 C C . CYS A 1 355 ? -21.814 -3.043 -22.868 1.00 23.69 355 CYS A C 1
ATOM 2902 O O . CYS A 1 355 ? -21.188 -3.222 -21.826 1.00 23.69 355 CYS A O 1
ATOM 2904 N N . ARG A 1 356 ? -22.676 -3.921 -23.395 1.00 25.28 356 ARG A N 1
ATOM 2905 C CA . ARG A 1 356 ? -23.085 -5.272 -22.976 1.00 25.28 356 ARG A CA 1
ATOM 2906 C C . ARG A 1 356 ? -22.127 -6.313 -23.577 1.00 25.28 356 ARG A C 1
ATOM 2908 O O . ARG A 1 356 ? -21.512 -6.018 -24.595 1.00 25.28 356 ARG A O 1
ATOM 2915 N N . ASP A 1 357 ? -22.082 -7.496 -22.962 1.00 33.34 357 ASP A N 1
ATOM 2916 C CA . ASP A 1 357 ? -21.433 -8.738 -23.419 1.00 33.34 357 ASP A CA 1
ATOM 2917 C C . ASP A 1 357 ? -21.128 -8.820 -24.921 1.00 33.34 357 ASP A C 1
ATOM 2919 O O . ASP A 1 357 ? -22.039 -8.688 -25.739 1.00 33.34 357 ASP A O 1
ATOM 2923 N N . TYR A 1 358 ? -19.883 -9.162 -25.260 1.00 27.22 358 TYR A N 1
ATOM 2924 C CA . TYR A 1 358 ? -19.585 -9.894 -26.488 1.00 27.22 358 TYR A CA 1
ATOM 2925 C C . TYR A 1 358 ? -18.554 -10.987 -26.211 1.00 27.22 358 TYR A C 1
ATOM 2927 O O . TYR A 1 358 ? -17.377 -10.727 -25.962 1.00 27.22 358 TYR A O 1
ATOM 2935 N N . ASP A 1 359 ? -19.053 -12.220 -26.251 1.00 30.52 359 ASP A N 1
ATOM 2936 C CA . ASP A 1 359 ? -18.269 -13.417 -26.497 1.00 30.52 359 ASP A CA 1
ATOM 2937 C C . ASP A 1 359 ? -17.554 -13.303 -27.853 1.00 30.52 359 ASP A C 1
ATOM 2939 O O . ASP A 1 359 ? -18.171 -12.969 -28.864 1.00 30.52 359 ASP A O 1
ATOM 2943 N N . ASN A 1 360 ? -16.279 -13.697 -27.851 1.00 33.75 360 ASN A N 1
ATOM 2944 C CA . ASN A 1 360 ? -15.410 -13.978 -28.996 1.00 33.75 360 ASN A CA 1
ATOM 2945 C C . ASN A 1 360 ? -14.952 -12.817 -29.908 1.00 33.75 360 ASN A C 1
ATOM 2947 O O . ASN A 1 360 ? -15.715 -11.972 -30.357 1.00 33.75 360 ASN A O 1
ATOM 2951 N N . CYS A 1 361 ? -13.672 -12.952 -30.282 1.00 25.58 361 CYS A N 1
ATOM 2952 C CA . CYS A 1 361 ? -12.924 -12.309 -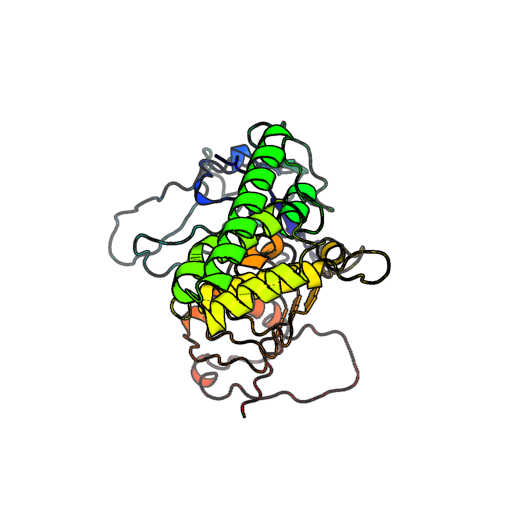31.370 1.00 25.58 361 CYS A CA 1
ATOM 2953 C C . CYS A 1 361 ? -12.134 -11.015 -31.069 1.00 25.58 361 CYS A C 1
ATOM 2955 O O . CYS A 1 361 ? -12.650 -9.908 -31.056 1.00 25.58 361 CYS A O 1
ATOM 2957 N N . GLU A 1 362 ? -10.817 -11.247 -30.993 1.00 25.31 362 GLU A N 1
ATOM 2958 C CA . GLU A 1 362 ? -9.704 -10.418 -31.476 1.00 25.31 362 GLU A CA 1
ATOM 2959 C C . GLU A 1 362 ? -9.274 -9.157 -30.703 1.00 25.31 362 GLU A C 1
ATOM 2961 O O . GLU A 1 362 ? -10.024 -8.448 -30.042 1.00 25.31 362 GLU A O 1
ATOM 2966 N N . LYS A 1 363 ? -7.950 -8.973 -30.719 1.00 29.92 363 LYS A N 1
ATOM 2967 C CA . LYS A 1 363 ? -7.146 -8.128 -29.836 1.00 29.92 363 LYS A CA 1
ATOM 2968 C C . LYS A 1 363 ? -7.424 -6.639 -30.063 1.00 29.92 363 LYS A C 1
ATOM 2970 O O . LYS A 1 363 ? -6.790 -6.036 -30.921 1.00 29.92 363 LYS A O 1
ATOM 2975 N N . HIS A 1 364 ? -8.248 -6.025 -29.219 1.00 23.77 364 HIS A N 1
ATOM 2976 C CA . HIS A 1 364 ? -8.312 -4.567 -29.080 1.00 23.77 364 HIS A CA 1
ATOM 2977 C C . HIS A 1 364 ? -8.391 -4.160 -27.599 1.00 23.77 364 HIS A C 1
ATOM 2979 O O . HIS A 1 364 ? -9.165 -4.715 -26.819 1.00 23.77 364 HIS A O 1
ATOM 2985 N N . PHE A 1 365 ? -7.540 -3.212 -27.192 1.00 25.70 365 PHE A N 1
ATOM 2986 C CA . PHE A 1 365 ? -7.499 -2.661 -25.836 1.00 25.70 365 PHE A CA 1
ATOM 2987 C C . PHE A 1 365 ? -8.571 -1.572 -25.708 1.00 25.70 365 PHE A C 1
ATOM 2989 O O . PHE A 1 365 ? -8.435 -0.493 -26.278 1.00 25.70 365 PHE A O 1
ATOM 2996 N N . TYR A 1 366 ? -9.646 -1.857 -24.974 1.00 25.41 366 TYR A N 1
ATOM 2997 C CA . TYR A 1 366 ? -10.732 -0.909 -24.732 1.00 25.41 366 TYR A CA 1
ATOM 2998 C C . TYR A 1 366 ? -10.612 -0.271 -23.342 1.00 25.41 366 TYR A C 1
ATOM 3000 O O . TYR A 1 366 ? -10.454 -0.966 -22.336 1.00 25.41 366 TYR A O 1
ATOM 3008 N N . LEU A 1 367 ? -10.803 1.051 -23.276 1.00 32.75 367 LEU A N 1
ATOM 3009 C CA . LEU A 1 367 ? -11.270 1.725 -22.065 1.00 32.75 367 LEU A CA 1
ATOM 3010 C C . LEU A 1 367 ? -12.751 1.365 -21.878 1.00 32.75 367 LEU A C 1
ATOM 3012 O O . LEU A 1 367 ? -13.632 2.001 -22.453 1.00 32.75 367 LEU A O 1
ATOM 3016 N N . ILE A 1 368 ? -13.032 0.320 -21.103 1.00 33.62 368 ILE A N 1
ATOM 3017 C CA . ILE A 1 368 ? -14.401 -0.070 -20.765 1.00 33.62 368 ILE A CA 1
ATOM 3018 C C . ILE A 1 368 ? -14.783 0.599 -19.441 1.00 33.62 368 ILE A C 1
ATOM 3020 O O . ILE A 1 368 ? -14.475 0.103 -18.362 1.00 33.62 368 ILE A O 1
ATOM 3024 N N . LEU A 1 369 ? -15.457 1.745 -19.531 1.00 36.47 369 LEU A N 1
ATOM 3025 C CA . LEU A 1 369 ? -16.211 2.324 -18.421 1.00 36.47 369 LEU A CA 1
ATOM 3026 C C . LEU A 1 369 ? -17.633 1.730 -18.445 1.00 36.47 369 LEU A C 1
ATOM 3028 O O . LEU A 1 369 ? -18.520 2.275 -19.103 1.00 36.47 369 LEU A O 1
ATOM 3032 N N . ILE A 1 370 ? -17.868 0.597 -17.770 1.00 28.25 370 ILE A N 1
ATOM 3033 C CA . ILE A 1 370 ? -19.225 0.041 -17.614 1.00 28.25 370 ILE A CA 1
ATOM 3034 C C . ILE A 1 370 ? -19.918 0.738 -16.440 1.00 28.25 370 ILE A C 1
ATOM 3036 O O . ILE A 1 370 ? -19.820 0.364 -15.275 1.00 28.25 370 ILE A O 1
ATOM 3040 N N . PHE A 1 371 ? -20.707 1.760 -16.750 1.00 29.84 371 PHE A N 1
ATOM 3041 C CA . PHE A 1 371 ? -21.689 2.270 -15.801 1.00 29.84 371 PHE A CA 1
ATOM 3042 C C . PHE A 1 371 ? -22.982 1.456 -15.943 1.00 29.84 371 PHE A C 1
ATOM 3044 O O . PHE A 1 371 ? -23.716 1.591 -16.920 1.00 29.84 371 PHE A O 1
ATOM 3051 N N . ARG A 1 372 ? -23.287 0.602 -14.959 1.00 23.16 372 ARG A N 1
ATOM 3052 C CA . ARG A 1 372 ? -24.678 0.217 -14.671 1.00 23.16 372 ARG A CA 1
ATOM 3053 C C . ARG A 1 372 ? -25.168 1.084 -13.516 1.00 23.16 372 ARG A C 1
ATOM 3055 O O . ARG A 1 372 ? -24.707 0.895 -12.391 1.00 23.16 372 ARG A O 1
ATOM 3062 N N . SER A 1 373 ? -26.080 2.021 -13.785 1.00 25.59 373 SER A N 1
ATOM 3063 C CA . SER A 1 373 ? -26.913 2.574 -12.714 1.00 25.59 373 SER A CA 1
ATOM 3064 C C . SER A 1 373 ? -27.893 1.498 -12.247 1.00 25.59 373 SER A C 1
ATOM 3066 O O . SER A 1 373 ? -28.382 0.707 -13.059 1.00 25.59 373 SER A O 1
ATOM 3068 N N . LEU A 1 374 ? -28.165 1.477 -10.945 1.00 29.59 374 LEU A N 1
ATOM 3069 C CA . LEU A 1 374 ? -29.457 1.021 -10.439 1.00 29.59 374 LEU A CA 1
ATOM 3070 C C . LEU A 1 374 ? -30.432 2.191 -10.502 1.00 29.59 374 LEU A C 1
ATOM 3072 O O . LEU A 1 374 ? -29.977 3.322 -10.212 1.00 29.59 374 LEU A O 1
#

Foldseek 3Di:
DDFKFWAWWAKDFDPDPPQPDRWIKIKTFIPAPVPDQFCVLWKWWAAPVRDIDGFGDFDFDDDPDDDDDFGAGDRDDPDPDHHQWGFPCRDDDDDDPDDDDQRMGMTTGDHGTPWMWGARGSPGDIDIDDNVQTDGPCVVVCCLLVVDQDDDDPVRLVVLVVLLVVLVVVLVVCVVVVVLQVNLVSLVSNLVSCCNHPCPPCVVVSLVSLCCNCPPHPVVCNVVSLQVNLSNVVSVQQQDDDPPHGNVVQLSDDDPPDDRPNADEDELSQDQADVSCSSSLQSHQEYEHANYAHQDDPRNLSNPNHQEYEHENYNHPDDDPVCCVSCPVNVVVVVVPDPDPDDDPVVVPPDDADDDDDDDDDDDRDHDHHYDDD

InterPro domains:
  IPR032675 Leucine-rich repeat domain superfamily [G3DSA:3.80.10.10] (238-334)

Secondary structure (DSSP, 8-state):
-PPPBEEEEEEE----GGGS---EEEEEEES-GGG-SBGGGTEEEEETTS-EE--B---------SS-------PPPSSSS--SEEES--------S-PPPPSEEEEEE-S-EEEEEE-SBTTSPPEEE-TTT-EE-HHHHHHHTTSSPPP--HHHHHHHHHHHHHHHHHHHHHHHTT-GGGTHHHHHHHHHHHHHH-TTTTHHHHHHHHHHIIIII-GGGHHHHHHHHHHHHHHHHHHSEETTEEHHHHTTPPBTTB----EEE-TTS--S--GGGGGGTTT-SEEE-TTS----SGGGTT-TT--EEE--S-------GGGHHHHHHHHTTTTTS-------TTGGGS---------S--------------